Protein AF-A0A151IMD6-F1 (afdb_monomer_lite)

Organism: NCBI:txid456900

InterPro domains:
  IPR003653 Ulp1 protease family, C-terminal catalytic domain [PF02902] (551-661)
  IPR003653 Ulp1 protease family, C-terminal catalytic domain [PS50600] (495-660)
  IPR038765 Papain-like cysteine peptidase superfamily [SSF54001] (487-685)

Structure (mmCIF, N/CA/C/O backbone):
data_AF-A0A151IMD6-F1
#
_entry.id   AF-A0A151IMD6-F1
#
loop_
_atom_site.group_PDB
_atom_site.id
_atom_site.type_symbol
_atom_site.label_atom_id
_atom_site.label_alt_id
_atom_site.label_comp_id
_atom_site.label_asym_id
_atom_site.label_entity_id
_atom_site.label_seq_id
_atom_site.pdbx_PDB_ins_code
_atom_site.Cartn_x
_atom_site.Cartn_y
_atom_site.Cartn_z
_atom_site.occupancy
_atom_site.B_iso_or_equiv
_atom_site.auth_seq_id
_atom_site.auth_comp_id
_atom_site.auth_asym_id
_atom_site.auth_atom_id
_atom_site.pdbx_PDB_model_num
ATOM 1 N N . MET A 1 1 ? 30.667 7.903 0.718 1.00 32.09 1 MET A N 1
ATOM 2 C CA . MET A 1 1 ? 29.337 8.046 1.347 1.00 32.09 1 MET A CA 1
ATOM 3 C C . MET A 1 1 ? 29.412 9.244 2.280 1.00 32.09 1 MET A C 1
ATOM 5 O O . MET A 1 1 ? 30.235 9.203 3.186 1.00 32.09 1 MET A O 1
ATOM 9 N N . LYS A 1 2 ? 28.647 10.317 2.028 1.00 27.00 2 LYS A N 1
ATOM 10 C CA . LYS A 1 2 ? 28.378 11.342 3.058 1.00 27.00 2 LYS A CA 1
ATOM 11 C C . LYS A 1 2 ? 27.389 10.745 4.086 1.00 27.00 2 LYS A C 1
ATOM 13 O O . LYS A 1 2 ? 26.870 9.653 3.852 1.00 27.00 2 LYS A O 1
ATOM 18 N N . SER A 1 3 ? 27.194 11.393 5.232 1.00 34.16 3 SER A N 1
ATOM 19 C CA . SER A 1 3 ? 26.579 10.818 6.444 1.00 34.16 3 SER A CA 1
ATOM 20 C C . SER A 1 3 ? 25.064 10.556 6.351 1.00 34.16 3 SER A C 1
ATOM 22 O O . SER A 1 3 ? 24.264 11.267 6.953 1.00 34.16 3 SER A O 1
ATOM 24 N N . GLY A 1 4 ? 24.672 9.514 5.617 1.00 51.03 4 GLY A N 1
ATOM 25 C CA . GLY A 1 4 ? 23.334 8.925 5.687 1.00 51.03 4 GLY A CA 1
ATOM 26 C C . GLY A 1 4 ? 23.224 7.905 6.825 1.00 51.03 4 GLY A C 1
ATOM 27 O O . GLY A 1 4 ? 24.113 7.072 7.001 1.00 51.03 4 GLY A O 1
ATOM 28 N N . VAL A 1 5 ? 22.123 7.962 7.574 1.00 68.50 5 VAL A N 1
ATOM 29 C CA . VAL A 1 5 ? 21.736 6.969 8.591 1.00 68.50 5 VAL A CA 1
ATOM 30 C C . VAL A 1 5 ? 21.431 5.645 7.881 1.00 68.50 5 VAL A C 1
ATOM 32 O O . VAL A 1 5 ? 20.482 5.571 7.101 1.00 68.50 5 VAL A O 1
ATOM 35 N N . LEU A 1 6 ? 22.235 4.602 8.110 1.00 83.12 6 LEU A N 1
ATOM 36 C CA . LEU A 1 6 ? 22.033 3.308 7.450 1.00 83.12 6 LEU A CA 1
ATOM 37 C C . LEU A 1 6 ? 20.954 2.517 8.193 1.00 83.12 6 LEU A C 1
ATOM 39 O O . LEU A 1 6 ? 21.199 2.019 9.291 1.00 83.12 6 LEU A O 1
ATOM 43 N N . CYS A 1 7 ? 19.778 2.389 7.581 1.00 89.00 7 CYS A N 1
ATOM 44 C CA . CYS A 1 7 ? 18.701 1.528 8.055 1.00 89.00 7 CYS A CA 1
ATOM 45 C C . CYS A 1 7 ? 18.616 0.252 7.203 1.00 89.00 7 CYS A C 1
ATOM 47 O O . CYS A 1 7 ? 18.707 0.317 5.975 1.00 89.00 7 CYS A O 1
ATOM 49 N N . LEU A 1 8 ? 18.445 -0.895 7.862 1.00 93.88 8 LEU A N 1
ATOM 50 C CA . LEU A 1 8 ? 18.177 -2.189 7.238 1.00 93.88 8 LEU A CA 1
ATOM 51 C C . LEU A 1 8 ? 16.816 -2.725 7.689 1.00 93.88 8 LEU A C 1
ATOM 53 O O . LEU A 1 8 ? 16.388 -2.478 8.811 1.00 93.88 8 LEU A O 1
ATOM 57 N N . TYR A 1 9 ? 16.181 -3.506 6.823 1.00 94.06 9 TYR A N 1
ATOM 58 C CA . TYR A 1 9 ? 14.875 -4.123 7.047 1.00 94.06 9 TYR A CA 1
ATOM 59 C C . TYR A 1 9 ? 15.025 -5.642 6.962 1.00 94.06 9 TYR A C 1
ATOM 61 O O . TYR A 1 9 ? 15.636 -6.129 6.006 1.00 94.06 9 TYR A O 1
ATOM 69 N N . PHE A 1 10 ? 14.524 -6.388 7.947 1.00 94.75 10 PHE A N 1
ATOM 70 C CA . PHE A 1 10 ? 14.784 -7.825 8.084 1.00 94.75 10 PHE A CA 1
ATOM 71 C C . PHE A 1 10 ? 13.499 -8.635 8.322 1.00 94.75 10 PHE A C 1
ATOM 73 O O . PHE A 1 10 ? 12.811 -8.453 9.326 1.00 94.75 10 PHE A O 1
ATOM 80 N N . ASP A 1 11 ? 13.212 -9.549 7.390 1.00 93.12 11 ASP A N 1
ATOM 81 C CA . ASP A 1 11 ? 11.977 -10.346 7.307 1.00 93.12 11 ASP A CA 1
ATOM 82 C C . ASP A 1 11 ? 12.269 -11.773 6.784 1.00 93.12 11 ASP A C 1
ATOM 84 O O . ASP A 1 11 ? 13.321 -12.042 6.185 1.00 93.12 11 ASP A O 1
ATOM 88 N N . ALA A 1 12 ? 11.328 -12.691 7.011 1.00 91.50 12 ALA A N 1
ATOM 89 C CA . ALA A 1 12 ? 11.397 -14.106 6.676 1.00 91.50 12 ALA A CA 1
ATOM 90 C C . ALA A 1 12 ? 10.069 -14.617 6.093 1.00 91.50 12 ALA A C 1
ATOM 92 O O . ALA A 1 12 ? 9.013 -14.476 6.702 1.00 91.50 12 ALA A O 1
ATOM 93 N N . THR A 1 13 ? 10.100 -15.308 4.949 1.00 88.75 13 THR A N 1
ATOM 94 C CA . THR A 1 13 ? 8.884 -15.897 4.365 1.00 88.75 13 THR A CA 1
ATOM 95 C C . THR A 1 13 ? 9.063 -17.363 3.972 1.00 88.75 13 THR A C 1
ATOM 97 O O . THR A 1 13 ? 9.962 -17.734 3.217 1.00 88.75 13 THR A O 1
ATOM 100 N N . GLY A 1 14 ? 8.165 -18.218 4.472 1.00 86.38 14 GLY A N 1
ATOM 101 C CA . GLY A 1 14 ? 8.086 -19.637 4.102 1.00 86.38 14 GLY A CA 1
ATOM 102 C C . GLY A 1 14 ? 7.157 -19.932 2.917 1.00 86.38 14 GLY A C 1
ATOM 103 O O . GLY A 1 14 ? 7.003 -21.083 2.530 1.00 86.38 14 GLY A O 1
ATOM 104 N N . SER A 1 15 ? 6.521 -18.911 2.331 1.00 85.44 15 SER A N 1
ATOM 105 C CA . SER A 1 15 ? 5.547 -19.054 1.226 1.00 85.44 15 SER A CA 1
ATOM 106 C C . SER A 1 15 ? 6.161 -19.495 -0.116 1.00 85.44 15 SER A C 1
ATOM 108 O O . SER A 1 15 ? 5.465 -20.024 -0.984 1.00 85.44 15 SER A O 1
ATOM 110 N N . ILE A 1 16 ? 7.474 -19.304 -0.284 1.00 86.44 16 ILE A N 1
ATOM 111 C CA . ILE A 1 16 ? 8.213 -19.634 -1.511 1.00 86.44 16 ILE A CA 1
ATOM 112 C C . ILE A 1 16 ? 8.339 -21.152 -1.712 1.00 86.44 16 ILE A C 1
ATOM 114 O O . ILE A 1 16 ? 8.296 -21.618 -2.851 1.00 86.44 16 ILE A O 1
ATOM 118 N N . PHE A 1 17 ? 8.481 -21.929 -0.635 1.00 87.19 17 PHE A N 1
ATOM 119 C CA . PHE A 1 17 ? 8.818 -23.354 -0.700 1.00 87.19 17 PHE A CA 1
ATOM 120 C C . PHE A 1 17 ? 7.586 -24.258 -0.631 1.00 87.19 17 PHE A C 1
ATOM 122 O O . PHE A 1 17 ? 6.578 -23.930 -0.006 1.00 87.19 17 PHE A O 1
ATOM 129 N N . LEU A 1 18 ? 7.667 -25.420 -1.278 1.00 84.06 18 LEU A N 1
ATOM 130 C CA . LEU A 1 18 ? 6.801 -26.554 -0.968 1.00 84.06 18 LEU A CA 1
ATOM 131 C C . LEU A 1 18 ? 7.335 -27.230 0.299 1.00 84.06 18 LEU A C 1
ATOM 133 O O . LEU A 1 18 ? 8.541 -27.469 0.395 1.00 84.06 18 LEU A O 1
ATOM 137 N N . GLN A 1 19 ? 6.448 -27.559 1.238 1.00 81.19 19 GLN A N 1
ATOM 138 C CA . GLN A 1 19 ? 6.822 -28.327 2.422 1.00 81.19 19 GLN A CA 1
ATOM 139 C C . GLN A 1 19 ? 7.321 -29.724 2.000 1.00 81.19 19 GLN A C 1
ATOM 141 O O . GLN A 1 19 ? 6.624 -30.389 1.227 1.00 81.19 19 GLN A O 1
ATOM 146 N N . PRO A 1 20 ? 8.506 -30.186 2.448 1.00 78.06 20 PRO A N 1
ATOM 147 C CA . PRO A 1 20 ? 8.957 -31.545 2.160 1.00 78.06 20 PRO A CA 1
ATOM 148 C C . PRO A 1 20 ? 8.029 -32.569 2.835 1.00 78.06 20 PRO A C 1
ATOM 150 O O . PRO A 1 20 ? 7.730 -32.380 4.013 1.00 78.06 20 PRO A O 1
ATOM 153 N N . PRO A 1 21 ? 7.606 -33.652 2.151 1.00 71.00 21 PRO A N 1
ATOM 154 C CA . PRO A 1 21 ? 6.696 -34.647 2.731 1.00 71.00 21 PRO A CA 1
ATOM 155 C C . PRO A 1 21 ? 7.215 -35.274 4.031 1.00 71.00 21 PRO A C 1
ATOM 157 O O . PRO A 1 21 ? 6.443 -35.514 4.952 1.00 71.00 21 PRO A O 1
ATOM 160 N N . ASP A 1 22 ? 8.530 -35.488 4.110 1.00 77.06 22 ASP A N 1
ATOM 161 C CA . ASP A 1 22 ? 9.194 -36.222 5.192 1.00 77.06 22 ASP A CA 1
ATOM 162 C C . ASP A 1 22 ? 9.822 -35.302 6.265 1.00 77.06 22 ASP A C 1
ATOM 164 O O . ASP A 1 22 ? 10.665 -35.744 7.045 1.00 77.06 22 ASP A O 1
ATOM 168 N N . SER A 1 23 ? 9.466 -34.008 6.298 1.00 68.69 23 SER A N 1
ATOM 169 C CA . SER A 1 23 ? 10.002 -33.032 7.263 1.00 68.69 23 SER A CA 1
ATOM 170 C C . SER A 1 23 ? 8.883 -32.251 7.957 1.00 68.69 23 SER A C 1
ATOM 172 O O . SER A 1 23 ? 8.137 -31.552 7.268 1.00 68.69 23 SER A O 1
ATOM 174 N N . PRO A 1 24 ? 8.803 -32.251 9.304 1.00 67.25 24 PRO A N 1
ATOM 175 C CA . PRO A 1 24 ? 7.842 -31.414 10.022 1.00 67.25 24 PRO A CA 1
ATOM 176 C C . PRO A 1 24 ? 8.209 -29.923 9.944 1.00 67.25 24 PRO A C 1
ATOM 178 O O . PRO A 1 24 ? 7.333 -29.068 9.890 1.00 67.25 24 PRO A O 1
ATOM 181 N N . LYS A 1 25 ? 9.507 -29.589 9.889 1.00 78.19 25 LYS A N 1
ATOM 182 C CA . LYS A 1 25 ? 9.968 -28.197 9.991 1.00 78.19 25 LYS A CA 1
ATOM 183 C C . LYS A 1 25 ? 9.779 -27.423 8.694 1.00 78.19 25 LYS A C 1
ATOM 185 O O . LYS A 1 25 ? 10.173 -27.891 7.619 1.00 78.19 25 LYS A O 1
ATOM 190 N N . ARG A 1 26 ? 9.208 -26.222 8.802 1.00 83.50 26 ARG A N 1
ATOM 191 C CA . ARG A 1 26 ? 8.988 -25.300 7.680 1.00 83.50 26 ARG A CA 1
ATOM 192 C C . ARG A 1 26 ? 10.303 -24.707 7.180 1.00 83.50 26 ARG A C 1
ATOM 194 O O . ARG A 1 26 ? 11.179 -24.366 7.967 1.00 83.50 26 ARG A O 1
ATOM 201 N N . VAL A 1 27 ? 10.427 -24.538 5.864 1.00 87.88 27 VAL A N 1
ATOM 202 C CA . VAL A 1 27 ? 11.582 -23.867 5.244 1.00 87.88 27 VAL A CA 1
ATOM 203 C C . VAL A 1 27 ? 11.278 -22.387 5.028 1.00 87.88 27 VAL A C 1
ATOM 205 O O . VAL A 1 27 ? 10.263 -22.040 4.425 1.00 87.88 27 VAL A O 1
ATOM 208 N N . PHE A 1 28 ? 12.178 -21.518 5.485 1.00 90.81 28 PHE A N 1
ATOM 209 C CA . PHE A 1 28 ? 12.067 -20.063 5.399 1.00 90.81 28 PHE A CA 1
ATOM 210 C C . PHE A 1 28 ? 13.176 -19.473 4.522 1.00 90.81 28 PHE A C 1
ATOM 212 O O . PHE A 1 28 ? 14.339 -19.867 4.622 1.00 90.81 28 PHE A O 1
ATOM 219 N N . TYR A 1 29 ? 12.818 -18.492 3.691 1.00 92.81 29 TYR A N 1
ATOM 220 C CA . TYR A 1 29 ? 13.753 -17.576 3.036 1.00 92.81 29 TYR A CA 1
ATOM 221 C C . TYR A 1 29 ? 13.814 -16.297 3.869 1.00 92.81 29 TYR A C 1
ATOM 223 O O . TYR A 1 29 ? 12.791 -15.640 4.053 1.00 92.81 29 TYR A O 1
ATOM 231 N N . TYR A 1 30 ? 15.000 -15.964 4.366 1.00 95.06 30 TYR A N 1
ATOM 232 C CA . TYR A 1 30 ? 15.286 -14.738 5.102 1.00 95.06 30 TYR A CA 1
ATOM 233 C C . TYR A 1 30 ? 15.996 -13.743 4.191 1.00 95.06 30 TYR A C 1
ATOM 235 O O . TYR A 1 30 ? 16.895 -14.119 3.431 1.00 95.06 30 TYR A O 1
ATOM 243 N N . CYS A 1 31 ? 15.656 -12.463 4.322 1.00 94.94 31 CYS A N 1
ATOM 244 C CA . CYS A 1 31 ? 16.335 -11.390 3.606 1.00 94.94 31 CYS A CA 1
ATOM 245 C C . CYS A 1 31 ? 16.525 -10.151 4.489 1.00 94.94 31 CYS A C 1
ATOM 247 O O . CYS A 1 31 ? 15.612 -9.719 5.190 1.00 94.94 31 CYS A O 1
ATOM 249 N N . VAL A 1 32 ? 17.731 -9.580 4.441 1.00 95.44 32 VAL A N 1
ATOM 250 C CA . VAL A 1 32 ? 18.045 -8.259 4.999 1.00 95.44 32 VAL A CA 1
ATOM 251 C C . VAL A 1 32 ? 18.203 -7.304 3.826 1.00 95.44 32 VAL A C 1
ATOM 253 O O . VAL A 1 32 ? 19.012 -7.555 2.929 1.00 95.44 32 VAL A O 1
ATOM 256 N N . VAL A 1 33 ? 17.438 -6.218 3.819 1.00 93.50 33 VAL A N 1
ATOM 257 C CA . VAL A 1 33 ? 17.268 -5.325 2.668 1.00 93.50 33 VAL A CA 1
ATOM 258 C C . VAL A 1 33 ? 17.615 -3.888 3.049 1.00 93.50 33 VAL A C 1
ATOM 260 O O . VAL A 1 33 ? 17.247 -3.415 4.122 1.00 93.50 33 VAL A O 1
ATOM 263 N N . THR A 1 34 ? 18.317 -3.187 2.157 1.00 89.94 34 THR A N 1
ATOM 264 C CA . THR A 1 34 ? 18.534 -1.735 2.231 1.00 89.94 34 THR A CA 1
ATOM 265 C C . THR A 1 34 ? 17.624 -1.029 1.216 1.00 89.94 34 THR A C 1
ATOM 267 O O . THR A 1 34 ? 17.440 -1.551 0.109 1.00 89.94 34 THR A O 1
ATOM 270 N N . PRO A 1 35 ? 17.067 0.154 1.532 1.00 79.44 35 PRO A N 1
ATOM 271 C CA . PRO A 1 35 ? 16.383 0.974 0.539 1.00 79.44 35 PRO A CA 1
ATOM 272 C C . PRO A 1 35 ? 17.408 1.456 -0.497 1.00 79.44 35 PRO A C 1
ATOM 274 O O . PRO A 1 35 ? 18.535 1.810 -0.141 1.00 79.44 35 PRO A O 1
ATOM 277 N N . GLY A 1 36 ? 17.042 1.443 -1.780 1.00 66.44 36 GLY A N 1
ATOM 278 C CA . GLY A 1 36 ? 17.955 1.737 -2.890 1.00 66.44 36 GLY A CA 1
ATOM 279 C C . GLY A 1 36 ? 18.118 3.226 -3.215 1.00 66.44 36 GLY A C 1
ATOM 280 O O . GLY A 1 36 ? 18.596 3.550 -4.301 1.00 66.44 36 GLY A O 1
ATOM 281 N N . GLY A 1 37 ? 17.692 4.133 -2.328 1.00 66.25 37 GLY A N 1
ATOM 282 C CA . GLY A 1 37 ? 17.425 5.527 -2.696 1.00 66.25 37 GLY A CA 1
ATOM 283 C C . GLY A 1 37 ? 16.267 5.572 -3.692 1.00 66.25 37 GLY A C 1
ATOM 284 O O . GLY A 1 37 ? 15.253 4.915 -3.469 1.00 66.25 37 GLY A O 1
ATOM 285 N N . ASP A 1 38 ? 16.464 6.249 -4.819 1.00 49.91 38 ASP A N 1
ATOM 286 C CA . ASP A 1 38 ? 15.513 6.300 -5.943 1.00 49.91 38 ASP A CA 1
ATOM 287 C C . ASP A 1 38 ? 15.460 4.990 -6.761 1.00 49.91 38 ASP A C 1
ATOM 289 O O . ASP A 1 38 ? 14.764 4.899 -7.770 1.00 49.91 38 ASP A O 1
ATOM 293 N N . SER A 1 39 ? 16.212 3.960 -6.349 1.00 56.69 39 SER A N 1
ATOM 294 C CA . SER A 1 39 ? 16.243 2.647 -6.997 1.00 56.69 39 SER A CA 1
ATOM 295 C C . SER A 1 39 ? 15.593 1.543 -6.154 1.00 56.69 39 SER A C 1
ATOM 297 O O . SER A 1 39 ? 15.422 1.653 -4.939 1.00 56.69 39 SER A O 1
ATOM 299 N N . VAL A 1 40 ? 15.230 0.453 -6.835 1.00 71.38 40 VAL A N 1
ATOM 300 C CA . VAL A 1 40 ? 14.576 -0.740 -6.274 1.00 71.38 40 VAL A CA 1
ATOM 301 C C . VAL A 1 40 ? 15.298 -1.234 -5.002 1.00 71.38 40 VAL A C 1
ATOM 303 O O . VAL A 1 40 ? 16.531 -1.279 -5.005 1.00 71.38 40 VAL A O 1
ATOM 306 N N . PRO A 1 41 ? 14.580 -1.649 -3.931 1.00 84.75 41 PRO A N 1
ATOM 307 C CA . PRO A 1 41 ? 15.196 -2.203 -2.723 1.00 84.75 41 PRO A CA 1
ATOM 308 C C . PRO A 1 41 ? 16.209 -3.312 -3.025 1.00 84.75 41 PRO A C 1
ATOM 310 O O . PRO A 1 41 ? 16.004 -4.126 -3.926 1.00 84.75 41 PRO A O 1
ATOM 313 N N . VAL A 1 42 ? 17.302 -3.363 -2.261 1.00 86.06 42 VAL A N 1
ATOM 314 C CA . VAL A 1 42 ? 18.416 -4.288 -2.512 1.00 86.06 42 VAL A CA 1
ATOM 315 C C . VAL A 1 42 ? 18.641 -5.178 -1.298 1.00 86.06 42 VAL A C 1
ATOM 317 O O . VAL A 1 42 ? 19.037 -4.697 -0.236 1.00 86.06 42 VAL A O 1
ATOM 320 N N . ALA A 1 43 ? 18.455 -6.490 -1.454 1.00 91.12 43 ALA A N 1
ATOM 321 C CA . ALA A 1 43 ? 18.905 -7.438 -0.443 1.00 91.12 43 ALA A CA 1
ATOM 322 C C . ALA A 1 43 ? 20.441 -7.444 -0.334 1.00 91.12 43 ALA A C 1
ATOM 324 O O . ALA A 1 43 ? 21.157 -7.599 -1.328 1.00 91.12 43 ALA A O 1
ATOM 325 N N . VAL A 1 44 ? 20.929 -7.258 0.893 1.00 90.94 44 VAL A N 1
ATOM 326 C CA . VAL A 1 44 ? 22.352 -7.243 1.276 1.00 90.94 44 VAL A CA 1
ATOM 327 C C . VAL A 1 44 ? 22.783 -8.532 1.983 1.00 90.94 44 VAL A C 1
ATOM 329 O O . VAL A 1 44 ? 23.972 -8.847 2.002 1.00 90.94 44 VAL A O 1
ATOM 332 N N . LEU A 1 45 ? 21.820 -9.299 2.500 1.00 93.31 45 LEU A N 1
ATOM 333 C CA . LEU A 1 45 ? 21.968 -10.683 2.945 1.00 93.31 45 LEU A CA 1
ATOM 334 C C . LEU A 1 45 ? 20.704 -11.459 2.554 1.00 93.31 45 LEU A C 1
ATOM 336 O O . LEU A 1 45 ? 19.593 -10.967 2.739 1.00 93.31 45 LEU A O 1
ATOM 340 N N . GLU A 1 46 ? 20.877 -12.682 2.057 1.00 93.69 46 GLU A N 1
ATOM 341 C CA . GLU A 1 46 ? 19.803 -13.632 1.755 1.00 93.69 46 GLU A CA 1
ATOM 342 C C . GLU A 1 46 ? 20.250 -15.020 2.225 1.00 93.69 46 GLU A C 1
ATOM 344 O O . GLU A 1 46 ? 21.372 -15.432 1.919 1.00 93.69 46 GLU A O 1
ATOM 349 N N . PHE A 1 47 ? 19.406 -15.741 2.965 1.00 93.81 47 PHE A N 1
ATOM 350 C CA . PHE A 1 47 ? 19.694 -17.113 3.396 1.00 93.81 47 PHE A CA 1
ATOM 351 C C . PHE A 1 47 ? 18.423 -17.959 3.519 1.00 93.81 47 PHE A C 1
ATOM 353 O O . PHE A 1 47 ? 17.307 -17.444 3.545 1.00 93.81 47 PHE A O 1
ATOM 360 N N . ILE A 1 48 ? 18.596 -19.281 3.555 1.00 91.81 48 ILE A N 1
ATOM 361 C CA . ILE A 1 48 ? 17.508 -20.259 3.654 1.00 91.81 48 ILE A CA 1
ATOM 362 C C . ILE A 1 48 ? 17.817 -21.185 4.829 1.00 91.81 48 ILE A C 1
ATOM 364 O O . ILE A 1 48 ? 18.934 -21.693 4.927 1.00 91.81 48 ILE A O 1
ATOM 368 N N . THR A 1 49 ? 16.846 -21.411 5.711 1.00 89.50 49 THR A N 1
ATOM 369 C CA . THR A 1 49 ? 16.968 -22.356 6.833 1.00 89.50 49 THR A CA 1
ATOM 370 C C . THR A 1 49 ? 15.608 -22.957 7.199 1.00 89.50 49 THR A C 1
ATOM 372 O O . THR A 1 49 ? 14.560 -22.411 6.853 1.00 89.50 49 THR A O 1
ATOM 375 N N . CYS A 1 50 ? 15.629 -24.101 7.881 1.00 86.31 50 CYS A N 1
ATOM 376 C CA . CYS A 1 50 ? 14.469 -24.733 8.515 1.00 86.31 50 CYS A CA 1
ATOM 377 C C . CYS A 1 50 ? 14.428 -24.524 10.043 1.00 86.31 50 CYS A C 1
ATOM 379 O O . CYS A 1 50 ? 13.569 -25.086 10.717 1.00 86.31 50 CYS A O 1
ATOM 381 N N . GLY A 1 51 ? 15.377 -23.764 10.601 1.00 82.81 51 GLY A N 1
ATOM 382 C CA . GLY A 1 51 ? 15.397 -23.360 12.007 1.00 82.81 51 GLY A CA 1
ATOM 383 C C . GLY A 1 51 ? 14.997 -21.896 12.163 1.00 82.81 51 GLY A C 1
ATOM 384 O O . GLY A 1 51 ? 15.769 -21.012 11.790 1.00 82.81 51 GLY A O 1
ATOM 385 N N . HIS A 1 52 ? 13.813 -21.642 12.732 1.00 87.25 52 HIS A N 1
ATOM 386 C CA . HIS A 1 52 ? 13.375 -20.309 13.181 1.00 87.25 52 HIS A CA 1
ATOM 387 C C . HIS A 1 52 ? 13.800 -20.068 14.641 1.00 87.25 52 HIS A C 1
ATOM 389 O O . HIS A 1 52 ? 13.016 -19.690 15.508 1.00 87.25 52 HIS A O 1
ATOM 395 N N . ASP A 1 53 ? 15.066 -20.359 14.929 1.00 87.50 53 ASP A N 1
ATOM 396 C CA . ASP A 1 53 ? 15.664 -20.295 16.260 1.00 87.50 53 ASP A CA 1
ATOM 397 C C . ASP A 1 53 ? 16.770 -19.232 16.326 1.00 87.50 53 ASP A C 1
ATOM 399 O O . ASP A 1 53 ? 17.299 -18.783 15.304 1.00 87.50 53 ASP A O 1
ATOM 403 N N . VAL A 1 54 ? 17.130 -18.829 17.549 1.00 89.38 54 VAL A N 1
ATOM 404 C CA . VAL A 1 54 ? 18.121 -17.768 17.775 1.00 89.38 54 VAL A CA 1
ATOM 405 C C . VAL A 1 54 ? 19.455 -18.106 17.107 1.00 89.38 54 VAL A C 1
ATOM 407 O O . VAL A 1 54 ? 19.981 -17.260 16.397 1.00 89.38 54 VAL A O 1
ATOM 410 N N . TYR A 1 55 ? 19.971 -19.331 17.258 1.00 90.44 55 TYR A N 1
ATOM 411 C CA . TYR A 1 55 ? 21.287 -19.726 16.743 1.00 90.44 55 TYR A CA 1
ATOM 412 C C . TYR A 1 55 ? 21.330 -19.755 15.206 1.00 90.44 55 TYR A C 1
ATOM 414 O O . TYR A 1 55 ? 22.272 -19.234 14.603 1.00 90.44 55 TYR A O 1
ATOM 422 N N . SER A 1 56 ? 20.307 -20.322 14.559 1.00 90.62 56 SER A N 1
ATOM 423 C CA . SER A 1 56 ? 20.194 -20.370 13.096 1.00 90.62 56 SER A CA 1
ATOM 424 C C . SER A 1 56 ? 20.152 -18.978 12.466 1.00 90.62 56 SER A C 1
ATOM 426 O O . SER A 1 56 ? 20.742 -18.764 11.403 1.00 90.62 56 SER A O 1
ATOM 428 N N . ILE A 1 57 ? 19.482 -18.022 13.115 1.00 94.62 57 ILE A N 1
ATOM 429 C CA . ILE A 1 57 ? 19.369 -16.644 12.628 1.00 94.62 57 ILE A CA 1
ATOM 430 C C . ILE A 1 57 ? 20.650 -15.851 12.949 1.00 94.62 57 ILE A C 1
ATOM 432 O O . ILE A 1 57 ? 21.253 -15.265 12.047 1.00 94.62 57 ILE A O 1
ATOM 436 N N . GLU A 1 58 ? 21.101 -15.887 14.207 1.00 94.62 58 GLU A N 1
ATOM 437 C CA . GLU A 1 58 ? 22.289 -15.202 14.745 1.00 94.62 58 GLU A CA 1
ATOM 438 C C . GLU A 1 58 ? 23.516 -15.477 13.877 1.00 94.62 58 GLU A C 1
ATOM 440 O O . GLU A 1 58 ? 24.108 -14.548 13.337 1.00 94.62 58 GLU A O 1
ATOM 445 N N . LYS A 1 59 ? 23.814 -16.753 13.620 1.00 94.88 59 LYS A N 1
ATOM 446 C CA . LYS A 1 59 ? 24.957 -17.208 12.816 1.00 94.88 59 LYS A CA 1
ATOM 447 C C . LYS A 1 59 ? 25.009 -16.615 11.403 1.00 94.88 59 LYS A C 1
ATOM 449 O O . LYS A 1 59 ? 26.093 -16.351 10.883 1.00 94.88 59 LYS A O 1
ATOM 454 N N . ASN A 1 60 ? 23.859 -16.411 10.757 1.00 95.06 60 ASN A N 1
ATOM 455 C CA . ASN A 1 60 ? 23.801 -15.827 9.413 1.00 95.06 60 ASN A CA 1
ATOM 456 C C . ASN A 1 60 ? 23.969 -14.299 9.454 1.00 95.06 60 ASN A C 1
ATOM 458 O O . ASN A 1 60 ? 24.696 -13.735 8.630 1.00 95.06 60 ASN A O 1
ATOM 462 N N . LEU A 1 61 ? 23.371 -13.633 10.448 1.00 96.44 61 LEU A N 1
ATOM 463 C CA . LEU A 1 61 ? 23.566 -12.201 10.686 1.00 96.44 61 LEU A CA 1
ATOM 464 C C . LEU A 1 61 ? 25.016 -11.886 11.103 1.00 96.44 61 LEU A C 1
ATOM 466 O O . LEU A 1 61 ? 25.597 -10.923 10.607 1.00 96.44 61 LEU A O 1
ATOM 470 N N . GLU A 1 62 ? 25.645 -12.715 11.938 1.00 95.06 62 GLU A N 1
ATOM 471 C CA . GLU A 1 62 ? 27.044 -12.575 12.358 1.00 95.06 62 GLU A CA 1
ATOM 472 C C . GLU A 1 62 ? 28.025 -12.641 11.186 1.00 95.06 62 GLU A C 1
ATOM 474 O O . GLU A 1 62 ? 28.984 -11.867 11.147 1.00 95.06 62 GLU A O 1
ATOM 479 N N . LEU A 1 63 ? 27.799 -13.531 10.212 1.00 94.25 63 LEU A N 1
ATOM 480 C CA . LEU A 1 63 ? 28.621 -13.620 9.000 1.00 94.25 63 LEU A CA 1
ATOM 481 C C . LEU A 1 63 ? 28.542 -12.325 8.177 1.00 94.25 63 LEU A C 1
ATOM 483 O O . LEU A 1 63 ? 29.572 -11.815 7.726 1.00 94.25 63 LEU A O 1
ATOM 487 N N . PHE A 1 64 ? 27.341 -11.757 8.039 1.00 94.62 64 PHE A N 1
ATOM 488 C CA . PHE A 1 64 ? 27.110 -10.475 7.372 1.00 94.62 64 PHE A CA 1
ATOM 489 C C . PHE A 1 64 ? 27.744 -9.302 8.133 1.00 94.62 64 PHE A C 1
ATOM 491 O O . PHE A 1 64 ? 28.535 -8.549 7.562 1.00 94.62 64 PHE A O 1
ATOM 498 N N . VAL A 1 65 ? 27.506 -9.188 9.441 1.00 93.38 65 VAL A N 1
ATOM 499 C CA . VAL A 1 65 ? 28.116 -8.155 10.292 1.00 93.38 65 VAL A CA 1
ATOM 500 C C . VAL A 1 65 ? 29.647 -8.282 10.303 1.00 93.38 65 VAL A C 1
ATOM 502 O O . VAL A 1 65 ? 30.355 -7.276 10.269 1.00 93.38 65 VAL A O 1
ATOM 505 N N . SER A 1 66 ? 30.190 -9.500 10.263 1.00 92.31 66 SER A N 1
ATOM 506 C CA . SER A 1 66 ? 31.633 -9.765 10.144 1.00 92.31 66 SER A CA 1
ATOM 507 C C . SER A 1 66 ? 32.212 -9.432 8.766 1.00 92.31 66 SER A C 1
ATOM 509 O O . SER A 1 66 ? 33.418 -9.201 8.656 1.00 92.31 66 SER A O 1
ATOM 511 N N . ALA A 1 67 ? 31.388 -9.377 7.715 1.00 91.44 67 ALA A N 1
ATOM 512 C CA . ALA A 1 67 ? 31.768 -8.804 6.428 1.00 91.44 67 ALA A CA 1
ATOM 513 C C . ALA A 1 67 ? 31.751 -7.265 6.488 1.00 91.44 67 ALA A C 1
ATOM 515 O O . ALA A 1 67 ? 32.747 -6.642 6.120 1.00 91.44 67 ALA A O 1
ATOM 516 N N . LEU A 1 68 ? 30.703 -6.647 7.053 1.00 89.31 68 LEU A N 1
ATOM 517 C CA . LEU A 1 68 ? 30.636 -5.189 7.249 1.00 89.31 68 LEU A CA 1
ATOM 518 C C . LEU A 1 68 ? 31.808 -4.661 8.095 1.00 89.31 68 LEU A C 1
ATOM 520 O O . LEU A 1 68 ? 32.440 -3.675 7.717 1.00 89.31 68 LEU A O 1
ATOM 524 N N . LYS A 1 69 ? 32.177 -5.362 9.179 1.00 88.69 69 LYS A N 1
ATOM 525 C CA . LYS A 1 69 ? 33.342 -5.054 10.038 1.00 88.69 69 LYS A CA 1
ATOM 526 C C . LYS A 1 69 ? 34.680 -5.013 9.276 1.00 88.69 69 LYS A C 1
ATOM 528 O O . LYS A 1 69 ? 35.609 -4.368 9.751 1.00 88.69 69 LYS A O 1
ATOM 533 N N . LYS A 1 70 ? 34.784 -5.668 8.110 1.00 89.25 70 LYS A N 1
ATOM 534 C CA . LYS A 1 70 ? 35.961 -5.638 7.212 1.00 89.25 70 LYS A CA 1
ATOM 535 C C . LYS A 1 70 ? 35.876 -4.541 6.144 1.00 89.25 70 LYS A C 1
ATOM 537 O O . LYS A 1 70 ? 36.885 -4.232 5.520 1.00 89.25 70 LYS A O 1
ATOM 542 N N . MET A 1 71 ? 34.688 -3.979 5.919 1.00 84.31 71 MET A N 1
ATOM 543 C CA . MET A 1 71 ? 34.428 -2.928 4.932 1.00 84.31 71 MET A CA 1
ATOM 544 C C . MET A 1 71 ? 34.388 -1.524 5.548 1.00 84.31 71 MET A C 1
ATOM 546 O O . MET A 1 71 ? 34.660 -0.560 4.838 1.00 84.31 71 MET A O 1
ATOM 550 N N . THR A 1 72 ? 34.061 -1.384 6.841 1.00 81.81 72 THR A N 1
ATOM 551 C CA . THR A 1 72 ? 34.045 -0.079 7.520 1.00 81.81 72 THR A CA 1
ATOM 552 C C . THR A 1 72 ? 34.424 -0.117 9.008 1.00 81.81 72 THR A C 1
ATOM 554 O O . THR A 1 72 ? 34.060 -1.013 9.780 1.00 81.81 72 THR A O 1
ATOM 557 N N . THR A 1 73 ? 35.135 0.929 9.430 1.00 80.56 73 THR A N 1
ATOM 558 C CA . THR A 1 73 ? 35.434 1.255 10.830 1.00 80.56 73 THR A CA 1
ATOM 559 C C . THR A 1 73 ? 34.321 2.054 11.516 1.00 80.56 73 THR A C 1
ATOM 561 O O . THR A 1 73 ? 34.348 2.155 12.739 1.00 80.56 73 THR A O 1
ATOM 564 N N . SER A 1 74 ? 33.327 2.571 10.779 1.00 78.69 74 SER A N 1
ATOM 565 C CA . SER A 1 74 ? 32.183 3.318 11.330 1.00 78.69 74 SER A CA 1
ATOM 566 C C . SER A 1 74 ? 31.457 2.538 12.428 1.00 78.69 74 SER A C 1
ATOM 568 O O . SER A 1 74 ? 31.244 1.329 12.294 1.00 78.69 74 SER A O 1
ATOM 570 N N . ARG A 1 75 ? 31.066 3.225 13.506 1.00 79.50 75 ARG A N 1
ATOM 571 C CA . ARG A 1 75 ? 30.234 2.675 14.582 1.00 79.50 75 ARG A CA 1
ATOM 572 C C . ARG A 1 75 ? 29.081 3.656 14.889 1.00 79.50 75 ARG A C 1
ATOM 574 O O . ARG A 1 75 ? 29.362 4.848 14.986 1.00 79.50 75 ARG A O 1
ATOM 581 N N . PRO A 1 76 ? 27.824 3.188 15.013 1.00 78.81 76 PRO A N 1
ATOM 582 C CA . PRO A 1 76 ? 27.413 1.795 14.839 1.00 78.81 76 PRO A CA 1
ATOM 583 C C . PRO A 1 76 ? 27.559 1.369 13.362 1.00 78.81 76 PRO A C 1
ATOM 585 O O . PRO A 1 76 ? 27.701 2.206 12.473 1.00 78.81 76 PRO A O 1
ATOM 588 N N . LEU A 1 77 ? 27.644 0.061 13.100 1.00 83.38 77 LEU A N 1
ATOM 589 C CA . LEU A 1 77 ? 27.867 -0.466 11.736 1.00 83.38 77 LEU A CA 1
ATOM 590 C C . LEU A 1 77 ? 26.663 -0.230 10.817 1.00 83.38 77 LEU A C 1
ATOM 592 O O . LEU A 1 77 ? 26.809 -0.065 9.609 1.00 83.38 77 LEU A O 1
ATOM 596 N N . VAL A 1 78 ? 25.489 -0.247 11.435 1.00 89.19 78 VAL A N 1
ATOM 597 C CA . VAL A 1 78 ? 24.162 0.040 10.907 1.00 89.19 78 VAL A CA 1
ATOM 598 C C . VAL A 1 78 ? 23.506 0.896 11.988 1.00 89.19 78 VAL A C 1
ATOM 600 O O . VAL A 1 78 ? 23.742 0.667 13.170 1.00 89.19 78 VAL A O 1
ATOM 603 N N . SER A 1 79 ? 22.740 1.914 11.622 1.00 89.12 79 SER A N 1
ATOM 604 C CA . SER A 1 79 ? 22.113 2.809 12.600 1.00 89.12 79 SER A CA 1
ATOM 605 C C . SER A 1 79 ? 20.827 2.213 13.170 1.00 89.12 79 SER A C 1
ATOM 607 O O . SER A 1 79 ? 20.586 2.317 14.369 1.00 89.12 79 SER A O 1
ATOM 609 N N . GLN A 1 80 ? 20.028 1.563 12.319 1.00 91.69 80 GLN A N 1
ATOM 610 C CA . GLN A 1 80 ? 18.735 0.978 12.676 1.00 91.69 80 GLN A CA 1
ATOM 611 C C . GLN A 1 80 ? 18.508 -0.343 11.931 1.00 91.69 80 GLN A C 1
ATOM 613 O O . GLN A 1 80 ? 18.757 -0.417 10.727 1.00 91.69 80 GLN A O 1
ATOM 618 N N . VAL A 1 81 ? 17.991 -1.361 12.618 1.00 94.00 81 VAL A N 1
ATOM 619 C CA . VAL A 1 81 ? 17.403 -2.553 11.994 1.00 94.00 81 VAL A CA 1
ATOM 620 C C . VAL A 1 81 ? 15.926 -2.610 12.369 1.00 94.00 81 VAL A C 1
ATOM 622 O O . VAL A 1 81 ? 15.583 -2.726 13.546 1.00 94.00 81 VAL A O 1
ATOM 625 N N . GLU A 1 82 ? 15.069 -2.519 11.359 1.00 92.75 82 GLU A N 1
ATOM 626 C CA . GLU A 1 82 ? 13.629 -2.726 11.478 1.00 92.75 82 GLU A CA 1
ATOM 627 C C . GLU A 1 82 ? 13.334 -4.225 11.304 1.00 92.75 82 GLU A C 1
ATOM 629 O O . GLU A 1 82 ? 13.796 -4.847 10.340 1.00 92.75 82 GLU A O 1
ATOM 634 N N . VAL A 1 83 ? 12.614 -4.823 12.256 1.00 91.12 83 VAL A N 1
ATOM 635 C CA . VAL A 1 83 ? 12.338 -6.269 12.298 1.00 91.12 83 VAL A CA 1
ATOM 636 C C . VAL A 1 83 ? 10.858 -6.565 12.513 1.00 91.12 83 VAL A C 1
ATOM 638 O O . VAL A 1 83 ? 10.113 -5.759 13.070 1.00 91.12 83 VAL A O 1
ATOM 641 N N . ASP A 1 84 ? 10.433 -7.755 12.109 1.00 85.56 84 ASP A N 1
ATOM 642 C CA . ASP A 1 84 ? 9.127 -8.297 12.481 1.00 85.56 84 ASP A CA 1
ATOM 643 C C . ASP A 1 84 ? 9.086 -8.772 13.946 1.00 85.56 84 ASP A C 1
ATOM 645 O O . ASP A 1 84 ? 10.122 -9.047 14.563 1.00 85.56 84 ASP A O 1
ATOM 649 N N . PHE A 1 85 ? 7.884 -8.870 14.532 1.00 85.62 85 PHE A N 1
ATOM 650 C CA . PHE A 1 85 ? 7.705 -9.207 15.952 1.00 85.62 85 PHE A CA 1
ATOM 651 C C . PHE A 1 85 ? 7.910 -10.706 16.232 1.00 85.62 85 PHE A C 1
ATOM 653 O O . PHE A 1 85 ? 6.982 -11.442 16.561 1.00 85.62 85 PHE A O 1
ATOM 660 N N . SER A 1 86 ? 9.157 -11.166 16.124 1.00 87.69 86 SER A N 1
ATOM 661 C CA . SER A 1 86 ? 9.560 -12.514 16.516 1.00 87.69 86 SER A CA 1
ATOM 662 C C . SER A 1 86 ? 10.638 -12.482 17.594 1.00 87.69 86 SER A C 1
ATOM 664 O O . SER A 1 86 ? 11.730 -11.950 17.385 1.00 87.69 86 SER A O 1
ATOM 666 N N . LYS A 1 87 ? 10.354 -13.125 18.735 1.00 87.31 87 LYS A N 1
ATOM 667 C CA . LYS A 1 87 ? 11.264 -13.248 19.890 1.00 87.31 87 LYS A CA 1
ATOM 668 C C . LYS A 1 87 ? 12.651 -13.781 19.471 1.00 87.31 87 LYS A C 1
ATOM 670 O O . LYS A 1 87 ? 13.670 -13.265 19.926 1.00 87.31 87 LYS A O 1
ATOM 675 N N . ALA A 1 88 ? 12.695 -14.738 18.535 1.00 89.88 88 ALA A N 1
ATOM 676 C CA . ALA A 1 88 ? 13.937 -15.302 17.999 1.00 89.88 88 ALA A CA 1
ATOM 677 C C . ALA A 1 88 ? 14.736 -14.306 17.133 1.00 89.88 88 ALA A C 1
ATOM 679 O O . ALA A 1 88 ? 15.943 -14.156 17.326 1.00 89.88 88 ALA A O 1
ATOM 680 N N . MET A 1 89 ? 14.071 -13.586 16.217 1.00 92.75 89 MET A N 1
ATOM 681 C CA . MET A 1 89 ? 14.719 -12.571 15.371 1.00 92.75 89 MET A CA 1
ATOM 682 C C . MET A 1 89 ? 15.236 -11.391 16.199 1.00 92.75 89 MET A C 1
ATOM 684 O O . MET A 1 89 ? 16.335 -10.907 15.935 1.00 92.75 89 MET A O 1
ATOM 688 N N . LEU A 1 90 ? 14.494 -10.964 17.226 1.00 93.25 90 LEU A N 1
ATOM 689 C CA . LEU A 1 90 ? 14.906 -9.900 18.146 1.00 93.25 90 LEU A CA 1
ATOM 690 C C . LEU A 1 90 ? 16.197 -10.267 18.895 1.00 93.25 90 LEU A C 1
ATOM 692 O O . LEU A 1 90 ? 17.177 -9.526 18.808 1.00 93.25 90 LEU A O 1
ATOM 696 N N . GLN A 1 91 ? 16.241 -11.434 19.552 1.00 93.69 91 GLN A N 1
ATOM 697 C CA . GLN A 1 91 ? 17.442 -11.906 20.256 1.00 93.69 91 GLN A CA 1
ATOM 698 C C . GLN A 1 91 ? 18.643 -12.036 19.303 1.00 93.69 91 GLN A C 1
ATOM 700 O O . GLN A 1 91 ? 19.728 -11.536 19.600 1.00 93.69 91 GLN A O 1
ATOM 705 N N . ALA A 1 92 ? 18.445 -12.669 18.142 1.00 94.69 92 ALA A N 1
ATOM 706 C CA . ALA A 1 92 ? 19.501 -12.881 17.156 1.00 94.69 92 ALA A CA 1
ATOM 707 C C . ALA A 1 92 ? 20.050 -11.564 16.578 1.00 94.69 92 ALA A C 1
ATOM 709 O O . ALA A 1 92 ? 21.257 -11.436 16.370 1.00 94.69 92 ALA A O 1
ATOM 710 N N . THR A 1 93 ? 19.186 -10.565 16.364 1.00 95.50 93 THR A N 1
ATOM 711 C CA . THR A 1 93 ? 19.591 -9.238 15.875 1.00 95.50 93 THR A CA 1
ATOM 712 C C . THR A 1 93 ? 20.368 -8.472 16.950 1.00 95.50 93 THR A C 1
ATOM 714 O O . THR A 1 93 ? 21.431 -7.927 16.644 1.00 95.50 93 THR A O 1
ATOM 717 N N . CYS A 1 94 ? 19.922 -8.492 18.216 1.00 93.88 94 CYS A N 1
ATOM 718 C CA . CYS A 1 94 ? 20.664 -7.897 19.337 1.00 93.88 94 CYS A CA 1
ATOM 719 C C . CYS A 1 94 ? 22.081 -8.465 19.443 1.00 93.88 94 CYS A C 1
ATOM 721 O O . CYS A 1 94 ? 23.052 -7.705 19.477 1.00 93.88 94 CYS A O 1
ATOM 723 N N . LYS A 1 95 ? 22.217 -9.791 19.416 1.00 94.19 95 LYS A N 1
ATOM 724 C CA . LYS A 1 95 ? 23.526 -10.433 19.500 1.00 94.19 95 LYS A CA 1
ATOM 725 C C . LYS A 1 95 ? 24.409 -10.119 18.293 1.00 94.19 95 LYS A C 1
ATOM 727 O O . LYS A 1 95 ? 25.516 -9.619 18.474 1.00 94.19 95 LYS A O 1
ATOM 732 N N . ALA A 1 96 ? 23.924 -10.337 17.070 1.00 95.06 96 ALA A N 1
ATOM 733 C CA . ALA A 1 96 ? 24.752 -10.190 15.874 1.00 95.06 96 ALA A CA 1
ATOM 734 C C . ALA A 1 96 ? 25.216 -8.741 15.627 1.00 95.06 96 ALA A C 1
ATOM 736 O O . ALA A 1 96 ? 26.370 -8.524 15.248 1.00 95.06 96 ALA A O 1
ATOM 737 N N . PHE A 1 97 ? 24.347 -7.746 15.851 1.00 94.00 97 PHE A N 1
ATOM 738 C CA . PHE A 1 97 ? 24.671 -6.336 15.602 1.00 94.00 97 PHE A CA 1
ATOM 739 C C . PHE A 1 97 ? 25.313 -5.628 16.803 1.00 94.00 97 PHE A C 1
ATOM 741 O O . PHE A 1 97 ? 26.223 -4.821 16.596 1.00 94.00 97 PHE A O 1
ATOM 748 N N . ASN A 1 98 ? 24.892 -5.939 18.036 1.00 92.38 98 ASN A N 1
ATOM 749 C CA . ASN A 1 98 ? 25.310 -5.222 19.250 1.00 92.38 98 ASN A CA 1
ATOM 750 C C . ASN A 1 98 ? 26.162 -6.053 20.224 1.00 92.38 98 ASN A C 1
ATOM 752 O O . ASN A 1 98 ? 26.636 -5.500 21.213 1.00 92.38 98 ASN A O 1
ATOM 756 N N . ASN A 1 99 ? 26.397 -7.343 19.954 1.00 90.81 99 ASN A N 1
ATOM 757 C CA . ASN A 1 99 ? 27.188 -8.244 20.805 1.00 90.81 99 ASN A CA 1
ATOM 758 C C . ASN A 1 99 ? 26.639 -8.329 22.250 1.00 90.81 99 ASN A C 1
ATOM 760 O O . ASN A 1 99 ? 27.397 -8.359 23.220 1.00 90.81 99 ASN A O 1
ATOM 764 N N . MET A 1 100 ? 25.310 -8.333 22.394 1.00 91.44 100 MET A N 1
ATOM 765 C CA . MET A 1 100 ? 24.606 -8.382 23.680 1.00 91.44 100 MET A CA 1
ATOM 766 C C . MET A 1 100 ? 23.269 -9.120 23.558 1.00 91.44 100 MET A C 1
ATOM 768 O O . MET A 1 100 ? 22.641 -9.106 22.500 1.00 91.44 100 MET A O 1
ATOM 772 N N . ASP A 1 101 ? 22.811 -9.720 24.654 1.00 91.44 101 ASP A N 1
ATOM 773 C CA . ASP A 1 101 ? 21.475 -10.310 24.741 1.00 91.44 101 ASP A CA 1
ATOM 774 C C . ASP A 1 101 ? 20.374 -9.241 24.834 1.00 91.44 101 ASP A C 1
ATOM 776 O O . ASP A 1 101 ? 20.599 -8.123 25.305 1.00 91.44 101 ASP A O 1
ATOM 780 N N . LEU A 1 102 ? 19.151 -9.600 24.426 1.00 93.31 102 LEU A N 1
ATOM 781 C CA . LEU A 1 102 ? 18.004 -8.684 24.415 1.00 93.31 102 LEU A CA 1
ATOM 782 C C . LEU A 1 102 ? 17.666 -8.133 25.809 1.00 93.31 102 LEU A C 1
ATOM 784 O O . LEU A 1 102 ? 17.296 -6.971 25.928 1.00 93.31 102 LEU A O 1
ATOM 788 N N . SER A 1 103 ? 17.845 -8.924 26.870 1.00 93.06 103 SER A N 1
ATOM 789 C CA . SER A 1 103 ? 17.688 -8.476 28.262 1.00 93.06 103 SER A CA 1
ATOM 790 C C . SER A 1 103 ? 18.635 -7.322 28.609 1.00 93.06 103 SER A C 1
ATOM 792 O O . SER A 1 103 ? 18.214 -6.324 29.192 1.00 93.06 103 SER A O 1
ATOM 794 N N . PHE A 1 104 ? 19.902 -7.412 28.194 1.00 92.19 104 PHE A N 1
ATOM 795 C CA . PHE A 1 104 ? 20.886 -6.350 28.400 1.00 92.19 104 PHE A CA 1
ATOM 796 C C . PHE A 1 104 ? 20.603 -5.128 27.515 1.00 92.19 104 PHE A C 1
ATOM 798 O O . PHE A 1 104 ? 20.719 -3.998 27.981 1.00 92.19 104 PHE A O 1
ATOM 805 N N . TYR A 1 105 ? 20.156 -5.331 26.272 1.00 93.75 105 TYR A N 1
ATOM 806 C CA . TYR A 1 105 ? 19.707 -4.244 25.394 1.00 93.75 105 TYR A CA 1
ATOM 807 C C . TYR A 1 105 ? 18.497 -3.486 25.983 1.00 93.75 105 TYR A C 1
ATOM 809 O O . TYR A 1 105 ? 18.452 -2.253 25.974 1.00 93.75 105 TYR A O 1
ATOM 817 N N . LEU A 1 106 ? 17.530 -4.201 26.567 1.00 94.62 106 LEU A N 1
ATOM 818 C CA . LEU A 1 106 ? 16.387 -3.606 27.267 1.00 94.62 106 LEU A CA 1
ATOM 819 C C . LEU A 1 106 ? 16.833 -2.826 28.516 1.00 94.62 106 LEU A C 1
ATOM 821 O O . LEU A 1 106 ? 16.395 -1.696 28.712 1.00 94.62 106 LEU A O 1
ATOM 825 N N . GLN A 1 107 ? 17.771 -3.353 29.308 1.00 93.44 107 GLN A N 1
ATOM 826 C CA . GLN A 1 107 ? 18.372 -2.607 30.423 1.00 93.44 107 GLN A CA 1
ATOM 827 C C . GLN A 1 107 ? 19.132 -1.348 29.953 1.00 93.44 107 GLN A C 1
ATOM 829 O O . GLN A 1 107 ? 18.990 -0.289 30.562 1.00 93.44 107 GLN A O 1
ATOM 834 N N . TYR A 1 108 ? 19.895 -1.425 28.857 1.00 91.56 108 TYR A N 1
ATOM 835 C CA . TYR A 1 108 ? 20.599 -0.279 28.264 1.00 91.56 108 TYR A CA 1
ATOM 836 C C . TYR A 1 108 ? 19.615 0.817 27.825 1.00 91.56 108 TYR A C 1
ATOM 838 O O . TYR A 1 108 ? 19.775 1.982 28.186 1.00 91.56 108 TYR A O 1
ATOM 846 N N . THR A 1 109 ? 18.566 0.448 27.079 1.00 92.56 109 THR A N 1
ATOM 847 C CA . THR A 1 109 ? 17.538 1.402 26.620 1.00 92.56 109 THR A CA 1
ATOM 848 C C . THR A 1 109 ? 16.752 2.016 27.778 1.00 92.56 109 THR A C 1
ATOM 850 O O . THR A 1 109 ? 16.447 3.204 27.734 1.00 92.56 109 THR A O 1
ATOM 853 N N . TRP A 1 110 ? 16.488 1.260 28.846 1.00 94.25 110 TRP A N 1
ATOM 854 C CA . TRP A 1 110 ? 15.896 1.794 30.074 1.00 94.25 110 TRP A CA 1
ATOM 855 C C . TRP A 1 110 ? 16.786 2.837 30.750 1.00 94.25 110 TRP A C 1
ATOM 857 O O . TRP A 1 110 ? 16.304 3.913 31.102 1.00 94.25 110 TRP A O 1
ATOM 867 N N . GLU A 1 111 ? 18.076 2.543 30.923 1.00 91.62 111 GLU A N 1
ATOM 868 C CA . GLU A 1 111 ? 19.024 3.479 31.531 1.00 91.62 111 GLU A CA 1
ATOM 869 C C . GLU A 1 111 ? 19.148 4.769 30.703 1.00 91.62 111 GLU A C 1
ATOM 871 O O . GLU A 1 111 ? 19.052 5.861 31.267 1.00 91.62 111 GLU A O 1
ATOM 876 N N . ARG A 1 112 ? 19.244 4.652 29.372 1.00 89.50 112 ARG A N 1
ATOM 877 C CA . ARG A 1 112 ? 19.257 5.789 28.439 1.00 89.50 112 ARG A CA 1
ATOM 878 C C . ARG A 1 112 ? 18.035 6.699 28.588 1.00 89.50 112 ARG A C 1
ATOM 880 O O . ARG A 1 112 ? 18.201 7.890 28.823 1.00 89.50 112 ARG A O 1
ATOM 887 N N . VAL A 1 113 ? 16.827 6.129 28.590 1.00 91.38 113 VAL A N 1
ATOM 888 C CA . VAL A 1 113 ? 15.552 6.864 28.755 1.00 91.38 113 VAL A CA 1
ATOM 889 C C . VAL A 1 113 ? 15.424 7.561 30.124 1.00 91.38 113 VAL A C 1
ATOM 891 O O . VAL A 1 113 ? 14.636 8.494 30.271 1.00 91.38 113 VAL A O 1
ATOM 894 N N . HIS A 1 114 ? 16.218 7.160 31.123 1.00 90.50 114 HIS A N 1
ATOM 895 C CA . HIS A 1 114 ? 16.328 7.838 32.423 1.00 90.50 114 HIS A CA 1
ATOM 896 C C . HIS A 1 114 ? 17.516 8.819 32.505 1.00 90.50 114 HIS A C 1
ATOM 898 O O . HIS A 1 114 ? 17.866 9.273 33.594 1.00 90.50 114 HIS A O 1
ATOM 904 N N . GLY A 1 115 ? 18.156 9.149 31.379 1.00 84.06 115 GLY A N 1
ATOM 905 C CA . GLY A 1 115 ? 19.303 10.060 31.309 1.00 84.06 115 GLY A CA 1
ATOM 906 C C . GLY A 1 115 ? 20.630 9.466 31.801 1.00 84.06 115 GLY A C 1
ATOM 907 O O . GLY A 1 115 ? 21.618 10.192 31.914 1.00 84.06 115 GLY A O 1
ATOM 908 N N . SER A 1 116 ? 20.694 8.161 32.088 1.00 80.81 116 SER A N 1
ATOM 909 C CA . SER A 1 116 ? 21.939 7.492 32.479 1.00 80.81 116 SER A CA 1
ATOM 910 C C . SER A 1 116 ? 22.797 7.198 31.247 1.00 80.81 116 SER A C 1
ATOM 912 O O . SER A 1 116 ? 22.436 6.385 30.397 1.00 80.81 116 SER A O 1
ATOM 914 N N . ASN A 1 117 ? 23.982 7.813 31.180 1.00 69.38 117 ASN A N 1
ATOM 915 C CA . ASN A 1 117 ? 24.976 7.566 30.130 1.00 69.38 117 ASN A CA 1
ATOM 916 C C . ASN A 1 117 ? 26.112 6.625 30.585 1.00 69.38 117 ASN A C 1
ATOM 918 O O . ASN A 1 117 ? 27.267 6.791 30.208 1.00 69.38 117 ASN A O 1
ATOM 922 N N . LYS A 1 118 ? 25.787 5.624 31.413 1.00 66.31 118 LYS A N 1
ATOM 923 C CA . LYS A 1 118 ? 26.714 4.618 31.983 1.00 66.31 118 LYS A CA 1
ATOM 924 C C . LYS A 1 118 ? 27.471 3.780 30.935 1.00 66.31 118 LYS A C 1
ATOM 926 O O . LYS A 1 118 ? 28.449 3.115 31.266 1.00 66.31 118 LYS A O 1
ATOM 931 N N . TYR A 1 119 ? 27.011 3.787 29.684 1.00 64.69 119 TYR A N 1
ATOM 932 C CA . TYR A 1 119 ? 27.486 2.927 28.603 1.00 64.69 119 TYR A CA 1
ATOM 933 C C . TYR A 1 119 ? 27.751 3.734 27.322 1.00 64.69 119 TYR A C 1
ATOM 935 O O . TYR A 1 119 ? 26.920 3.812 26.417 1.00 64.69 119 TYR A O 1
ATOM 943 N N . GLU A 1 120 ? 28.940 4.331 27.251 1.00 63.84 120 GLU A N 1
ATOM 944 C CA . GLU A 1 120 ? 29.373 5.247 26.188 1.00 63.84 120 GLU A CA 1
ATOM 945 C C . GLU A 1 120 ? 29.856 4.512 24.918 1.00 63.84 120 GLU A C 1
ATOM 947 O O . GLU A 1 120 ? 30.963 4.716 24.424 1.00 63.84 120 GLU A O 1
ATOM 952 N N . TYR A 1 121 ? 29.029 3.608 24.383 1.00 68.75 121 TYR A N 1
ATOM 953 C CA . TYR A 1 121 ? 29.306 2.901 23.131 1.00 68.75 121 TYR A CA 1
ATOM 954 C C . TYR A 1 121 ? 28.123 2.961 22.147 1.00 68.75 121 TYR A C 1
ATOM 956 O O . TYR A 1 121 ? 26.979 2.730 22.540 1.00 68.75 121 TYR A O 1
ATOM 964 N N . PRO A 1 122 ? 28.378 3.253 20.855 1.00 78.88 122 PRO A N 1
ATOM 965 C CA . PRO A 1 122 ? 27.333 3.370 19.842 1.00 78.88 122 PRO A CA 1
ATOM 966 C C . PRO A 1 122 ? 26.755 2.004 19.446 1.00 78.88 122 PRO A C 1
ATOM 968 O O . PRO A 1 122 ? 27.440 1.175 18.840 1.00 78.88 122 PRO A O 1
ATOM 971 N N . ILE A 1 123 ? 25.472 1.804 19.746 1.00 88.56 123 ILE A N 1
ATOM 972 C CA . ILE A 1 123 ? 24.688 0.617 19.382 1.00 88.56 123 ILE A CA 1
ATOM 973 C C . ILE A 1 123 ? 23.909 0.805 18.070 1.00 88.56 123 ILE A C 1
ATOM 975 O O . ILE A 1 123 ? 23.581 1.918 17.667 1.00 88.56 123 ILE A O 1
ATOM 979 N N . THR A 1 124 ? 23.589 -0.310 17.417 1.00 92.50 124 THR A N 1
ATOM 980 C CA . THR A 1 124 ? 22.577 -0.408 16.356 1.00 92.50 124 THR A CA 1
ATOM 981 C C . THR A 1 124 ? 21.199 -0.415 17.014 1.00 92.50 124 THR A C 1
ATOM 983 O O . THR A 1 124 ? 20.942 -1.279 17.856 1.00 92.50 124 THR A O 1
ATOM 986 N N . ILE A 1 125 ? 20.301 0.503 16.653 1.00 92.88 125 ILE A N 1
ATOM 987 C CA . ILE A 1 125 ? 18.951 0.521 17.230 1.00 92.88 125 ILE A CA 1
ATOM 988 C C . ILE A 1 125 ? 18.096 -0.567 16.574 1.00 92.88 125 ILE A C 1
ATOM 990 O O . ILE A 1 125 ? 18.077 -0.700 15.354 1.00 92.88 125 ILE A O 1
ATOM 994 N N . ILE A 1 126 ? 17.396 -1.358 17.377 1.00 93.94 126 ILE A N 1
ATOM 995 C CA . ILE A 1 126 ? 16.496 -2.421 16.918 1.00 93.94 126 ILE A CA 1
ATOM 996 C C . ILE A 1 126 ? 15.068 -2.009 17.264 1.00 93.94 126 ILE A C 1
ATOM 998 O O . ILE A 1 126 ? 14.779 -1.715 18.426 1.00 93.94 126 ILE A O 1
ATOM 1002 N N . HIS A 1 127 ? 14.203 -1.969 16.252 1.00 93.00 127 HIS A N 1
ATOM 1003 C CA . HIS A 1 127 ? 12.813 -1.530 16.360 1.00 93.00 127 HIS A CA 1
ATOM 1004 C C . HIS A 1 127 ? 11.886 -2.479 15.578 1.00 93.00 127 HIS A C 1
ATOM 1006 O O . HIS A 1 127 ? 12.297 -3.111 14.604 1.00 93.00 127 HIS A O 1
ATOM 1012 N N . ILE A 1 128 ? 10.651 -2.627 16.054 1.00 90.88 128 ILE A N 1
ATOM 1013 C CA . ILE A 1 128 ? 9.650 -3.569 15.557 1.00 90.88 128 ILE A CA 1
ATOM 1014 C C . ILE A 1 128 ? 8.681 -2.840 14.628 1.00 90.88 128 ILE A C 1
ATOM 1016 O O . ILE A 1 128 ? 8.034 -1.862 15.025 1.00 90.88 128 ILE A O 1
ATOM 1020 N N . CYS A 1 129 ? 8.491 -3.387 13.426 1.00 84.50 129 CYS A N 1
ATOM 1021 C CA . CYS A 1 129 ? 7.581 -2.822 12.443 1.00 84.50 129 CYS A CA 1
ATOM 1022 C C . CYS A 1 129 ? 6.151 -2.728 13.001 1.00 84.50 129 CYS A C 1
ATOM 1024 O O . CYS A 1 129 ? 5.504 -3.729 13.331 1.00 84.50 129 CYS A O 1
ATOM 1026 N N . SER A 1 130 ? 5.639 -1.499 13.095 1.00 76.50 130 SER A N 1
ATOM 1027 C CA . SER A 1 130 ? 4.395 -1.220 13.818 1.00 76.50 130 SER A CA 1
ATOM 1028 C C . SER A 1 130 ? 3.151 -1.819 13.144 1.00 76.50 130 SER A C 1
ATOM 1030 O O . SER A 1 130 ? 2.201 -2.159 13.844 1.00 76.50 130 SER A O 1
ATOM 1032 N N . SER A 1 131 ? 3.156 -2.027 11.820 1.00 72.25 131 SER A N 1
ATOM 1033 C CA . SER A 1 131 ? 2.056 -2.698 11.108 1.00 72.25 131 SER A CA 1
ATOM 1034 C C . SER A 1 131 ? 1.951 -4.180 11.488 1.00 72.25 131 SER A C 1
ATOM 1036 O O . SER A 1 131 ? 0.865 -4.646 11.832 1.00 72.25 131 SER A O 1
ATOM 1038 N N . HIS A 1 132 ? 3.064 -4.920 11.493 1.00 71.38 132 HIS A N 1
ATOM 1039 C CA . HIS A 1 132 ? 3.082 -6.333 11.884 1.00 71.38 132 HIS A CA 1
ATOM 1040 C C . HIS A 1 132 ? 2.865 -6.527 13.387 1.00 71.38 132 HIS A C 1
ATOM 1042 O O . HIS A 1 132 ? 2.144 -7.443 13.778 1.00 71.38 132 HIS A O 1
ATOM 1048 N N . PHE A 1 133 ? 3.362 -5.613 14.224 1.00 81.06 133 PHE A N 1
ATOM 1049 C CA . PHE A 1 133 ? 3.046 -5.593 15.654 1.00 81.06 133 PHE A CA 1
ATOM 1050 C C . PHE A 1 133 ? 1.538 -5.414 15.919 1.00 81.06 133 PHE A C 1
ATOM 1052 O O . PHE A 1 133 ? 0.942 -6.202 16.655 1.00 81.06 133 PHE A O 1
ATOM 1059 N N . ILE A 1 134 ? 0.889 -4.441 15.264 1.00 73.94 134 ILE A N 1
ATOM 1060 C CA . ILE A 1 134 ? -0.564 -4.225 15.367 1.00 73.94 134 ILE A CA 1
ATOM 1061 C C . ILE A 1 134 ? -1.339 -5.446 14.839 1.00 73.94 134 ILE A C 1
ATOM 1063 O O . ILE A 1 134 ? -2.259 -5.916 15.509 1.00 73.94 134 ILE A O 1
ATOM 1067 N N . LYS A 1 135 ? -0.949 -6.017 13.690 1.00 70.81 135 LYS A N 1
ATOM 1068 C CA . LYS A 1 135 ? -1.578 -7.228 13.121 1.00 70.81 135 LYS A CA 1
ATOM 1069 C C . LYS A 1 135 ? -1.474 -8.437 14.059 1.00 70.81 135 LYS A C 1
ATOM 1071 O O . LYS A 1 135 ? -2.473 -9.127 14.264 1.00 70.81 135 LYS A O 1
ATOM 1076 N N . ALA A 1 136 ? -0.312 -8.666 14.675 1.00 70.50 136 ALA A N 1
ATOM 1077 C CA . ALA A 1 136 ? -0.116 -9.721 15.671 1.00 70.50 136 ALA A CA 1
ATOM 1078 C C . ALA A 1 136 ? -0.988 -9.499 16.923 1.00 70.50 136 ALA A C 1
ATOM 1080 O O . ALA A 1 136 ? -1.656 -10.429 17.380 1.00 70.50 136 ALA A O 1
ATOM 1081 N N . GLY A 1 137 ? -1.061 -8.259 17.420 1.00 68.44 137 GLY A N 1
ATOM 1082 C CA . GLY A 1 137 ? -1.947 -7.878 18.523 1.00 68.44 137 GLY A CA 1
ATOM 1083 C C . GLY A 1 137 ? -3.423 -8.163 18.226 1.00 68.44 137 GLY A C 1
ATOM 1084 O O . GLY A 1 137 ? -4.095 -8.841 19.003 1.00 68.44 137 GLY A O 1
ATOM 1085 N N . ILE A 1 138 ? -3.920 -7.727 17.063 1.00 66.38 138 ILE A N 1
ATOM 1086 C CA . ILE A 1 138 ? -5.312 -7.949 16.626 1.00 66.38 138 ILE A CA 1
ATOM 1087 C C . ILE A 1 138 ? -5.614 -9.445 16.423 1.00 66.38 138 ILE A C 1
ATOM 1089 O O . ILE A 1 138 ? -6.706 -9.905 16.762 1.00 66.38 138 ILE A O 1
ATOM 1093 N N . LYS A 1 139 ? -4.656 -10.242 15.917 1.00 71.75 139 LYS A N 1
ATOM 1094 C CA . LYS A 1 139 ? -4.802 -11.709 15.822 1.00 71.75 139 LYS A CA 1
ATOM 1095 C C . LYS A 1 139 ? -5.091 -12.318 17.201 1.00 71.75 139 LYS A C 1
ATOM 1097 O O . LYS A 1 139 ? -5.906 -13.237 17.291 1.00 71.75 139 LYS A O 1
ATOM 1102 N N . ARG A 1 140 ? -4.482 -11.787 18.272 1.00 74.00 140 ARG A N 1
ATOM 1103 C CA . ARG A 1 140 ? -4.694 -12.260 19.649 1.00 74.00 140 ARG A CA 1
ATOM 1104 C C . ARG A 1 140 ? -5.967 -11.713 20.305 1.00 74.00 140 ARG A C 1
ATOM 1106 O O . ARG A 1 140 ? -6.634 -12.485 20.986 1.00 74.00 140 ARG A O 1
ATOM 1113 N N . THR A 1 141 ? -6.381 -10.461 20.067 1.00 72.44 141 THR A N 1
ATOM 1114 C CA . THR A 1 141 ? -7.601 -9.901 20.704 1.00 72.44 141 THR A CA 1
ATOM 1115 C C . THR A 1 141 ? -8.894 -10.629 20.323 1.00 72.44 141 THR A C 1
ATOM 1117 O O . THR A 1 141 ? -9.838 -10.658 21.115 1.00 72.44 141 THR A O 1
ATOM 1120 N N . LYS A 1 142 ? -8.923 -11.325 19.177 1.00 77.88 142 LYS A N 1
ATOM 1121 C CA . LYS A 1 142 ? -10.002 -12.266 18.811 1.00 77.88 142 LYS A CA 1
ATOM 1122 C C . LYS A 1 142 ? -10.212 -13.406 19.822 1.00 77.88 142 LYS A C 1
ATOM 1124 O O . LYS A 1 142 ? -11.301 -13.960 19.873 1.00 77.88 142 LYS A O 1
ATOM 1129 N N . GLN A 1 143 ? -9.213 -13.740 20.644 1.00 79.88 143 GLN A N 1
ATOM 1130 C CA . GLN A 1 143 ? -9.330 -14.729 21.727 1.00 79.88 143 GLN A CA 1
ATOM 1131 C C . GLN A 1 143 ? -9.963 -14.150 23.008 1.00 79.88 143 GLN A C 1
ATOM 1133 O O . GLN A 1 143 ? -10.277 -14.904 23.931 1.00 79.88 143 GLN A O 1
ATOM 1138 N N . PHE A 1 144 ? -10.127 -12.823 23.090 1.00 81.19 144 PHE A N 1
ATOM 1139 C CA . PHE A 1 144 ? -10.646 -12.120 24.269 1.00 81.19 144 PHE A CA 1
ATOM 1140 C C . PHE A 1 144 ? -12.081 -11.614 24.070 1.00 81.19 144 PHE A C 1
ATOM 1142 O O . PHE A 1 144 ? -12.837 -11.572 25.037 1.00 81.19 144 PHE A O 1
ATOM 1149 N N . SER A 1 145 ? -12.476 -11.257 22.839 1.00 78.56 145 SER A N 1
ATOM 1150 C CA . SER A 1 145 ? -13.841 -10.812 22.529 1.00 78.56 145 SER A CA 1
ATOM 1151 C C . SER A 1 145 ? -14.300 -11.168 21.112 1.00 78.56 145 SER A C 1
ATOM 1153 O O . SER A 1 145 ? -13.582 -10.954 20.130 1.00 78.56 145 SER A O 1
ATOM 1155 N N . ASN A 1 146 ? -15.559 -11.609 21.011 1.00 76.50 146 ASN A N 1
ATOM 1156 C CA . ASN A 1 146 ? -16.285 -11.785 19.751 1.00 76.50 146 ASN A CA 1
ATOM 1157 C C . ASN A 1 146 ? -16.873 -10.469 19.199 1.00 76.50 146 ASN A C 1
ATOM 1159 O O . ASN A 1 146 ? -17.114 -10.392 17.993 1.00 76.50 146 ASN A O 1
ATOM 1163 N N . TYR A 1 147 ? -17.032 -9.431 20.023 1.00 79.56 147 TYR A N 1
ATOM 1164 C CA . TYR A 1 147 ? -17.567 -8.125 19.618 1.00 79.56 147 TYR A CA 1
ATOM 1165 C C . TYR A 1 147 ? -16.489 -7.251 18.964 1.00 79.56 147 TYR A C 1
ATOM 1167 O O . TYR A 1 147 ? -15.400 -7.093 19.521 1.00 79.56 147 TYR A O 1
ATOM 1175 N N . GLU A 1 148 ? -16.788 -6.678 17.793 1.00 75.69 148 GLU A N 1
ATOM 1176 C CA . GLU A 1 148 ? -15.818 -5.877 17.031 1.00 75.69 148 GLU A CA 1
ATOM 1177 C C . GLU A 1 148 ? -15.494 -4.551 17.721 1.00 75.69 148 GLU A C 1
ATOM 1179 O O . GLU A 1 148 ? -14.329 -4.184 17.800 1.00 75.69 148 GLU A O 1
ATOM 1184 N N . ASP A 1 149 ? -16.480 -3.875 18.311 1.00 76.31 149 ASP A N 1
ATOM 1185 C CA . ASP A 1 149 ? -16.270 -2.577 18.967 1.00 76.31 149 ASP A CA 1
ATOM 1186 C C . ASP A 1 149 ? -15.289 -2.686 20.144 1.00 76.31 149 ASP A C 1
ATOM 1188 O O . ASP A 1 149 ? -14.381 -1.869 20.288 1.00 76.31 149 ASP A O 1
ATOM 1192 N N . LEU A 1 150 ? -15.373 -3.771 20.921 1.00 81.00 150 LEU A N 1
ATOM 1193 C CA . LEU A 1 150 ? -14.423 -4.053 21.998 1.00 81.00 150 LEU A CA 1
ATOM 1194 C C . LEU A 1 150 ? -13.021 -4.412 21.460 1.00 81.00 150 LEU A C 1
ATOM 1196 O O . LEU A 1 150 ? -12.021 -3.975 22.032 1.00 81.00 150 LEU A O 1
ATOM 1200 N N . ARG A 1 151 ? -12.914 -5.144 20.337 1.00 82.44 151 ARG A N 1
ATOM 1201 C CA . ARG A 1 151 ? -11.617 -5.397 19.668 1.00 82.44 151 ARG A CA 1
ATOM 1202 C C . ARG A 1 151 ? -11.005 -4.121 19.098 1.00 82.44 151 ARG A C 1
ATOM 1204 O O . ARG A 1 151 ? -9.794 -3.933 19.207 1.00 82.44 151 ARG A O 1
ATOM 1211 N N . ASN A 1 152 ? -11.829 -3.243 18.535 1.00 77.31 152 ASN A N 1
ATOM 1212 C CA . ASN A 1 152 ? -11.430 -1.913 18.108 1.00 77.31 152 ASN A CA 1
ATOM 1213 C C . ASN A 1 152 ? -10.888 -1.126 19.294 1.00 77.31 152 ASN A C 1
ATOM 1215 O O . ASN A 1 152 ? -9.764 -0.639 19.216 1.00 77.31 152 ASN A O 1
ATOM 1219 N N . ILE A 1 153 ? -11.596 -1.111 20.424 1.00 80.38 153 ILE A N 1
ATOM 1220 C CA . ILE A 1 153 ? -11.156 -0.349 21.592 1.00 80.38 153 ILE A CA 1
ATOM 1221 C C . ILE A 1 153 ? -9.811 -0.860 22.144 1.00 80.38 153 ILE A C 1
ATOM 1223 O O . ILE A 1 153 ? -8.918 -0.059 22.449 1.00 80.38 153 ILE A O 1
ATOM 1227 N N . MET A 1 154 ? -9.615 -2.185 22.174 1.00 85.56 154 MET A N 1
ATOM 1228 C CA . MET A 1 154 ? -8.323 -2.826 22.472 1.00 85.56 154 MET A CA 1
ATOM 1229 C C . MET A 1 154 ? -7.220 -2.433 21.473 1.00 85.56 154 MET A C 1
ATOM 1231 O O . MET A 1 154 ? -6.089 -2.157 21.874 1.00 85.56 154 MET A O 1
ATOM 1235 N N . ARG A 1 155 ? -7.526 -2.372 20.170 1.00 79.44 155 ARG A N 1
ATOM 1236 C CA . ARG A 1 155 ? -6.576 -1.959 19.123 1.00 79.44 155 ARG A CA 1
ATOM 1237 C C . ARG A 1 155 ? -6.114 -0.516 19.333 1.00 79.44 155 ARG A C 1
ATOM 1239 O O . ARG A 1 155 ? -4.907 -0.289 19.355 1.00 79.44 155 ARG A O 1
ATOM 1246 N N . CYS A 1 156 ? -7.016 0.446 19.550 1.00 78.31 156 CYS A N 1
ATOM 1247 C CA . CYS A 1 156 ? -6.601 1.839 19.768 1.00 78.31 156 CYS A CA 1
ATOM 1248 C C . CYS A 1 156 ? -5.804 2.000 21.070 1.00 78.31 156 CYS A C 1
ATOM 1250 O O . CYS A 1 156 ? -4.875 2.800 21.113 1.00 78.31 156 CYS A O 1
ATOM 1252 N N . ALA A 1 157 ? -6.114 1.220 22.114 1.00 83.69 157 ALA A N 1
ATOM 1253 C CA . ALA A 1 157 ? -5.330 1.191 23.349 1.00 83.69 157 ALA A CA 1
ATOM 1254 C C . ALA A 1 157 ? -3.856 0.810 23.086 1.00 83.69 157 ALA A C 1
ATOM 1256 O O . ALA A 1 157 ? -2.949 1.477 23.586 1.00 83.69 157 ALA A O 1
ATOM 1257 N N . VAL A 1 158 ? -3.599 -0.188 22.230 1.00 85.25 158 VAL A N 1
ATOM 1258 C CA . VAL A 1 158 ? -2.235 -0.514 21.770 1.00 85.25 158 VAL A CA 1
ATOM 1259 C C . VAL A 1 158 ? -1.653 0.618 20.910 1.00 85.25 158 VAL A C 1
ATOM 1261 O O . VAL A 1 158 ? -0.527 1.050 21.155 1.00 85.25 158 VAL A O 1
ATOM 1264 N N . THR A 1 159 ? -2.416 1.159 19.954 1.00 82.12 159 THR A N 1
ATOM 1265 C CA . THR A 1 159 ? -1.990 2.279 19.089 1.00 82.12 159 THR A CA 1
ATOM 1266 C C . THR A 1 159 ? -1.567 3.519 19.886 1.00 82.12 159 THR A C 1
ATOM 1268 O O . THR A 1 159 ? -0.572 4.156 19.543 1.00 82.12 159 THR A O 1
ATOM 1271 N N . LEU A 1 160 ? -2.263 3.853 20.975 1.00 80.94 160 LEU A N 1
ATOM 1272 C CA . LEU A 1 160 ? -1.916 4.984 21.838 1.00 80.94 160 LEU A CA 1
ATOM 1273 C C . LEU A 1 160 ? -0.579 4.775 22.561 1.00 80.94 160 LEU A C 1
ATOM 1275 O O . LEU A 1 160 ? 0.184 5.732 22.687 1.00 80.94 160 LEU A O 1
ATOM 1279 N N . LEU A 1 161 ? -0.273 3.546 22.996 1.00 88.12 161 LEU A N 1
ATOM 1280 C CA . LEU A 1 161 ? 1.018 3.191 23.603 1.00 88.12 161 LEU A CA 1
ATOM 1281 C C . LEU A 1 161 ? 2.157 3.203 22.569 1.00 88.12 161 LEU A C 1
ATOM 1283 O O . LEU A 1 161 ? 3.234 3.721 22.857 1.00 88.12 161 LEU A O 1
ATOM 1287 N N . ILE A 1 162 ? 1.913 2.713 21.345 1.00 87.75 162 ILE A N 1
ATOM 1288 C CA . ILE A 1 162 ? 2.878 2.757 20.227 1.00 87.75 162 ILE A CA 1
ATOM 1289 C C . ILE A 1 162 ? 3.377 4.190 19.981 1.00 87.75 162 ILE A C 1
ATOM 1291 O O . ILE A 1 162 ? 4.566 4.396 19.730 1.00 87.75 162 ILE A O 1
ATOM 1295 N N . HIS A 1 163 ? 2.498 5.189 20.074 1.00 84.69 163 HIS A N 1
ATOM 1296 C CA . HIS A 1 163 ? 2.828 6.582 19.768 1.00 84.69 163 HIS A CA 1
ATOM 1297 C C . HIS A 1 163 ? 3.465 7.373 20.924 1.00 84.69 163 HIS A C 1
ATOM 1299 O O . HIS A 1 163 ? 3.893 8.505 20.698 1.00 84.69 163 HIS A O 1
ATOM 1305 N N . LYS A 1 164 ? 3.585 6.832 22.148 1.00 87.56 164 LYS A N 1
ATOM 1306 C CA . LYS A 1 164 ? 4.220 7.586 23.245 1.00 87.56 164 LYS A CA 1
ATOM 1307 C C . LYS A 1 164 ? 5.742 7.615 23.112 1.00 87.56 164 LYS A C 1
ATOM 1309 O O . LYS A 1 164 ? 6.389 6.591 22.917 1.00 87.56 164 LYS A O 1
ATOM 1314 N N . ILE A 1 165 ? 6.292 8.820 23.257 1.00 89.75 165 ILE A N 1
ATOM 1315 C CA . ILE A 1 165 ? 7.724 9.137 23.135 1.00 89.75 165 ILE A CA 1
ATOM 1316 C C . ILE A 1 165 ? 8.451 9.241 24.484 1.00 89.75 165 ILE A C 1
ATOM 1318 O O . ILE A 1 165 ? 9.661 9.425 24.520 1.00 89.75 165 ILE A O 1
ATOM 1322 N N . ASN A 1 166 ? 7.732 9.124 25.604 1.00 92.31 166 ASN A N 1
ATOM 1323 C CA . ASN A 1 166 ? 8.303 9.142 26.951 1.00 92.31 166 ASN A CA 1
ATOM 1324 C C . ASN A 1 166 ? 7.490 8.257 27.918 1.00 92.31 166 ASN A C 1
ATOM 1326 O O . ASN A 1 166 ? 6.332 7.918 27.658 1.00 92.31 166 ASN A O 1
ATOM 1330 N N . LEU A 1 167 ? 8.094 7.898 29.057 1.00 94.88 167 LEU A N 1
ATOM 1331 C CA . LEU A 1 167 ? 7.463 7.036 30.065 1.00 94.88 167 LEU A CA 1
ATOM 1332 C C . LEU A 1 167 ? 6.349 7.728 30.872 1.00 94.88 167 LEU A C 1
ATOM 1334 O O . LEU A 1 167 ? 5.455 7.045 31.366 1.00 94.88 167 LEU A O 1
ATOM 1338 N N . LYS A 1 168 ? 6.344 9.060 31.004 1.00 93.19 168 LYS A N 1
ATOM 1339 C CA . LYS A 1 168 ? 5.308 9.777 31.770 1.00 93.19 168 LYS A CA 1
ATOM 1340 C C . LYS A 1 168 ? 3.939 9.635 31.096 1.00 93.19 168 LYS A C 1
ATOM 1342 O O . LYS A 1 168 ? 2.978 9.205 31.733 1.00 93.19 168 LYS A O 1
ATOM 1347 N N . ASP A 1 169 ? 3.878 9.902 29.798 1.00 89.38 169 ASP A N 1
ATOM 1348 C CA . ASP A 1 169 ? 2.636 9.830 29.023 1.00 89.38 169 ASP A CA 1
ATOM 1349 C C . ASP A 1 169 ? 2.212 8.371 28.791 1.00 89.38 169 ASP A C 1
ATOM 1351 O O . ASP A 1 169 ? 1.020 8.060 28.759 1.00 89.38 169 ASP A O 1
ATOM 1355 N N . ALA A 1 170 ? 3.186 7.454 28.710 1.00 92.62 170 ALA A N 1
ATOM 1356 C CA . ALA A 1 170 ? 2.941 6.014 28.722 1.00 92.62 170 ALA A CA 1
ATOM 1357 C C . ALA A 1 170 ? 2.279 5.553 30.032 1.00 92.62 170 ALA A C 1
ATOM 1359 O O . ALA A 1 170 ? 1.337 4.765 29.990 1.00 92.62 170 ALA A O 1
ATOM 1360 N N . ARG A 1 171 ? 2.709 6.075 31.194 1.00 94.50 171 ARG A N 1
ATOM 1361 C CA . ARG A 1 171 ? 2.075 5.791 32.494 1.00 94.50 171 ARG A CA 1
ATOM 1362 C C . ARG A 1 171 ? 0.642 6.310 32.556 1.00 94.50 171 ARG A C 1
ATOM 1364 O O . ARG A 1 171 ? -0.220 5.605 33.074 1.00 94.50 171 ARG A O 1
ATOM 1371 N N . MET A 1 172 ? 0.383 7.510 32.035 1.00 88.94 172 MET A N 1
ATOM 1372 C CA . MET A 1 172 ? -0.968 8.086 31.999 1.00 88.94 172 MET A CA 1
ATOM 1373 C C . MET A 1 172 ? -1.912 7.239 31.136 1.00 88.94 172 MET A C 1
ATOM 1375 O O . MET A 1 172 ? -2.952 6.796 31.623 1.00 88.94 172 MET A O 1
ATOM 1379 N N . VAL A 1 173 ? -1.514 6.919 29.900 1.00 88.25 173 VAL A N 1
ATOM 1380 C CA . VAL A 1 173 ? -2.324 6.082 29.000 1.00 88.25 173 VAL A CA 1
ATOM 1381 C C . VAL A 1 173 ? -2.471 4.650 29.517 1.00 88.25 173 VAL A C 1
ATOM 1383 O O . VAL A 1 173 ? -3.571 4.108 29.477 1.00 88.25 173 VAL A O 1
ATOM 1386 N N . PHE A 1 174 ? -1.428 4.033 30.080 1.00 92.88 174 PHE A N 1
ATOM 1387 C CA . PHE A 1 174 ? -1.566 2.688 30.644 1.00 92.88 174 PHE A CA 1
ATOM 1388 C C . PHE A 1 174 ? -2.434 2.660 31.912 1.00 92.88 174 PHE A C 1
ATOM 1390 O O . PHE A 1 174 ? -3.176 1.700 32.100 1.00 92.88 174 PHE A O 1
ATOM 1397 N N . ARG A 1 175 ? -2.444 3.719 32.747 1.00 90.62 175 ARG A N 1
ATOM 1398 C CA . ARG A 1 175 ? -3.447 3.837 33.826 1.00 90.62 175 ARG A CA 1
ATOM 1399 C C . ARG A 1 175 ? -4.869 3.885 33.270 1.00 90.62 175 ARG A C 1
ATOM 1401 O O . ARG A 1 175 ? -5.736 3.203 33.807 1.00 90.62 175 ARG A O 1
ATOM 1408 N N . ALA A 1 176 ? -5.103 4.670 32.218 1.00 85.75 176 ALA A N 1
ATOM 1409 C CA . ALA A 1 176 ? -6.414 4.774 31.582 1.00 85.75 176 ALA A CA 1
ATOM 1410 C C . ALA A 1 176 ? -6.895 3.418 31.040 1.00 85.75 176 ALA A C 1
ATOM 1412 O O . ALA A 1 176 ? -8.002 2.984 31.352 1.00 85.75 176 ALA A O 1
ATOM 1413 N N . ILE A 1 177 ? -6.022 2.720 30.309 1.00 89.19 177 ILE A N 1
ATOM 1414 C CA . ILE A 1 177 ? -6.263 1.377 29.766 1.00 89.19 177 ILE A CA 1
ATOM 1415 C C . ILE A 1 177 ? -6.563 0.385 30.901 1.00 89.19 177 ILE A C 1
ATOM 1417 O O . ILE A 1 177 ? -7.596 -0.278 30.880 1.00 89.19 177 ILE A O 1
ATOM 1421 N N . CYS A 1 178 ? -5.727 0.322 31.940 1.00 90.81 178 CYS A N 1
ATOM 1422 C CA . CYS A 1 178 ? -5.970 -0.566 33.077 1.00 90.81 178 CYS A CA 1
ATOM 1423 C C . CYS A 1 178 ? -7.291 -0.264 33.799 1.00 90.81 178 CYS A C 1
ATOM 1425 O O . CYS A 1 178 ? -8.006 -1.207 34.115 1.00 90.81 178 CYS A O 1
ATOM 1427 N N . LYS A 1 179 ? -7.677 1.003 34.014 1.00 86.12 179 LYS A N 1
ATOM 1428 C CA . LYS A 1 179 ? -9.004 1.319 34.579 1.00 86.12 179 LYS A CA 1
ATOM 1429 C C . LYS A 1 179 ? -10.137 0.815 33.674 1.00 86.12 179 LYS A C 1
ATOM 1431 O O . LYS A 1 179 ? -10.985 0.056 34.136 1.00 86.12 179 LYS A O 1
ATOM 1436 N N . LEU A 1 180 ? -10.096 1.154 32.382 1.00 86.38 180 LEU A N 1
ATOM 1437 C CA . LEU A 1 180 ? -11.128 0.790 31.403 1.00 86.38 180 LEU A CA 1
ATOM 1438 C C . LEU A 1 180 ? -11.354 -0.728 31.284 1.00 86.38 180 LEU A C 1
ATOM 1440 O O . LEU A 1 180 ? -12.487 -1.153 31.084 1.00 86.38 180 LEU A O 1
ATOM 1444 N N . PHE A 1 181 ? -10.306 -1.545 31.421 1.00 89.88 181 PHE A N 1
ATOM 1445 C CA . PHE A 1 181 ? -10.399 -3.002 31.255 1.00 89.88 181 PHE A CA 1
ATOM 1446 C C . PHE A 1 181 ? -10.420 -3.809 32.574 1.00 89.88 181 PHE A C 1
ATOM 1448 O O . PHE A 1 181 ? -10.737 -4.999 32.524 1.00 89.88 181 PHE A O 1
ATOM 1455 N N . LEU A 1 182 ? -10.118 -3.215 33.742 1.00 89.56 182 LEU A N 1
ATOM 1456 C CA . LEU A 1 182 ? -10.105 -3.908 35.052 1.00 89.56 182 LEU A CA 1
ATOM 1457 C C . LEU A 1 182 ? -11.218 -3.480 36.016 1.00 89.56 182 LEU A C 1
ATOM 1459 O O . LEU A 1 182 ? -11.544 -4.242 36.928 1.00 89.56 182 LEU A O 1
ATOM 1463 N N . THR A 1 183 ? -11.821 -2.301 35.860 1.00 85.50 183 THR A N 1
ATOM 1464 C CA . THR A 1 183 ? -12.931 -1.884 36.729 1.00 85.50 183 THR A CA 1
ATOM 1465 C C . THR A 1 183 ? -14.239 -2.521 36.241 1.00 85.50 183 THR A C 1
ATOM 1467 O O . THR A 1 183 ? -14.595 -2.403 35.073 1.00 85.50 183 THR A O 1
ATOM 1470 N N . LYS A 1 184 ? -14.968 -3.226 37.120 1.00 84.94 184 LYS A N 1
ATOM 1471 C CA . LYS A 1 184 ? -16.210 -3.954 36.759 1.00 84.94 184 LYS A CA 1
ATOM 1472 C C . LYS A 1 184 ? -17.435 -3.055 36.553 1.00 84.94 184 LYS A C 1
ATOM 1474 O O . LYS A 1 184 ? -18.398 -3.468 35.909 1.00 84.94 184 LYS A O 1
ATOM 1479 N N . LYS A 1 185 ? -17.423 -1.855 37.130 1.00 82.69 185 LYS A N 1
ATOM 1480 C CA . LYS A 1 185 ? -18.505 -0.869 37.047 1.00 82.69 185 LYS A CA 1
ATOM 1481 C C . LYS A 1 185 ? -18.006 0.400 36.361 1.00 82.69 185 LYS A C 1
ATOM 1483 O O . LYS A 1 185 ? -16.835 0.752 36.495 1.00 82.69 185 LYS A O 1
ATOM 1488 N N . LYS A 1 186 ? -18.889 1.074 35.629 1.00 72.94 186 LYS A N 1
ATOM 1489 C CA . LYS A 1 186 ? -18.625 2.394 35.061 1.00 72.94 186 LYS A CA 1
ATOM 1490 C C . LYS A 1 186 ? -18.461 3.400 36.195 1.00 72.94 186 LYS A C 1
ATOM 1492 O O . LYS A 1 186 ? -19.219 3.393 37.160 1.00 72.94 186 LYS A O 1
ATOM 1497 N N . SER A 1 187 ? -17.488 4.283 36.033 1.00 65.81 187 SER A N 1
ATOM 1498 C CA . SER A 1 187 ? -17.245 5.432 36.902 1.00 65.81 187 SER A CA 1
ATOM 1499 C C . SER A 1 187 ? -17.103 6.690 36.063 1.00 65.81 187 SER A C 1
ATOM 1501 O O . SER A 1 187 ? -16.804 6.606 34.874 1.00 65.81 187 SER A O 1
ATOM 1503 N N . GLN A 1 188 ? -17.223 7.862 36.684 1.00 61.72 188 GLN A N 1
ATOM 1504 C CA . GLN A 1 188 ? -17.161 9.160 35.997 1.00 61.72 188 GLN A CA 1
ATOM 1505 C C . GLN A 1 188 ? -15.837 9.407 35.238 1.00 61.72 188 GLN A C 1
ATOM 1507 O O . GLN A 1 188 ? -15.769 10.261 34.359 1.00 61.72 188 GLN A O 1
ATOM 1512 N N . SER A 1 189 ? -14.781 8.637 35.539 1.00 55.25 189 SER A N 1
ATOM 1513 C CA . SER A 1 189 ? -13.530 8.639 34.766 1.00 55.25 189 SER A CA 1
ATOM 1514 C C . SER A 1 189 ? -13.653 7.970 33.390 1.00 55.25 189 SER A C 1
ATOM 1516 O O . SER A 1 189 ? -12.855 8.280 32.514 1.00 55.25 189 SER A O 1
ATOM 1518 N N . HIS A 1 190 ? -14.595 7.044 33.181 1.00 63.94 190 HIS A N 1
ATOM 1519 C CA . HIS A 1 190 ? -14.694 6.267 31.940 1.00 63.94 190 HIS A CA 1
ATOM 1520 C C . HIS A 1 190 ? -15.053 7.164 30.751 1.00 63.94 190 HIS A C 1
ATOM 1522 O O . HIS A 1 190 ? -14.353 7.133 29.744 1.00 63.94 190 HIS A O 1
ATOM 1528 N N . ASP A 1 191 ? -16.070 8.018 30.891 1.00 59.81 191 ASP A N 1
ATOM 1529 C CA . ASP A 1 191 ? -16.508 8.914 29.814 1.00 59.81 191 ASP A CA 1
ATOM 1530 C C . ASP A 1 191 ? -15.452 9.979 29.487 1.00 59.81 191 ASP A C 1
ATOM 1532 O O . ASP A 1 191 ? -15.240 10.301 28.322 1.00 59.81 191 ASP A O 1
ATOM 1536 N N . VAL A 1 192 ? -14.728 10.477 30.498 1.00 60.44 192 VAL A N 1
ATOM 1537 C CA . VAL A 1 192 ? -13.602 11.409 30.305 1.00 60.44 192 VAL A CA 1
ATOM 1538 C C . VAL A 1 192 ? -12.456 10.729 29.557 1.00 60.44 192 VAL A C 1
ATOM 1540 O O . VAL A 1 192 ? -11.948 11.285 28.586 1.00 60.44 192 VAL A O 1
ATOM 1543 N N . LEU A 1 193 ? -12.078 9.512 29.961 1.00 57.03 193 LEU A N 1
ATOM 1544 C CA . LEU A 1 193 ? -11.021 8.752 29.296 1.00 57.03 193 LEU A CA 1
ATOM 1545 C C . LEU A 1 193 ? -11.404 8.370 27.865 1.00 57.03 193 LEU A C 1
ATOM 1547 O O . LEU A 1 193 ? -10.553 8.457 26.987 1.00 57.03 193 LEU A O 1
ATOM 1551 N N . LEU A 1 194 ? -12.662 7.997 27.609 1.00 64.31 194 LEU A N 1
ATOM 1552 C CA . LEU A 1 194 ? -13.172 7.732 26.262 1.00 64.31 194 LEU A CA 1
ATOM 1553 C C . LEU A 1 194 ? -13.234 9.014 25.417 1.00 64.31 194 LEU A C 1
ATOM 1555 O O . LEU A 1 194 ? -12.860 8.982 24.249 1.00 64.31 194 LEU A O 1
ATOM 1559 N N . ALA A 1 195 ? -13.627 10.156 25.985 1.00 61.78 195 ALA A N 1
ATOM 1560 C CA . ALA A 1 195 ? -13.638 11.433 25.273 1.00 61.78 195 ALA A CA 1
ATOM 1561 C C . ALA A 1 195 ? -12.222 11.924 24.923 1.00 61.78 195 ALA A C 1
ATOM 1563 O O . ALA A 1 195 ? -11.984 12.330 23.790 1.00 61.78 195 ALA A O 1
ATOM 1564 N N . GLU A 1 196 ? -11.260 11.860 25.848 1.00 55.84 196 GLU A N 1
ATOM 1565 C CA . GLU A 1 196 ? -9.856 12.229 25.589 1.00 55.84 196 GLU A CA 1
ATOM 1566 C C . GLU A 1 196 ? -9.195 11.278 24.570 1.00 55.84 196 GLU A C 1
ATOM 1568 O O . GLU A 1 196 ? -8.403 11.692 23.724 1.00 55.84 196 GLU A O 1
ATOM 1573 N N . TYR A 1 197 ? -9.595 10.007 24.589 1.00 55.44 197 TYR A N 1
ATOM 1574 C CA . TYR A 1 197 ? -9.225 8.977 23.619 1.00 55.44 197 TYR A CA 1
ATOM 1575 C C . TYR A 1 197 ? -9.793 9.260 22.215 1.00 55.44 197 TYR A C 1
ATOM 1577 O O . TYR A 1 197 ? -9.021 9.280 21.252 1.00 55.44 197 TYR A O 1
ATOM 1585 N N . PHE A 1 198 ? -11.095 9.552 22.084 1.00 53.56 198 PHE A N 1
ATOM 1586 C CA . PHE A 1 198 ? -11.745 9.860 20.799 1.00 53.56 198 PHE A CA 1
ATOM 1587 C C . PHE A 1 198 ? -11.361 11.233 20.224 1.00 53.56 198 PHE A C 1
ATOM 1589 O O . PHE A 1 198 ? -11.300 11.372 19.007 1.00 53.56 198 PHE A O 1
ATOM 1596 N N . ASN A 1 199 ? -11.065 12.228 21.068 1.00 52.53 199 ASN A N 1
ATOM 1597 C CA . ASN A 1 199 ? -10.642 13.569 20.641 1.00 52.53 199 ASN A CA 1
ATOM 1598 C C . ASN A 1 199 ? -9.139 13.664 20.306 1.00 52.53 199 ASN A C 1
ATOM 1600 O O . ASN A 1 199 ? -8.667 14.729 19.910 1.00 52.53 199 ASN A O 1
ATOM 1604 N N . SER A 1 200 ? -8.368 12.586 20.480 1.00 51.09 200 SER A N 1
ATOM 1605 C CA . SER A 1 200 ? -6.956 12.558 20.090 1.00 51.09 200 SER A CA 1
ATOM 1606 C C . SER A 1 200 ? -6.794 12.371 18.574 1.00 51.09 200 SER A C 1
ATOM 1608 O O . SER A 1 200 ? -7.534 11.604 17.959 1.00 51.09 200 SER A O 1
ATOM 1610 N N . GLU A 1 201 ? -5.774 13.001 17.973 1.00 42.84 201 GLU A N 1
ATOM 1611 C CA . GLU A 1 201 ? -5.456 12.921 16.524 1.00 42.84 201 GLU A CA 1
ATOM 1612 C C . GLU A 1 201 ? -5.294 11.473 16.004 1.00 42.84 201 GLU A C 1
ATOM 1614 O O . GLU A 1 201 ? -5.400 11.198 14.810 1.00 42.84 201 GLU A O 1
ATOM 1619 N N . SER A 1 202 ? -5.112 10.519 16.921 1.00 41.94 202 SER A N 1
ATOM 1620 C CA . SER A 1 202 ? -5.203 9.072 16.710 1.00 41.94 202 SER A CA 1
ATOM 1621 C C . SER A 1 202 ? -6.447 8.623 15.925 1.00 41.94 202 SER A C 1
ATOM 1623 O O . SER A 1 202 ? -6.386 7.579 15.279 1.00 41.94 202 SER A O 1
ATOM 1625 N N . ALA A 1 203 ? -7.565 9.357 15.979 1.00 37.66 203 ALA A N 1
ATOM 1626 C CA . ALA A 1 203 ? -8.817 8.995 15.307 1.00 37.66 203 ALA A CA 1
ATOM 1627 C C . ALA A 1 203 ? -8.653 8.798 13.784 1.00 37.66 203 ALA A C 1
ATOM 1629 O O . ALA A 1 203 ? -9.123 7.794 13.240 1.00 37.66 203 ALA A O 1
ATOM 1630 N N . ASP A 1 204 ? -7.898 9.669 13.106 1.00 39.16 204 ASP A N 1
ATOM 1631 C CA . ASP A 1 204 ? -7.617 9.527 11.669 1.00 39.16 204 ASP A CA 1
ATOM 1632 C C . ASP A 1 204 ? -6.688 8.332 11.375 1.00 39.16 204 ASP A C 1
ATOM 1634 O O . ASP A 1 204 ? -6.818 7.656 10.347 1.00 39.16 204 ASP A O 1
ATOM 1638 N N . PHE A 1 205 ? -5.803 7.983 12.316 1.00 40.25 205 PHE A N 1
ATOM 1639 C CA . PHE A 1 205 ? -4.957 6.789 12.215 1.00 40.25 205 PHE A CA 1
ATOM 1640 C C . PHE A 1 205 ? -5.764 5.485 12.341 1.00 40.25 205 PHE A C 1
ATOM 1642 O O . PHE A 1 205 ? -5.401 4.468 11.750 1.00 40.25 205 PHE A O 1
ATOM 1649 N N . LEU A 1 206 ? -6.887 5.487 13.066 1.00 38.19 206 LEU A N 1
ATOM 1650 C CA . LEU A 1 206 ? -7.737 4.299 13.194 1.00 38.19 206 LEU A CA 1
ATOM 1651 C C . LEU A 1 206 ? -8.421 3.948 11.873 1.00 38.19 206 LEU A C 1
ATOM 1653 O O . LEU A 1 206 ? -8.355 2.793 11.456 1.00 38.19 206 LEU A O 1
ATOM 1657 N N . THR A 1 207 ? -8.968 4.940 11.162 1.00 39.03 207 THR A N 1
ATOM 1658 C CA . THR A 1 207 ? -9.633 4.706 9.866 1.00 39.03 207 THR A CA 1
ATOM 1659 C C . THR A 1 207 ? -8.690 4.144 8.797 1.00 39.03 207 THR A C 1
ATOM 1661 O O . THR A 1 207 ? -9.111 3.338 7.967 1.00 39.03 207 THR A O 1
ATOM 1664 N N . SER A 1 208 ? -7.399 4.498 8.838 1.00 38.25 208 SER A N 1
ATOM 1665 C CA . SER A 1 208 ? -6.379 3.904 7.963 1.00 38.25 208 SER A CA 1
ATOM 1666 C C . SER A 1 208 ? -5.938 2.513 8.436 1.00 38.25 208 SER A C 1
ATOM 1668 O O . SER A 1 208 ? -5.789 1.616 7.607 1.00 38.25 208 SER A O 1
ATOM 1670 N N . ALA A 1 209 ? -5.830 2.283 9.749 1.00 36.53 209 ALA A N 1
ATOM 1671 C CA . ALA A 1 209 ? -5.563 0.959 10.317 1.00 36.53 209 ALA A CA 1
ATOM 1672 C C . ALA A 1 209 ? -6.730 -0.041 10.153 1.00 36.53 209 ALA A C 1
ATOM 1674 O O . ALA A 1 209 ? -6.499 -1.246 10.227 1.00 36.53 209 ALA A O 1
ATOM 1675 N N . ASP A 1 210 ? -7.970 0.417 9.942 1.00 33.72 210 ASP A N 1
ATOM 1676 C CA . ASP A 1 210 ? -9.131 -0.444 9.656 1.00 33.72 210 ASP A CA 1
ATOM 1677 C C . ASP A 1 210 ? -9.114 -1.013 8.234 1.00 33.72 210 ASP A C 1
ATOM 1679 O O . ASP A 1 210 ? -9.503 -2.161 8.020 1.00 33.72 210 ASP A O 1
ATOM 1683 N N . MET A 1 211 ? -8.619 -0.254 7.249 1.00 34.66 211 MET A N 1
ATOM 1684 C CA . MET A 1 211 ? -8.652 -0.673 5.840 1.00 34.66 211 MET A CA 1
ATOM 1685 C C . MET A 1 211 ? -7.744 -1.871 5.507 1.00 34.66 211 MET A C 1
ATOM 1687 O O . MET A 1 211 ? -7.893 -2.462 4.437 1.00 34.66 211 MET A O 1
ATOM 1691 N N . GLU A 1 212 ? -6.834 -2.266 6.403 1.00 33.66 212 GLU A N 1
ATOM 1692 C CA . GLU A 1 212 ? -6.050 -3.502 6.256 1.00 33.66 212 GLU A CA 1
ATOM 1693 C C . GLU A 1 212 ? -6.693 -4.730 6.927 1.00 33.66 212 GLU A C 1
ATOM 1695 O O . GLU A 1 212 ? -6.258 -5.857 6.676 1.00 33.66 212 GLU A O 1
ATOM 1700 N N . ILE A 1 213 ? -7.737 -4.559 7.749 1.00 32.91 213 ILE A N 1
ATOM 1701 C CA . ILE A 1 213 ? -8.394 -5.660 8.470 1.00 32.91 213 ILE A CA 1
ATOM 1702 C C . ILE A 1 213 ? -9.476 -6.286 7.582 1.00 32.91 213 ILE A C 1
ATOM 1704 O O . ILE A 1 213 ? -10.673 -6.171 7.833 1.00 32.91 213 ILE A O 1
ATOM 1708 N N . ASN A 1 214 ? -9.051 -7.002 6.539 1.00 24.89 214 ASN A N 1
ATOM 1709 C CA . ASN A 1 214 ? -9.934 -7.933 5.842 1.00 24.89 214 ASN A CA 1
ATOM 1710 C C . ASN A 1 214 ? -9.280 -9.312 5.725 1.00 24.89 214 ASN A C 1
ATOM 1712 O O . ASN A 1 214 ? -8.153 -9.454 5.243 1.00 24.89 214 ASN A O 1
ATOM 1716 N N . VAL A 1 215 ? -9.976 -10.320 6.247 1.00 31.34 215 VAL A N 1
ATOM 1717 C CA . VAL A 1 215 ? -9.462 -11.682 6.416 1.00 31.34 215 VAL A CA 1
ATOM 1718 C C . VAL A 1 215 ? -9.610 -12.432 5.098 1.00 31.34 215 VAL A C 1
ATOM 1720 O O . VAL A 1 215 ? -10.736 -12.679 4.694 1.00 31.34 215 VAL A O 1
ATOM 1723 N N . ASP A 1 216 ? -8.481 -12.737 4.447 1.00 27.09 216 ASP A N 1
ATOM 1724 C CA . ASP A 1 216 ? -8.226 -13.956 3.647 1.00 27.09 216 ASP A CA 1
ATOM 1725 C C . ASP A 1 216 ? -6.940 -13.794 2.811 1.00 27.09 216 ASP A C 1
ATOM 1727 O O . ASP A 1 216 ? -6.986 -13.661 1.589 1.00 27.09 216 ASP A O 1
ATOM 1731 N N . GLU A 1 217 ? -5.764 -13.774 3.459 1.00 31.53 217 GLU A N 1
ATOM 1732 C CA . GLU A 1 217 ? -4.480 -13.974 2.751 1.00 31.53 217 GLU A CA 1
ATOM 1733 C C . GLU A 1 217 ? -3.286 -14.368 3.655 1.00 31.53 217 GLU A C 1
ATOM 1735 O O . GLU A 1 217 ? -2.162 -13.961 3.389 1.00 31.53 217 GLU A O 1
ATOM 1740 N N . ASP A 1 218 ? -3.497 -15.186 4.702 1.00 30.28 218 ASP A N 1
ATOM 1741 C CA . ASP A 1 218 ? -2.412 -16.042 5.238 1.00 30.28 218 ASP A CA 1
ATOM 1742 C C . ASP A 1 218 ? -2.947 -17.259 6.030 1.00 30.28 218 ASP A C 1
ATOM 1744 O O . ASP A 1 218 ? -2.892 -17.344 7.260 1.00 30.28 218 ASP A O 1
ATOM 1748 N N . ILE A 1 219 ? -3.495 -18.240 5.301 1.00 31.34 219 ILE A N 1
ATOM 1749 C CA . ILE A 1 219 ? -3.716 -19.590 5.840 1.00 31.34 219 ILE A CA 1
ATOM 1750 C C . ILE A 1 219 ? -2.340 -20.260 5.944 1.00 31.34 219 ILE A C 1
ATOM 1752 O O . ILE A 1 219 ? -1.722 -20.565 4.921 1.00 31.34 219 ILE A O 1
ATOM 1756 N N . GLY A 1 220 ? -1.863 -20.491 7.170 1.00 27.31 220 GLY A N 1
ATOM 1757 C CA . GLY A 1 220 ? -0.569 -21.136 7.417 1.00 27.31 220 GLY A CA 1
ATOM 1758 C C . GLY A 1 220 ? 0.518 -20.245 8.033 1.00 27.31 220 GLY A C 1
ATOM 1759 O O . GLY A 1 220 ? 1.692 -20.395 7.696 1.00 27.31 220 GLY A O 1
ATOM 1760 N N . ILE A 1 221 ? 0.169 -19.378 8.988 1.00 32.09 221 ILE A N 1
ATOM 1761 C CA . ILE A 1 221 ? 0.868 -19.411 10.288 1.00 32.09 221 ILE A CA 1
ATOM 1762 C C . ILE A 1 221 ? -0.155 -19.802 11.355 1.00 32.09 221 ILE A C 1
ATOM 1764 O O . ILE A 1 221 ? -0.652 -18.981 12.139 1.00 32.09 221 ILE A O 1
ATOM 1768 N N . GLU A 1 222 ? -0.472 -21.094 11.348 1.00 28.70 222 GLU A N 1
ATOM 1769 C CA . GLU A 1 222 ? -0.848 -21.784 12.572 1.00 28.70 222 GLU A CA 1
ATOM 1770 C C . GLU A 1 222 ? 0.359 -21.730 13.511 1.00 28.70 222 GLU A C 1
ATOM 1772 O O . GLU A 1 222 ? 1.479 -22.071 13.131 1.00 28.70 222 GLU A O 1
ATOM 1777 N N . GLU A 1 223 ? 0.135 -21.270 14.737 1.00 34.53 223 GLU A N 1
ATOM 1778 C CA . GLU A 1 223 ? 1.084 -21.429 15.839 1.00 34.53 223 GLU A CA 1
ATOM 1779 C C . GLU A 1 223 ? 0.927 -22.857 16.399 1.00 34.53 223 GLU A C 1
ATOM 1781 O O . GLU A 1 223 ? 0.605 -23.047 17.571 1.00 34.53 223 GLU A O 1
ATOM 1786 N N . GLU A 1 224 ? 1.110 -23.876 15.547 1.00 28.25 224 GLU A N 1
ATOM 1787 C CA . GLU A 1 224 ? 1.218 -25.277 15.975 1.00 28.25 224 GLU A CA 1
ATOM 1788 C C . GLU A 1 224 ? 2.532 -25.478 16.743 1.00 28.25 224 GLU A C 1
ATOM 1790 O O . GLU A 1 224 ? 3.517 -25.941 16.187 1.00 28.25 224 GLU A O 1
ATOM 1795 N N . ASN A 1 225 ? 2.543 -25.106 18.028 1.00 30.59 225 ASN A N 1
ATOM 1796 C CA . ASN A 1 225 ? 3.372 -25.644 19.122 1.00 30.59 225 ASN A CA 1
ATOM 1797 C C . ASN A 1 225 ? 4.899 -25.859 18.915 1.00 30.59 225 ASN A C 1
ATOM 1799 O O . ASN A 1 225 ? 5.549 -26.444 19.785 1.00 30.59 225 ASN A O 1
ATOM 1803 N N . ASP A 1 226 ? 5.506 -25.307 17.860 1.00 32.53 226 ASP A N 1
ATOM 1804 C CA . ASP A 1 226 ? 6.954 -25.336 17.567 1.00 32.53 226 ASP A CA 1
ATOM 1805 C C . ASP A 1 226 ? 7.782 -24.526 18.600 1.00 32.53 226 ASP A C 1
ATOM 1807 O O . ASP A 1 226 ? 9.012 -24.580 18.638 1.00 32.53 226 ASP A O 1
ATOM 1811 N N . GLU A 1 227 ? 7.103 -23.836 19.529 1.00 38.28 227 GLU A N 1
ATOM 1812 C CA . GLU A 1 227 ? 7.654 -23.277 20.776 1.00 38.28 227 GLU A CA 1
ATOM 1813 C C . GLU A 1 227 ? 8.423 -24.313 21.631 1.00 38.28 227 GLU A C 1
ATOM 1815 O O . GLU A 1 227 ? 9.227 -23.904 22.476 1.00 38.28 227 GLU A O 1
ATOM 1820 N N . ASN A 1 228 ? 8.196 -25.618 21.421 1.00 32.25 228 ASN A N 1
ATOM 1821 C CA . ASN A 1 228 ? 8.778 -26.721 22.197 1.00 32.25 228 ASN A CA 1
ATOM 1822 C C . ASN A 1 228 ? 10.214 -27.134 21.806 1.00 32.25 228 ASN A C 1
ATOM 1824 O O . ASN A 1 228 ? 10.865 -27.803 22.605 1.00 32.25 228 ASN A O 1
ATOM 1828 N N . GLU A 1 229 ? 10.741 -26.747 20.635 1.00 36.03 229 GLU A N 1
ATOM 1829 C CA . GLU A 1 229 ? 12.115 -27.109 20.213 1.00 36.03 229 GLU A CA 1
ATOM 1830 C C . GLU A 1 229 ? 13.124 -25.942 20.237 1.00 36.03 229 GLU A C 1
ATOM 1832 O O . GLU A 1 229 ? 14.227 -26.043 19.695 1.00 36.03 229 GLU A O 1
ATOM 1837 N N . CYS A 1 230 ? 12.799 -24.841 20.918 1.00 36.22 230 CYS A N 1
ATOM 1838 C CA . CYS A 1 230 ? 13.772 -23.792 21.230 1.00 36.22 230 CYS A CA 1
ATOM 1839 C C . CYS A 1 230 ? 14.315 -23.993 22.655 1.00 36.22 230 CYS A C 1
ATOM 1841 O O . CYS A 1 230 ? 13.538 -24.054 23.607 1.00 36.22 230 CYS A O 1
ATOM 1843 N N . SER A 1 231 ? 15.638 -24.101 22.824 1.00 36.72 231 SER A N 1
ATOM 1844 C CA . SER A 1 231 ? 16.240 -24.397 24.131 1.00 36.72 231 SER A CA 1
ATOM 1845 C C . SER A 1 231 ? 15.975 -23.277 25.151 1.00 36.72 231 SER A C 1
ATOM 1847 O O . SER A 1 231 ? 16.193 -22.097 24.865 1.00 36.72 231 SER A O 1
ATOM 1849 N N . ASP A 1 232 ? 15.511 -23.658 26.351 1.00 43.59 232 ASP A N 1
ATOM 1850 C CA . ASP A 1 232 ? 14.925 -22.767 27.381 1.00 43.59 232 ASP A CA 1
ATOM 1851 C C . ASP A 1 232 ? 15.788 -21.535 27.721 1.00 43.59 232 ASP A C 1
ATOM 1853 O O . ASP A 1 232 ? 15.280 -20.438 27.948 1.00 43.59 232 ASP A O 1
ATOM 1857 N N . TYR A 1 233 ? 17.113 -21.680 27.647 1.00 42.81 233 TYR A N 1
ATOM 1858 C CA . TYR A 1 233 ? 18.097 -20.618 27.882 1.00 42.81 233 TYR A CA 1
ATOM 1859 C C . TYR A 1 233 ? 18.051 -19.434 26.894 1.00 42.81 233 TYR A C 1
ATOM 1861 O O . TYR A 1 233 ? 18.778 -18.464 27.096 1.00 42.81 233 TYR A O 1
ATOM 1869 N N . SER A 1 234 ? 17.251 -19.499 25.823 1.00 52.00 234 SER A N 1
ATOM 1870 C CA . SER A 1 234 ? 17.235 -18.496 24.743 1.00 52.00 234 SER A CA 1
ATOM 1871 C C . SER A 1 234 ? 15.989 -17.599 24.687 1.00 52.00 234 SER A C 1
ATOM 1873 O O . SER A 1 234 ? 16.000 -16.603 23.960 1.00 52.00 234 SER A O 1
ATOM 1875 N N . LYS A 1 235 ? 14.929 -17.899 25.454 1.00 64.44 235 LYS A N 1
ATOM 1876 C CA . LYS A 1 235 ? 13.727 -17.049 25.543 1.00 64.44 235 LYS A CA 1
ATOM 1877 C C . LYS A 1 235 ? 13.921 -15.977 26.625 1.00 64.44 235 LYS A C 1
ATOM 1879 O O . LYS A 1 235 ? 14.211 -16.303 27.775 1.00 64.44 235 LYS A O 1
ATOM 1884 N N . LEU A 1 236 ? 13.720 -14.702 26.275 1.00 78.56 236 LEU A N 1
ATOM 1885 C CA . LEU A 1 236 ? 13.682 -13.600 27.247 1.00 78.56 236 LEU A CA 1
ATOM 1886 C C . LEU A 1 236 ? 12.567 -13.855 28.272 1.00 78.56 236 LEU A C 1
ATOM 1888 O O . LEU A 1 236 ? 11.398 -13.956 27.897 1.00 78.56 236 LEU A O 1
ATOM 1892 N N . LYS A 1 237 ? 12.910 -13.892 29.562 1.00 85.31 237 LYS A N 1
ATOM 1893 C CA . LYS A 1 237 ? 11.916 -13.919 30.644 1.00 85.31 237 LYS A CA 1
ATOM 1894 C C . LYS A 1 237 ? 11.486 -12.475 30.911 1.00 85.31 237 LYS A C 1
ATOM 1896 O O . LYS A 1 237 ? 12.343 -11.615 31.110 1.00 85.31 237 LYS A O 1
ATOM 1901 N N . ARG A 1 238 ? 10.179 -12.181 30.863 1.00 86.31 238 ARG A N 1
ATOM 1902 C CA . ARG A 1 238 ? 9.617 -10.809 30.944 1.00 86.31 238 ARG A CA 1
ATOM 1903 C C . ARG A 1 238 ? 10.137 -10.033 32.162 1.00 86.31 238 ARG A C 1
ATOM 1905 O O . ARG A 1 238 ? 10.420 -8.845 32.056 1.00 86.31 238 ARG A O 1
ATOM 1912 N N . GLU A 1 239 ? 10.380 -10.729 33.272 1.00 90.00 239 GLU A N 1
ATOM 1913 C CA . GLU A 1 239 ? 10.914 -10.207 34.533 1.00 90.00 239 GLU A CA 1
ATOM 1914 C C . GLU A 1 239 ? 12.348 -9.655 34.416 1.00 90.00 239 GLU A C 1
ATOM 1916 O O . GLU A 1 239 ? 12.788 -8.918 35.296 1.00 90.00 239 GLU A O 1
ATOM 1921 N N . GLN A 1 240 ? 13.077 -9.984 33.344 1.00 91.94 240 GLN A N 1
ATOM 1922 C CA . GLN A 1 240 ? 14.394 -9.423 33.019 1.00 91.94 240 GLN A CA 1
ATOM 1923 C C . GLN A 1 240 ? 14.300 -8.051 32.330 1.00 91.94 240 GLN A C 1
ATOM 1925 O O . GLN A 1 240 ? 15.322 -7.388 32.170 1.00 91.94 240 GLN A O 1
ATOM 1930 N N . SER A 1 241 ? 13.105 -7.620 31.906 1.00 95.38 241 SER A N 1
ATOM 1931 C CA . SER A 1 241 ? 12.881 -6.290 31.339 1.00 95.38 241 SER A CA 1
ATOM 1932 C C . SER A 1 241 ? 12.406 -5.312 32.419 1.00 95.38 241 SER A C 1
ATOM 1934 O O . SER A 1 241 ? 11.367 -5.548 33.043 1.00 95.38 241 SER A O 1
ATOM 1936 N N . PRO A 1 242 ? 13.076 -4.165 32.623 1.00 96.38 242 PRO A N 1
ATOM 1937 C CA . PRO A 1 242 ? 12.582 -3.141 33.544 1.00 96.38 242 PRO A CA 1
ATOM 1938 C C . PRO A 1 242 ? 11.269 -2.498 33.054 1.00 96.38 242 PRO A C 1
ATOM 1940 O O . PRO A 1 242 ? 10.471 -2.030 33.865 1.00 96.38 242 PRO A O 1
ATOM 1943 N N . PHE A 1 243 ? 10.982 -2.550 31.746 1.00 96.88 243 PHE A N 1
ATOM 1944 C CA . PHE A 1 243 ? 9.723 -2.062 31.175 1.00 96.88 243 PHE A CA 1
ATOM 1945 C C . PHE A 1 243 ? 8.519 -2.941 31.550 1.00 96.88 243 PHE A C 1
ATOM 1947 O O . PHE A 1 243 ? 7.432 -2.410 31.769 1.00 96.88 243 PHE A O 1
ATOM 1954 N N . TYR A 1 244 ? 8.710 -4.256 31.724 1.00 96.81 244 TYR A N 1
ATOM 1955 C CA . TYR A 1 244 ? 7.679 -5.121 32.310 1.00 96.81 244 TYR A CA 1
ATOM 1956 C C . TYR A 1 244 ? 7.331 -4.656 33.731 1.00 96.81 244 TYR A C 1
ATOM 1958 O O . TYR A 1 244 ? 6.166 -4.400 34.028 1.00 96.81 244 TYR A O 1
ATOM 1966 N N . TRP A 1 245 ? 8.339 -4.452 34.588 1.00 97.44 245 TRP A N 1
ATOM 1967 C CA . TRP A 1 245 ? 8.135 -3.992 35.967 1.00 97.44 245 TRP A CA 1
ATOM 1968 C C . TRP A 1 245 ? 7.485 -2.609 36.053 1.00 97.44 245 TRP A C 1
ATOM 1970 O O . TRP A 1 245 ? 6.633 -2.389 36.911 1.00 97.44 245 TRP A O 1
ATOM 1980 N N . PHE A 1 246 ? 7.829 -1.698 35.142 1.00 97.75 246 PHE A N 1
ATOM 1981 C CA . PHE A 1 246 ? 7.183 -0.392 35.017 1.00 97.75 246 PHE A CA 1
ATOM 1982 C C . PHE A 1 246 ? 5.660 -0.513 34.836 1.00 97.75 246 PHE A C 1
ATOM 1984 O O . PHE A 1 246 ? 4.907 0.068 35.618 1.00 97.75 246 PHE A O 1
ATOM 1991 N N . PHE A 1 247 ? 5.193 -1.314 33.873 1.00 97.56 247 PHE A N 1
ATOM 1992 C CA . PHE A 1 247 ? 3.756 -1.517 33.653 1.00 97.56 247 PHE A CA 1
ATOM 1993 C C . PHE A 1 247 ? 3.096 -2.383 34.731 1.00 97.56 247 PHE A C 1
ATOM 1995 O O . PHE A 1 247 ? 1.991 -2.071 35.175 1.00 97.56 247 PHE A O 1
ATOM 2002 N N . PHE A 1 248 ? 3.780 -3.417 35.221 1.00 96.88 248 PHE A N 1
ATOM 2003 C CA . PHE A 1 248 ? 3.281 -4.297 36.279 1.00 96.88 248 PHE A CA 1
ATOM 2004 C C . PHE A 1 248 ? 3.063 -3.562 37.612 1.00 96.88 248 PHE A C 1
ATOM 2006 O O . PHE A 1 248 ? 2.111 -3.856 38.336 1.00 96.88 248 PHE A O 1
ATOM 2013 N N . ASN A 1 249 ? 3.885 -2.555 37.922 1.00 96.38 249 ASN A N 1
ATOM 2014 C CA . ASN A 1 249 ? 3.667 -1.691 39.082 1.00 96.38 249 ASN A CA 1
ATOM 2015 C C . ASN A 1 249 ? 2.441 -0.780 38.894 1.00 96.38 249 ASN A C 1
ATOM 2017 O O . ASN A 1 249 ? 1.639 -0.656 39.814 1.00 96.38 249 ASN A O 1
ATOM 2021 N N . ILE A 1 250 ? 2.224 -0.219 37.696 1.00 95.38 250 ILE A N 1
ATOM 2022 C CA . ILE A 1 250 ? 1.018 0.578 37.390 1.00 95.38 250 ILE A CA 1
ATOM 2023 C C . ILE A 1 250 ? -0.256 -0.284 37.476 1.00 95.38 250 ILE A C 1
ATOM 2025 O O . ILE A 1 250 ? -1.280 0.172 37.982 1.00 95.38 250 ILE A O 1
ATOM 2029 N N . TYR A 1 251 ? -0.183 -1.535 37.016 1.00 95.00 251 TYR A N 1
ATOM 2030 C CA . TYR A 1 251 ? -1.242 -2.536 37.159 1.00 95.00 251 TYR A CA 1
ATOM 2031 C C . TYR A 1 251 ? -1.561 -2.827 38.633 1.00 95.00 251 TYR A C 1
ATOM 2033 O O . TYR A 1 251 ? -2.719 -2.742 39.037 1.00 95.00 251 TYR A O 1
ATOM 2041 N N . LYS A 1 252 ? -0.536 -3.085 39.459 1.00 94.25 252 LYS A N 1
ATOM 2042 C CA . LYS A 1 252 ? -0.695 -3.291 40.908 1.00 94.25 252 LYS A CA 1
ATOM 2043 C C . LYS A 1 252 ? -1.334 -2.100 41.613 1.00 94.25 252 LYS A C 1
ATOM 2045 O O . LYS A 1 252 ? -2.246 -2.309 42.402 1.00 94.25 252 LYS A O 1
ATOM 2050 N N . GLU A 1 253 ? -0.891 -0.880 41.308 1.00 91.50 253 GLU A N 1
ATOM 2051 C CA . GLU A 1 253 ? -1.474 0.347 41.866 1.00 91.50 253 GLU A CA 1
ATOM 2052 C C . GLU A 1 253 ? -2.985 0.438 41.576 1.00 91.50 253 GLU A C 1
ATOM 2054 O O . GLU A 1 253 ? -3.749 0.832 42.447 1.00 91.50 253 GLU A O 1
ATOM 2059 N N . ILE A 1 254 ? -3.437 0.021 40.387 1.00 87.75 254 ILE A N 1
ATOM 2060 C CA . ILE A 1 254 ? -4.865 0.035 40.023 1.00 87.75 254 ILE A CA 1
ATOM 2061 C C . ILE A 1 254 ? -5.653 -1.118 40.661 1.00 87.75 254 ILE A C 1
ATOM 2063 O O . ILE A 1 254 ? -6.826 -0.935 40.978 1.00 87.75 254 ILE A O 1
ATOM 2067 N N . LEU A 1 255 ? -5.029 -2.273 40.912 1.00 87.00 255 LEU A N 1
ATOM 2068 C CA . LEU A 1 255 ? -5.653 -3.336 41.711 1.00 87.00 255 LEU A CA 1
ATOM 2069 C C . LEU A 1 255 ? -5.787 -2.966 43.197 1.00 87.00 255 LEU A C 1
ATOM 2071 O O . LEU A 1 255 ? -6.697 -3.462 43.849 1.00 87.00 255 LEU A O 1
ATOM 2075 N N . SER A 1 256 ? -4.919 -2.106 43.740 1.00 80.94 256 SER A N 1
ATOM 2076 C CA . SER A 1 256 ? -5.094 -1.551 45.093 1.00 80.94 256 SER A CA 1
ATOM 2077 C C . SER A 1 256 ? -6.084 -0.382 45.162 1.00 80.94 256 SER A C 1
ATOM 2079 O O . SER A 1 256 ? -6.610 -0.113 46.235 1.00 80.94 256 SER A O 1
ATOM 2081 N N . ASP A 1 257 ? -6.367 0.287 44.038 1.00 72.56 257 ASP A N 1
ATOM 2082 C CA . ASP A 1 257 ? -7.363 1.368 43.940 1.00 72.56 257 ASP A CA 1
ATOM 2083 C C . ASP A 1 257 ? -8.823 0.836 43.840 1.00 72.56 257 ASP A C 1
ATOM 2085 O O . ASP A 1 257 ? -9.749 1.630 43.687 1.00 72.56 257 ASP A O 1
ATOM 2089 N N . SER A 1 258 ? -9.069 -0.485 43.843 1.00 61.50 258 SER A N 1
ATOM 2090 C CA . SER A 1 258 ? -10.323 -1.076 43.327 1.00 61.50 258 SER A CA 1
ATOM 2091 C C . SER A 1 258 ? -11.507 -1.193 44.308 1.00 61.50 258 SER A C 1
ATOM 2093 O O . SER A 1 258 ? -12.369 -2.051 44.101 1.00 61.50 258 SER A O 1
ATOM 2095 N N . ASP A 1 259 ? -11.570 -0.368 45.354 1.00 49.69 259 ASP A N 1
ATOM 2096 C CA . ASP A 1 259 ? -12.596 -0.451 46.406 1.00 49.69 259 ASP A CA 1
ATOM 2097 C C . ASP A 1 259 ? -13.676 0.652 46.307 1.00 49.69 259 ASP A C 1
ATOM 2099 O O . ASP A 1 259 ? -13.378 1.842 46.316 1.00 49.69 259 ASP A O 1
ATOM 2103 N N . ASN A 1 260 ? -14.947 0.227 46.346 1.00 55.66 260 ASN A N 1
ATOM 2104 C CA . ASN A 1 260 ? -16.160 1.026 46.616 1.00 55.66 260 ASN A CA 1
ATOM 2105 C C . ASN A 1 260 ? -16.561 2.154 45.630 1.00 55.66 260 ASN A C 1
ATOM 2107 O O . ASN A 1 260 ? -16.530 3.329 45.988 1.00 55.66 260 ASN A O 1
ATOM 2111 N N . GLU A 1 261 ? -17.144 1.806 44.473 1.00 56.53 261 GLU A N 1
ATOM 2112 C CA . GLU A 1 261 ? -18.037 2.720 43.726 1.00 56.53 261 GLU A CA 1
ATOM 2113 C C . GLU A 1 261 ? -19.345 2.027 43.287 1.00 56.53 261 GLU A C 1
ATOM 2115 O O . GLU A 1 261 ? -19.346 0.876 42.845 1.00 56.53 261 GLU A O 1
ATOM 2120 N N . ASN A 1 262 ? -20.472 2.743 43.404 1.00 60.06 262 ASN A N 1
ATOM 2121 C CA . ASN A 1 262 ? -21.788 2.322 42.906 1.00 60.06 262 ASN A CA 1
ATOM 2122 C C . ASN A 1 262 ? -21.981 2.822 41.466 1.00 60.06 262 ASN A C 1
ATOM 2124 O O . ASN A 1 262 ? -21.853 4.021 41.226 1.00 60.06 262 ASN A O 1
ATOM 2128 N N . GLY A 1 263 ? -22.359 1.945 40.532 1.00 66.31 263 GLY A N 1
ATOM 2129 C CA . GLY A 1 263 ? -22.604 2.332 39.139 1.00 66.31 263 GLY A CA 1
ATOM 2130 C C . GLY A 1 263 ? -23.065 1.188 38.232 1.00 66.31 263 GLY A C 1
ATOM 2131 O O . GLY A 1 263 ? -23.177 0.032 38.661 1.00 66.31 263 GLY A O 1
ATOM 2132 N N . ASP A 1 264 ? -23.316 1.533 36.968 1.00 76.31 264 ASP A N 1
ATOM 2133 C CA . ASP A 1 264 ? -23.678 0.609 35.886 1.00 76.31 264 ASP A CA 1
ATOM 2134 C C . ASP A 1 264 ? -22.525 -0.332 35.511 1.00 76.31 264 ASP A C 1
ATOM 2136 O O . ASP A 1 264 ? -21.377 -0.126 35.900 1.00 76.31 264 ASP A O 1
ATOM 2140 N N . GLU A 1 265 ? -22.798 -1.388 34.747 1.00 83.56 265 GLU A N 1
ATOM 2141 C CA . GLU A 1 265 ? -21.771 -2.371 34.370 1.00 83.56 265 GLU A CA 1
ATOM 2142 C C . GLU A 1 265 ? -20.852 -1.861 33.262 1.00 83.56 265 GLU A C 1
ATOM 2144 O O . GLU A 1 265 ? -21.294 -1.250 32.287 1.00 83.56 265 GLU A O 1
ATOM 2149 N N . ASN A 1 266 ? -19.550 -2.105 33.422 1.00 85.44 266 ASN A N 1
ATOM 2150 C CA . ASN A 1 266 ? -18.561 -1.722 32.427 1.00 85.44 266 ASN A CA 1
ATOM 2151 C C . ASN A 1 266 ? -18.505 -2.766 31.301 1.00 85.44 266 ASN A C 1
ATOM 2153 O O . ASN A 1 266 ? -17.887 -3.820 31.443 1.00 85.44 266 ASN A O 1
ATOM 2157 N N . GLU A 1 267 ? -19.111 -2.437 30.161 1.00 83.88 267 GLU A N 1
ATOM 2158 C CA . GLU A 1 267 ? -19.107 -3.254 28.938 1.00 83.88 267 GLU A CA 1
ATOM 2159 C C . GLU A 1 267 ? -17.703 -3.496 28.345 1.00 83.88 267 GLU A C 1
ATOM 2161 O O . GLU A 1 267 ? -17.517 -4.418 27.552 1.00 83.88 267 GLU A O 1
ATOM 2166 N N . PHE A 1 268 ? -16.700 -2.714 28.764 1.00 86.12 268 PHE A N 1
ATOM 2167 C CA . PHE A 1 268 ? -15.306 -2.846 28.336 1.00 86.12 268 PHE A CA 1
ATOM 2168 C C . PHE A 1 268 ? -14.448 -3.706 29.286 1.00 86.12 268 PHE A C 1
ATOM 2170 O O . PHE A 1 268 ? -13.268 -3.924 29.011 1.00 86.12 268 PHE A O 1
ATOM 2177 N N . TYR A 1 269 ? -15.010 -4.234 30.381 1.00 89.25 269 TYR A N 1
ATOM 2178 C CA . TYR A 1 269 ? -14.286 -5.058 31.356 1.00 89.25 269 TYR A CA 1
ATOM 2179 C C . TYR A 1 269 ? -13.709 -6.339 30.720 1.00 89.25 269 TYR A C 1
ATOM 2181 O O . TYR A 1 269 ? -14.434 -7.272 30.370 1.00 89.25 269 TYR A O 1
ATOM 2189 N N . CYS A 1 270 ? -12.380 -6.411 30.593 1.00 90.56 270 CYS A N 1
ATOM 2190 C CA . CYS A 1 270 ? -11.672 -7.569 30.046 1.00 90.56 270 CYS A CA 1
ATOM 2191 C C . CYS A 1 270 ? -10.236 -7.684 30.608 1.00 90.56 270 CYS A C 1
ATOM 2193 O O . CYS A 1 270 ? -9.269 -7.330 29.924 1.00 90.56 270 CYS A O 1
ATOM 2195 N N . PRO A 1 271 ? -10.050 -8.233 31.826 1.00 91.56 271 PRO A N 1
ATOM 2196 C CA . PRO A 1 271 ? -8.725 -8.381 32.441 1.00 91.56 271 PRO A CA 1
ATOM 2197 C C . PRO A 1 271 ? -7.716 -9.159 31.590 1.00 91.56 271 PRO A C 1
ATOM 2199 O O . PRO A 1 271 ? -6.542 -8.802 31.554 1.00 91.56 271 PRO A O 1
ATOM 2202 N N . ARG A 1 272 ? -8.191 -10.144 30.815 1.00 91.62 272 ARG A N 1
ATOM 2203 C CA . ARG A 1 272 ? -7.376 -10.982 29.915 1.00 91.62 272 ARG A CA 1
ATOM 2204 C C . ARG A 1 272 ? -6.616 -10.185 28.852 1.00 91.62 272 ARG A C 1
ATOM 2206 O O . ARG A 1 272 ? -5.564 -10.619 28.391 1.00 91.62 272 ARG A O 1
ATOM 2213 N N . PHE A 1 273 ? -7.121 -9.009 28.478 1.00 91.50 273 PHE A N 1
ATOM 2214 C CA . PHE A 1 273 ? -6.396 -8.098 27.599 1.00 91.50 273 PHE A CA 1
ATOM 2215 C C . PHE A 1 273 ? -5.218 -7.430 28.322 1.00 91.50 273 PHE A C 1
ATOM 2217 O O . PHE A 1 273 ? -4.135 -7.354 27.752 1.00 91.50 273 PHE A O 1
ATOM 2224 N N . ILE A 1 274 ? -5.381 -7.021 29.585 1.00 93.56 274 ILE A N 1
ATOM 2225 C CA . ILE A 1 274 ? -4.288 -6.454 30.394 1.00 93.56 274 ILE A CA 1
ATOM 2226 C C . ILE A 1 274 ? -3.237 -7.512 30.743 1.00 93.56 274 ILE A C 1
ATOM 2228 O O . ILE A 1 274 ? -2.046 -7.224 30.647 1.00 93.56 274 ILE A O 1
ATOM 2232 N N . GLU A 1 275 ? -3.661 -8.736 31.069 1.00 92.06 275 GLU A N 1
ATOM 2233 C CA . GLU A 1 275 ? -2.777 -9.902 31.220 1.00 92.06 275 GLU A CA 1
ATOM 2234 C C . GLU A 1 275 ? -1.891 -10.064 29.971 1.00 92.06 275 GLU A C 1
ATOM 2236 O O . GLU A 1 275 ? -0.667 -10.069 30.074 1.00 92.06 275 GLU A O 1
ATOM 2241 N N . TYR A 1 276 ? -2.489 -10.059 28.774 1.00 91.31 276 TYR A N 1
ATOM 2242 C CA . TYR A 1 276 ? -1.758 -10.115 27.505 1.00 91.31 276 TYR A CA 1
ATOM 2243 C C . TYR A 1 276 ? -0.814 -8.919 27.271 1.00 91.31 276 TYR A C 1
ATOM 2245 O O . TYR A 1 276 ? 0.324 -9.120 26.837 1.00 91.31 276 TYR A O 1
ATOM 2253 N N . LEU A 1 277 ? -1.240 -7.683 27.576 1.00 91.81 277 LEU A N 1
ATOM 2254 C CA . LEU A 1 277 ? -0.365 -6.507 27.470 1.00 91.81 277 LEU A CA 1
ATOM 2255 C C . LEU A 1 277 ? 0.873 -6.643 28.369 1.00 91.81 277 LEU A C 1
ATOM 2257 O O . LEU A 1 277 ? 1.967 -6.275 27.945 1.00 91.81 277 LEU A O 1
ATOM 2261 N N . LEU A 1 278 ? 0.715 -7.167 29.588 1.00 92.56 278 LEU A N 1
ATOM 2262 C CA . LEU A 1 278 ? 1.800 -7.343 30.556 1.00 92.56 278 LEU A CA 1
ATOM 2263 C C . LEU A 1 278 ? 2.728 -8.509 30.192 1.00 92.56 278 LEU A C 1
ATOM 2265 O O . LEU A 1 278 ? 3.946 -8.336 30.184 1.00 92.56 278 LEU A O 1
ATOM 2269 N N . ASP A 1 279 ? 2.168 -9.674 29.877 1.00 88.06 279 ASP A N 1
ATOM 2270 C CA . ASP A 1 279 ? 2.940 -10.907 29.711 1.00 88.06 279 ASP A CA 1
ATOM 2271 C C . ASP A 1 279 ? 3.699 -10.973 28.383 1.00 88.06 279 ASP A C 1
ATOM 2273 O O . ASP A 1 279 ? 4.853 -11.404 28.356 1.00 88.06 279 ASP A O 1
ATOM 2277 N N . GLU A 1 280 ? 3.082 -10.517 27.289 1.00 86.12 280 GLU A N 1
ATOM 2278 C CA . GLU A 1 280 ? 3.642 -10.666 25.941 1.00 86.12 280 GLU A CA 1
ATOM 2279 C C . GLU A 1 280 ? 4.259 -9.380 25.379 1.00 86.12 280 GLU A C 1
ATOM 2281 O O . GLU A 1 280 ? 5.227 -9.455 24.621 1.00 86.12 280 GLU A O 1
ATOM 2286 N N . LEU A 1 281 ? 3.729 -8.196 25.719 1.00 90.31 281 LEU A N 1
ATOM 2287 C CA . LEU A 1 281 ? 4.091 -6.945 25.029 1.00 90.31 281 LEU A CA 1
ATOM 2288 C C . LEU A 1 281 ? 4.948 -5.987 25.872 1.00 90.31 281 LEU A C 1
ATOM 2290 O O . LEU A 1 281 ? 5.905 -5.408 25.349 1.00 90.31 281 LEU A O 1
ATOM 2294 N N . ALA A 1 282 ? 4.642 -5.828 27.164 1.00 93.25 282 ALA A N 1
ATOM 2295 C CA . ALA A 1 282 ? 5.257 -4.839 28.058 1.00 93.25 282 ALA A CA 1
ATOM 2296 C C . ALA A 1 282 ? 6.779 -4.995 28.195 1.00 93.25 282 ALA A C 1
ATOM 2298 O O . ALA A 1 282 ? 7.505 -4.000 28.224 1.00 93.25 282 ALA A O 1
ATOM 2299 N N . ALA A 1 283 ? 7.284 -6.233 28.212 1.00 94.06 283 ALA A N 1
ATOM 2300 C CA . ALA A 1 283 ? 8.720 -6.504 28.271 1.00 94.06 283 ALA A CA 1
ATOM 2301 C C . ALA A 1 283 ? 9.492 -5.924 27.069 1.00 94.06 283 ALA A C 1
ATOM 2303 O O . ALA A 1 283 ? 10.648 -5.530 27.221 1.00 94.06 283 ALA A O 1
ATOM 2304 N N . TYR A 1 284 ? 8.848 -5.827 25.902 1.00 94.00 284 TYR A N 1
ATOM 2305 C CA . TYR A 1 284 ? 9.432 -5.357 24.642 1.00 94.00 284 TYR A CA 1
ATOM 2306 C C . TYR A 1 284 ? 9.083 -3.893 24.326 1.00 94.00 284 TYR A C 1
ATOM 2308 O O . TYR A 1 284 ? 9.447 -3.407 23.260 1.00 94.00 284 TYR A O 1
ATOM 2316 N N . TYR A 1 285 ? 8.401 -3.176 25.229 1.00 94.81 285 TYR A N 1
ATOM 2317 C CA . TYR A 1 285 ? 7.862 -1.829 24.993 1.00 94.81 285 TYR A CA 1
ATOM 2318 C C . TYR A 1 285 ? 8.776 -0.807 24.292 1.00 94.81 285 TYR A C 1
ATOM 2320 O O . TYR A 1 285 ? 8.298 -0.165 23.352 1.00 94.81 285 TYR A O 1
ATOM 2328 N N . PRO A 1 286 ? 10.064 -0.623 24.659 1.00 94.94 286 PRO A N 1
ATOM 2329 C CA . PRO A 1 286 ? 10.931 0.326 23.955 1.00 94.94 286 PRO A CA 1
ATOM 2330 C C . PRO A 1 286 ? 11.051 0.015 22.460 1.00 94.94 286 PRO A C 1
ATOM 2332 O O . PRO A 1 286 ? 11.216 0.931 21.671 1.00 94.94 286 PRO A O 1
ATOM 2335 N N . LEU A 1 287 ? 10.943 -1.257 22.069 1.00 93.88 287 LEU A N 1
ATOM 2336 C CA . LEU A 1 287 ? 11.195 -1.737 20.712 1.00 93.88 287 LEU A CA 1
ATOM 2337 C C . LEU A 1 287 ? 10.028 -1.479 19.752 1.00 93.88 287 LEU A C 1
ATOM 2339 O O . LEU A 1 287 ? 10.237 -1.559 18.552 1.00 93.88 287 LEU A O 1
ATOM 2343 N N . TRP A 1 288 ? 8.814 -1.219 20.250 1.00 91.62 288 TRP A N 1
ATOM 2344 C CA . TRP A 1 288 ? 7.622 -0.966 19.422 1.00 91.62 288 TRP A CA 1
ATOM 2345 C C . TRP A 1 288 ? 6.986 0.419 19.648 1.00 91.62 288 TRP A C 1
ATOM 2347 O O . TRP A 1 288 ? 6.094 0.835 18.899 1.00 91.62 288 TRP A O 1
ATOM 2357 N N . SER A 1 289 ? 7.448 1.157 20.661 1.00 91.69 289 SER A N 1
ATOM 2358 C CA . SER A 1 289 ? 6.955 2.492 21.015 1.00 91.69 289 SER A CA 1
ATOM 2359 C C . SER A 1 289 ? 7.858 3.624 20.520 1.00 91.69 289 SER A C 1
ATOM 2361 O O . SER A 1 289 ? 9.012 3.427 20.149 1.00 91.69 289 SER A O 1
ATOM 2363 N N . GLY A 1 290 ? 7.339 4.853 20.549 1.00 89.25 290 GLY A N 1
ATOM 2364 C CA . GLY A 1 290 ? 8.087 6.055 20.177 1.00 89.25 290 GLY A CA 1
ATOM 2365 C C . GLY A 1 290 ? 9.258 6.399 21.106 1.00 89.25 290 GLY A C 1
ATOM 2366 O O . GLY A 1 290 ? 10.014 7.313 20.792 1.00 89.25 290 GLY A O 1
ATOM 2367 N N . ILE A 1 291 ? 9.428 5.695 22.232 1.00 92.06 291 ILE A N 1
ATOM 2368 C CA . ILE A 1 291 ? 10.410 6.037 23.267 1.00 92.06 291 ILE A CA 1
ATOM 2369 C C . ILE A 1 291 ? 11.847 5.982 22.738 1.00 92.06 291 ILE A C 1
ATOM 2371 O O . ILE A 1 291 ? 12.557 6.982 22.824 1.00 92.06 291 ILE A O 1
ATOM 2375 N N . ILE A 1 292 ? 12.284 4.864 22.143 1.00 89.12 292 ILE A N 1
ATOM 2376 C CA . ILE A 1 292 ? 13.652 4.791 21.592 1.00 89.12 292 ILE A CA 1
ATOM 2377 C C . ILE A 1 292 ? 13.798 5.601 20.299 1.00 89.12 292 ILE A C 1
ATOM 2379 O O . ILE A 1 292 ? 14.900 6.016 19.951 1.00 89.12 292 ILE A O 1
ATOM 2383 N N . ILE A 1 293 ? 12.687 5.872 19.608 1.00 86.12 293 ILE A N 1
ATOM 2384 C CA . ILE A 1 293 ? 12.682 6.718 18.412 1.00 86.12 293 ILE A CA 1
ATOM 2385 C C . ILE A 1 293 ? 13.091 8.147 18.788 1.00 86.12 293 ILE A C 1
ATOM 2387 O O . ILE A 1 293 ? 13.993 8.711 18.170 1.00 86.12 293 ILE A O 1
ATOM 2391 N N . GLN A 1 294 ? 12.488 8.682 19.852 1.00 85.94 294 GLN A N 1
ATOM 2392 C CA . GLN A 1 294 ? 12.809 9.994 20.407 1.00 85.94 294 GLN A CA 1
ATOM 2393 C C . GLN A 1 294 ? 14.198 10.028 21.066 1.00 85.94 294 GLN A C 1
ATOM 2395 O O . GLN A 1 294 ? 14.973 10.940 20.793 1.00 85.94 294 GLN A O 1
ATOM 2400 N N . GLU A 1 295 ? 14.524 9.038 21.904 1.00 86.81 295 GLU A N 1
ATOM 2401 C CA . GLU A 1 295 ? 15.781 8.972 22.674 1.00 86.81 295 GLU A CA 1
ATOM 2402 C C . GLU A 1 295 ? 17.037 8.908 21.787 1.00 86.81 295 GLU A C 1
ATOM 2404 O O . GLU A 1 295 ? 18.047 9.539 22.098 1.00 86.81 295 GLU A O 1
ATOM 2409 N N . PHE A 1 296 ? 16.985 8.179 20.665 1.00 85.38 296 PHE A N 1
ATOM 2410 C CA . PHE A 1 296 ? 18.122 8.034 19.744 1.00 85.38 296 PHE A CA 1
ATOM 2411 C C . PHE A 1 296 ? 17.989 8.864 18.453 1.00 85.38 296 PHE A C 1
ATOM 2413 O O . PHE A 1 296 ? 18.842 8.758 17.572 1.00 85.38 296 PHE A O 1
ATOM 2420 N N . GLY A 1 297 ? 16.942 9.688 18.320 1.00 82.81 297 GLY A N 1
ATOM 2421 C CA . GLY A 1 297 ? 16.739 10.583 17.172 1.00 82.81 297 GLY A CA 1
ATOM 2422 C C . GLY A 1 297 ? 16.563 9.874 15.820 1.00 82.81 297 GLY A C 1
ATOM 2423 O O . GLY A 1 297 ? 16.905 10.439 14.778 1.00 82.81 297 GLY A O 1
ATOM 2424 N N . ILE A 1 298 ? 16.074 8.631 15.824 1.00 81.00 298 ILE A N 1
ATOM 2425 C CA . ILE A 1 298 ? 15.835 7.838 14.607 1.00 81.00 298 ILE A CA 1
ATOM 2426 C C . ILE A 1 298 ? 14.439 8.117 14.021 1.00 81.00 298 ILE A C 1
ATOM 2428 O O . ILE A 1 298 ? 13.654 8.889 14.568 1.00 81.00 298 ILE A O 1
ATOM 2432 N N . ARG A 1 299 ? 14.103 7.490 12.887 1.00 79.38 299 ARG A N 1
ATOM 2433 C CA . ARG A 1 299 ? 12.760 7.570 12.285 1.00 79.38 299 ARG A CA 1
ATOM 2434 C C . ARG A 1 299 ? 11.988 6.276 12.529 1.00 79.38 299 ARG A C 1
ATOM 2436 O O . ARG A 1 299 ? 12.564 5.190 12.461 1.00 79.38 299 ARG A O 1
ATOM 2443 N N . ARG A 1 300 ? 10.671 6.382 12.750 1.00 79.62 300 ARG A N 1
ATOM 2444 C CA . ARG A 1 300 ? 9.778 5.221 12.624 1.00 79.62 300 ARG A CA 1
ATOM 2445 C C . ARG A 1 300 ? 9.729 4.839 11.150 1.00 79.62 300 ARG A C 1
ATOM 2447 O O . ARG A 1 300 ? 9.318 5.655 10.329 1.00 79.62 300 ARG A O 1
ATOM 2454 N N . ASN A 1 301 ? 10.143 3.621 10.833 1.00 74.44 301 ASN A N 1
ATOM 2455 C CA . ASN A 1 301 ? 10.086 3.085 9.481 1.00 74.44 301 ASN A CA 1
ATOM 2456 C C . ASN A 1 301 ? 9.052 1.948 9.415 1.00 74.44 301 ASN A C 1
ATOM 2458 O O . ASN A 1 301 ? 8.528 1.512 10.439 1.00 74.44 301 ASN A O 1
ATOM 2462 N N . SER A 1 302 ? 8.735 1.478 8.209 1.00 72.88 302 SER A N 1
ATOM 2463 C CA . SER A 1 302 ? 7.877 0.309 7.995 1.00 72.88 302 SER A CA 1
ATOM 2464 C C . SER A 1 302 ? 8.593 -0.733 7.142 1.00 72.88 302 SER A C 1
ATOM 2466 O O . SER A 1 302 ? 9.412 -0.399 6.282 1.00 72.88 302 SER A O 1
ATOM 2468 N N . ASN A 1 303 ? 8.245 -2.006 7.330 1.00 80.50 303 ASN A N 1
ATOM 2469 C CA . ASN A 1 303 ? 8.831 -3.115 6.577 1.00 80.50 303 ASN A CA 1
ATOM 2470 C C . ASN A 1 303 ? 8.434 -3.139 5.091 1.00 80.50 303 ASN A C 1
ATOM 2472 O O . ASN A 1 303 ? 8.936 -3.984 4.359 1.00 80.50 303 ASN A O 1
ATOM 2476 N N . ALA A 1 304 ? 7.713 -2.129 4.588 1.00 77.38 304 ALA A N 1
ATOM 2477 C CA . ALA A 1 304 ? 7.443 -1.898 3.168 1.00 77.38 304 ALA A CA 1
ATOM 2478 C C . ALA A 1 304 ? 8.686 -2.050 2.261 1.00 77.38 304 ALA A C 1
ATOM 2480 O O . ALA A 1 304 ? 8.570 -2.521 1.131 1.00 77.38 304 ALA A O 1
ATOM 2481 N N . THR A 1 305 ? 9.891 -1.703 2.732 1.00 84.88 305 THR A N 1
ATOM 2482 C CA . THR A 1 305 ? 11.145 -1.910 1.976 1.00 84.88 305 THR A CA 1
ATOM 2483 C C . THR A 1 305 ? 11.450 -3.397 1.735 1.00 84.88 305 THR A C 1
ATOM 2485 O O . THR A 1 305 ? 11.817 -3.779 0.622 1.00 84.88 305 THR A O 1
ATOM 2488 N N . VAL A 1 306 ? 11.280 -4.247 2.754 1.00 87.31 306 VAL A N 1
ATOM 2489 C CA . VAL A 1 306 ? 11.525 -5.695 2.664 1.00 87.31 306 VAL A CA 1
ATOM 2490 C C . VAL A 1 306 ? 10.298 -6.463 2.163 1.00 87.31 306 VAL A C 1
ATOM 2492 O O . VAL A 1 306 ? 10.453 -7.403 1.391 1.00 87.31 306 VAL A O 1
ATOM 2495 N N . GLU A 1 307 ? 9.080 -5.999 2.446 1.00 84.69 307 GLU A N 1
ATOM 2496 C CA . GLU A 1 307 ? 7.841 -6.482 1.824 1.00 84.69 307 GLU A CA 1
ATOM 2497 C C . GLU A 1 307 ? 7.877 -6.295 0.300 1.00 84.69 307 GLU A C 1
ATOM 2499 O O . GLU A 1 307 ? 7.547 -7.221 -0.440 1.00 84.69 307 GLU A O 1
ATOM 2504 N N . ASN A 1 308 ? 8.352 -5.142 -0.197 1.00 83.50 308 ASN A N 1
ATOM 2505 C CA . ASN A 1 308 ? 8.557 -4.922 -1.632 1.00 83.50 308 ASN A CA 1
ATOM 2506 C C . ASN A 1 308 ? 9.631 -5.852 -2.213 1.00 83.50 308 ASN A C 1
ATOM 2508 O O . ASN A 1 308 ? 9.452 -6.364 -3.317 1.00 83.50 308 ASN A O 1
ATOM 2512 N N . TRP A 1 309 ? 10.711 -6.137 -1.479 1.00 89.12 309 TRP A N 1
ATOM 2513 C CA . TRP A 1 309 ? 11.682 -7.150 -1.902 1.00 89.12 309 TRP A CA 1
ATOM 2514 C C . TRP A 1 309 ? 11.056 -8.551 -1.959 1.00 89.12 309 TRP A C 1
ATOM 2516 O O . TRP A 1 309 ? 11.167 -9.239 -2.972 1.00 89.12 309 TRP A O 1
ATOM 2526 N N . ASN A 1 310 ? 10.313 -8.953 -0.928 1.00 88.06 310 ASN A N 1
ATOM 2527 C CA . ASN A 1 310 ? 9.589 -10.220 -0.902 1.00 88.06 310 ASN A CA 1
ATOM 2528 C C . ASN A 1 310 ? 8.527 -10.298 -2.014 1.00 88.06 310 ASN A C 1
ATOM 2530 O O . ASN A 1 310 ? 8.357 -11.356 -2.618 1.00 88.06 310 ASN A O 1
ATOM 2534 N N . LYS A 1 311 ? 7.877 -9.186 -2.376 1.00 83.06 311 LYS A N 1
ATOM 2535 C CA . LYS A 1 311 ? 7.004 -9.077 -3.555 1.00 83.06 311 LYS A CA 1
ATOM 2536 C C . LYS A 1 311 ? 7.785 -9.279 -4.858 1.00 83.06 311 LYS A C 1
ATOM 2538 O O . LYS A 1 311 ? 7.335 -10.050 -5.699 1.00 83.06 311 LYS A O 1
ATOM 2543 N N . ILE A 1 312 ? 8.966 -8.674 -5.012 1.00 85.19 312 ILE A N 1
ATOM 2544 C CA . ILE A 1 312 ? 9.845 -8.860 -6.183 1.00 85.19 312 ILE A CA 1
ATOM 2545 C C . ILE A 1 312 ? 10.288 -10.321 -6.318 1.00 85.19 312 ILE A C 1
ATOM 2547 O O . ILE A 1 312 ? 10.192 -10.890 -7.408 1.00 85.19 312 ILE A O 1
ATOM 2551 N N . ILE A 1 313 ? 10.710 -10.956 -5.220 1.00 87.19 313 ILE A N 1
ATOM 2552 C CA . ILE A 1 313 ? 11.057 -12.381 -5.203 1.00 87.19 313 ILE A CA 1
ATOM 2553 C C . ILE A 1 313 ? 9.845 -13.226 -5.624 1.00 87.19 313 ILE A C 1
ATOM 2555 O O . ILE A 1 313 ? 9.942 -14.035 -6.548 1.00 87.19 313 ILE A O 1
ATOM 2559 N N . LYS A 1 314 ? 8.680 -13.017 -5.000 1.00 84.25 314 LYS A N 1
ATOM 2560 C CA . LYS A 1 314 ? 7.486 -13.836 -5.254 1.00 84.25 314 LYS A CA 1
ATOM 2561 C C . LYS A 1 314 ? 6.910 -13.643 -6.663 1.00 84.25 314 LYS A C 1
ATOM 2563 O O . LYS A 1 314 ? 6.544 -14.622 -7.309 1.00 84.25 314 LYS A O 1
ATOM 2568 N N . GLN A 1 315 ? 6.833 -12.406 -7.149 1.00 82.25 315 GLN A N 1
ATOM 2569 C CA . GLN A 1 315 ? 6.168 -12.072 -8.413 1.00 82.25 315 GLN A CA 1
ATOM 2570 C C . GLN A 1 315 ? 7.118 -12.130 -9.614 1.00 82.25 315 GLN A C 1
ATOM 2572 O O . GLN A 1 315 ? 6.796 -12.804 -10.585 1.00 82.25 315 GLN A O 1
ATOM 2577 N N . TYR A 1 316 ? 8.298 -11.504 -9.553 1.00 77.88 316 TYR A N 1
ATOM 2578 C CA . TYR A 1 316 ? 9.193 -11.393 -10.715 1.00 77.88 316 TYR A CA 1
ATOM 2579 C C . TYR A 1 316 ? 10.269 -12.483 -10.778 1.00 77.88 316 TYR A C 1
ATOM 2581 O O . TYR A 1 316 ? 10.617 -12.932 -11.867 1.00 77.88 316 TYR A O 1
ATOM 2589 N N . VAL A 1 317 ? 10.797 -12.939 -9.636 1.00 82.81 317 VAL A N 1
ATOM 2590 C CA . VAL A 1 317 ? 11.826 -14.000 -9.615 1.00 82.81 317 VAL A CA 1
ATOM 2591 C C . VAL A 1 317 ? 11.200 -15.396 -9.695 1.00 82.81 317 VAL A C 1
ATOM 2593 O O . VAL A 1 317 ? 11.766 -16.284 -10.332 1.00 82.81 317 VAL A O 1
ATOM 2596 N N . PHE A 1 318 ? 10.013 -15.581 -9.109 1.00 83.62 318 PHE A N 1
ATOM 2597 C CA . PHE A 1 318 ? 9.257 -16.837 -9.154 1.00 83.62 318 PHE A CA 1
ATOM 2598 C C . PHE A 1 318 ? 8.036 -16.838 -10.086 1.00 83.62 318 PHE A C 1
ATOM 2600 O O . PHE A 1 318 ? 7.336 -17.849 -10.130 1.00 83.62 318 PHE A O 1
ATOM 2607 N N . ASP A 1 319 ? 7.796 -15.777 -10.868 1.00 76.06 319 ASP A N 1
ATOM 2608 C CA . ASP A 1 319 ? 6.706 -15.716 -11.865 1.00 76.06 319 ASP A CA 1
ATOM 2609 C C . ASP A 1 319 ? 5.312 -15.963 -11.234 1.00 76.06 319 ASP A C 1
ATOM 2611 O O . ASP A 1 319 ? 4.454 -16.649 -11.784 1.00 76.06 319 ASP A O 1
ATOM 2615 N N . GLY A 1 320 ? 5.130 -15.513 -9.984 1.00 80.31 320 GLY A N 1
ATOM 2616 C CA . GLY A 1 320 ? 3.954 -15.787 -9.144 1.00 80.31 320 GLY A CA 1
ATOM 2617 C C . GLY A 1 320 ? 3.819 -17.238 -8.648 1.00 80.31 320 GLY A C 1
ATOM 2618 O O . GLY A 1 320 ? 2.956 -17.531 -7.820 1.00 80.31 320 GLY A O 1
ATOM 2619 N N . ARG A 1 321 ? 4.669 -18.163 -9.109 1.00 80.44 321 ARG A N 1
ATOM 2620 C CA . ARG A 1 321 ? 4.566 -19.609 -8.854 1.00 80.44 321 ARG A CA 1
ATOM 2621 C C . ARG A 1 321 ? 5.133 -19.958 -7.478 1.00 80.44 321 ARG A C 1
ATOM 2623 O O . ARG A 1 321 ? 6.301 -20.326 -7.350 1.00 80.44 321 ARG A O 1
ATOM 2630 N N . MET A 1 322 ? 4.309 -19.834 -6.443 1.00 83.69 322 MET A N 1
ATOM 2631 C CA . MET A 1 322 ? 4.653 -20.231 -5.070 1.00 83.69 322 MET A CA 1
ATOM 2632 C C . MET A 1 322 ? 4.756 -21.757 -4.912 1.00 83.69 322 MET A C 1
ATOM 2634 O O . MET A 1 322 ? 4.459 -22.506 -5.843 1.00 83.69 322 MET A O 1
ATOM 2638 N N . ARG A 1 323 ? 5.179 -22.221 -3.726 1.00 86.00 323 ARG A N 1
ATOM 2639 C CA . ARG A 1 323 ? 5.368 -23.649 -3.399 1.00 86.00 323 ARG A CA 1
ATOM 2640 C C . ARG A 1 323 ? 6.359 -24.367 -4.336 1.00 86.00 323 ARG A C 1
ATOM 2642 O O . ARG A 1 323 ? 6.062 -25.403 -4.927 1.00 86.00 323 ARG A O 1
ATOM 2649 N N . GLN A 1 324 ? 7.562 -23.812 -4.475 1.00 85.69 324 GLN A N 1
ATOM 2650 C CA . GLN A 1 324 ? 8.658 -24.398 -5.252 1.00 85.69 324 GLN A CA 1
ATOM 2651 C C . GLN A 1 324 ? 9.383 -25.518 -4.494 1.00 85.69 324 GLN A C 1
ATOM 2653 O O . GLN A 1 324 ? 9.663 -25.403 -3.302 1.00 85.69 324 GLN A O 1
ATOM 2658 N N . LEU A 1 325 ? 9.791 -26.570 -5.211 1.00 86.00 325 LEU A N 1
ATOM 2659 C CA . LEU A 1 325 ? 10.734 -27.565 -4.688 1.00 86.00 325 LEU A CA 1
ATOM 2660 C C . LEU A 1 325 ? 12.069 -26.892 -4.329 1.00 86.00 325 LEU A C 1
ATOM 2662 O O . LEU A 1 325 ? 12.606 -26.124 -5.130 1.00 86.00 325 LEU A O 1
ATOM 2666 N N . ILE A 1 326 ? 12.633 -27.225 -3.164 1.00 86.44 326 ILE A N 1
ATOM 2667 C CA . ILE A 1 326 ? 13.825 -26.564 -2.599 1.00 86.44 326 ILE A CA 1
ATOM 2668 C C . ILE A 1 326 ? 14.998 -26.454 -3.601 1.00 86.44 326 ILE A C 1
ATOM 2670 O O . ILE A 1 326 ? 15.508 -25.344 -3.761 1.00 86.44 326 ILE A O 1
ATOM 2674 N N . PRO A 1 327 ? 15.401 -27.502 -4.358 1.00 86.38 327 PRO A N 1
ATOM 2675 C CA . PRO A 1 327 ? 16.502 -27.379 -5.322 1.00 86.38 327 PRO A CA 1
ATOM 2676 C C . PRO A 1 327 ? 16.215 -26.382 -6.454 1.00 86.38 327 PRO A C 1
ATOM 2678 O O . PRO A 1 327 ? 17.114 -25.675 -6.910 1.00 86.38 327 PRO A O 1
ATOM 2681 N N . ARG A 1 328 ? 14.950 -26.284 -6.889 1.00 85.38 328 ARG A N 1
ATOM 2682 C CA . ARG A 1 328 ? 14.512 -25.331 -7.917 1.00 85.38 328 ARG A CA 1
ATOM 2683 C C . ARG A 1 328 ? 14.490 -23.907 -7.366 1.00 85.38 328 ARG A C 1
ATOM 2685 O O . ARG A 1 328 ? 14.979 -23.004 -8.036 1.00 85.38 328 ARG A O 1
ATOM 2692 N N . ALA A 1 329 ? 13.999 -23.720 -6.141 1.00 88.06 329 ALA A N 1
ATOM 2693 C CA . ALA A 1 329 ? 14.029 -22.431 -5.454 1.00 88.06 329 ALA A CA 1
ATOM 2694 C C . ALA A 1 329 ? 15.465 -21.911 -5.268 1.00 88.06 329 ALA A C 1
ATOM 2696 O O . ALA A 1 329 ? 15.757 -20.776 -5.644 1.00 88.06 329 ALA A O 1
ATOM 2697 N N . ILE A 1 330 ? 16.377 -22.763 -4.783 1.00 89.00 330 ILE A N 1
ATOM 2698 C CA . ILE A 1 330 ? 17.805 -22.443 -4.636 1.00 89.00 330 ILE A CA 1
ATOM 2699 C C . ILE A 1 330 ? 18.428 -22.082 -5.989 1.00 89.00 330 ILE A C 1
ATOM 2701 O O . ILE A 1 330 ? 19.120 -21.071 -6.081 1.00 89.00 330 ILE A O 1
ATOM 2705 N N . SER A 1 331 ? 18.166 -22.855 -7.050 1.00 88.88 331 SER A N 1
ATOM 2706 C CA . SER A 1 331 ? 18.703 -22.568 -8.387 1.00 88.88 331 SER A CA 1
ATOM 2707 C C . SER A 1 331 ? 18.229 -21.211 -8.925 1.00 88.88 331 SER A C 1
ATOM 2709 O O . SER A 1 331 ? 19.049 -20.410 -9.375 1.00 88.88 331 SER A O 1
ATOM 2711 N N . THR A 1 332 ? 16.932 -20.903 -8.819 1.00 89.62 332 THR A N 1
ATOM 2712 C CA . THR A 1 332 ? 16.375 -19.611 -9.248 1.00 89.62 332 THR A CA 1
ATOM 2713 C C . THR A 1 332 ? 16.964 -18.437 -8.456 1.00 89.62 332 THR A C 1
ATOM 2715 O O . THR A 1 332 ? 17.390 -17.449 -9.058 1.00 89.62 332 THR A O 1
ATOM 2718 N N . LEU A 1 333 ? 17.052 -18.546 -7.125 1.00 89.81 333 LEU A N 1
ATOM 2719 C CA . LEU A 1 333 ? 17.628 -17.502 -6.266 1.00 89.81 333 LEU A CA 1
ATOM 2720 C C . LEU A 1 333 ? 19.126 -17.298 -6.543 1.00 89.81 333 LEU A C 1
ATOM 2722 O O . LEU A 1 333 ? 19.571 -16.162 -6.708 1.00 89.81 333 LEU A O 1
ATOM 2726 N N . ALA A 1 334 ? 19.896 -18.380 -6.691 1.00 87.00 334 ALA A N 1
ATOM 2727 C CA . ALA A 1 334 ? 21.315 -18.312 -7.038 1.00 87.00 334 ALA A CA 1
ATOM 2728 C C . ALA A 1 334 ? 21.545 -17.644 -8.405 1.00 87.00 334 ALA A C 1
ATOM 2730 O O . ALA A 1 334 ? 22.426 -16.792 -8.527 1.00 87.00 334 ALA A O 1
ATOM 2731 N N . ASN A 1 335 ? 20.721 -17.958 -9.411 1.00 85.31 335 ASN A N 1
ATOM 2732 C CA . ASN A 1 335 ? 20.770 -17.307 -10.722 1.00 85.31 335 ASN A CA 1
ATOM 2733 C C . ASN A 1 335 ? 20.450 -15.803 -10.630 1.00 85.31 335 ASN A C 1
ATOM 2735 O O . ASN A 1 335 ? 21.127 -14.993 -11.264 1.00 85.31 335 ASN A O 1
ATOM 2739 N N . ASN A 1 336 ? 19.473 -15.409 -9.806 1.00 85.94 336 ASN A N 1
ATOM 2740 C CA . ASN A 1 336 ? 19.138 -14.002 -9.577 1.00 85.94 336 ASN A CA 1
ATOM 2741 C C . ASN A 1 336 ? 20.285 -13.230 -8.887 1.00 85.94 336 ASN A C 1
ATOM 2743 O O . ASN A 1 336 ? 20.664 -12.149 -9.346 1.00 85.94 336 ASN A O 1
ATOM 2747 N N . ILE A 1 337 ? 20.885 -13.802 -7.836 1.00 84.75 337 ILE A N 1
ATOM 2748 C CA . ILE A 1 337 ? 22.062 -13.236 -7.153 1.00 84.75 337 ILE A CA 1
ATOM 2749 C C . ILE A 1 337 ? 23.242 -13.122 -8.132 1.00 84.75 337 ILE A C 1
ATOM 2751 O O . ILE A 1 337 ? 23.901 -12.083 -8.198 1.00 84.75 337 ILE A O 1
ATOM 2755 N N . HIS A 1 338 ? 23.492 -14.156 -8.941 1.00 81.38 338 HIS A N 1
ATOM 2756 C CA . HIS A 1 338 ? 24.571 -14.156 -9.929 1.00 81.38 338 HIS A CA 1
ATOM 2757 C C . HIS A 1 338 ? 24.367 -13.081 -11.008 1.00 81.38 338 HIS A C 1
ATOM 2759 O O . HIS A 1 338 ? 25.309 -12.356 -11.328 1.00 81.38 338 HIS A O 1
ATOM 2765 N N . GLY A 1 339 ? 23.136 -12.905 -11.502 1.00 76.12 339 GLY A N 1
ATOM 2766 C CA . GLY A 1 339 ? 22.770 -11.826 -12.424 1.00 76.12 339 GLY A CA 1
ATOM 2767 C C . GLY A 1 339 ? 23.035 -10.435 -11.839 1.00 76.12 339 GLY A C 1
ATOM 2768 O O . GLY A 1 339 ? 23.709 -9.623 -12.476 1.00 76.12 339 GLY A O 1
ATOM 2769 N N . ARG A 1 340 ? 22.610 -10.181 -10.590 1.00 78.94 340 ARG A N 1
ATOM 2770 C CA . ARG A 1 340 ? 22.908 -8.927 -9.863 1.00 78.94 340 ARG A CA 1
ATOM 2771 C C . ARG A 1 340 ? 24.416 -8.679 -9.720 1.00 78.94 340 ARG A C 1
ATOM 2773 O O . ARG A 1 340 ? 24.883 -7.559 -9.942 1.00 78.94 340 ARG A O 1
ATOM 2780 N N . LEU A 1 341 ? 25.194 -9.713 -9.389 1.00 75.69 341 LEU A N 1
ATOM 2781 C CA . LEU A 1 341 ? 26.653 -9.623 -9.254 1.00 75.69 341 LEU A CA 1
ATOM 2782 C C . LEU A 1 341 ? 27.364 -9.380 -10.594 1.00 75.69 341 LEU A C 1
ATOM 2784 O O . LEU A 1 341 ? 28.315 -8.597 -10.633 1.00 75.69 341 LEU A O 1
ATOM 2788 N N . ILE A 1 342 ? 26.905 -9.996 -11.689 1.00 70.19 342 ILE A N 1
ATOM 2789 C CA . ILE A 1 342 ? 27.378 -9.692 -13.047 1.00 70.19 342 ILE A CA 1
ATOM 2790 C C . ILE A 1 342 ? 27.074 -8.228 -13.372 1.00 70.19 342 ILE A C 1
ATOM 2792 O O . ILE A 1 342 ? 28.005 -7.477 -13.661 1.00 70.19 342 ILE A O 1
ATOM 2796 N N . HIS A 1 343 ? 25.818 -7.789 -13.252 1.00 64.50 343 HIS A N 1
ATOM 2797 C CA . HIS A 1 343 ? 25.430 -6.419 -13.592 1.00 64.50 343 HIS A CA 1
ATOM 2798 C C . HIS A 1 343 ? 26.298 -5.383 -12.857 1.00 64.50 343 HIS A C 1
ATOM 2800 O O . HIS A 1 343 ? 26.910 -4.524 -13.488 1.00 64.50 343 HIS A O 1
ATOM 2806 N N . ARG A 1 344 ? 26.498 -5.543 -11.540 1.00 65.44 344 ARG A N 1
ATOM 2807 C CA . ARG A 1 344 ? 27.365 -4.658 -10.740 1.00 65.44 344 ARG A CA 1
ATOM 2808 C C . ARG A 1 344 ? 28.847 -4.683 -11.157 1.00 65.44 344 ARG A C 1
ATOM 2810 O O . ARG A 1 344 ? 29.532 -3.666 -11.044 1.00 65.44 344 ARG A O 1
ATOM 2817 N N . LYS A 1 345 ? 29.358 -5.827 -11.628 1.00 60.56 345 LYS A N 1
ATOM 2818 C CA . LYS A 1 345 ? 30.769 -6.039 -12.015 1.00 60.56 345 LYS A CA 1
ATOM 2819 C C . LYS A 1 345 ? 31.109 -5.539 -13.428 1.00 60.56 345 LYS A C 1
ATOM 2821 O O . LYS A 1 345 ? 32.287 -5.294 -13.709 1.00 60.56 345 LYS A O 1
ATOM 2826 N N . TYR A 1 346 ? 30.114 -5.416 -14.307 1.00 51.72 346 TYR A N 1
ATOM 2827 C CA . TYR A 1 346 ? 30.306 -5.023 -15.709 1.00 51.72 346 TYR A CA 1
ATOM 2828 C C . TYR A 1 346 ? 29.664 -3.669 -16.056 1.00 51.72 346 TYR A C 1
ATOM 2830 O O . TYR A 1 346 ? 30.315 -2.879 -16.735 1.00 51.72 346 TYR A O 1
ATOM 2838 N N . GLY A 1 347 ? 28.495 -3.331 -15.498 1.00 44.97 347 GLY A N 1
ATOM 2839 C CA . GLY A 1 347 ? 27.785 -2.053 -15.700 1.00 44.97 347 GLY A CA 1
ATOM 2840 C C . GLY A 1 347 ? 28.432 -0.815 -15.056 1.00 44.97 347 GLY A C 1
ATOM 2841 O O . GLY A 1 347 ? 27.836 0.249 -15.026 1.00 44.97 347 GLY A O 1
ATOM 2842 N N . THR A 1 348 ? 29.652 -0.939 -14.527 1.00 42.91 348 THR A N 1
ATOM 2843 C CA . THR A 1 348 ? 30.484 0.179 -14.035 1.00 42.91 348 THR A CA 1
ATOM 2844 C C . THR A 1 348 ? 31.691 0.458 -14.940 1.00 42.91 348 THR A C 1
ATOM 2846 O O . THR A 1 348 ? 32.578 1.236 -14.588 1.00 42.91 348 THR A O 1
ATOM 2849 N N . LYS A 1 349 ? 31.758 -0.177 -16.119 1.00 40.56 349 LYS A N 1
ATOM 2850 C CA . LYS A 1 349 ? 32.822 0.036 -17.108 1.00 40.56 349 LYS A CA 1
ATOM 2851 C C . LYS A 1 349 ? 32.290 0.804 -18.301 1.00 40.56 349 LYS A C 1
ATOM 2853 O O . LYS A 1 349 ? 31.704 0.218 -19.204 1.00 40.56 349 LYS A O 1
ATOM 2858 N N . THR A 1 350 ? 32.589 2.098 -18.322 1.00 47.41 350 THR A N 1
ATOM 2859 C CA . THR A 1 350 ? 32.333 2.984 -19.460 1.00 47.41 350 THR A CA 1
ATOM 2860 C C . THR A 1 350 ? 32.742 2.334 -20.785 1.00 47.41 350 THR A C 1
ATOM 2862 O O . THR A 1 350 ? 33.816 1.732 -20.896 1.00 47.41 350 THR A O 1
ATOM 2865 N N . THR A 1 351 ? 31.915 2.493 -21.821 1.00 43.97 351 THR A N 1
ATOM 2866 C CA . THR A 1 351 ? 32.067 1.872 -23.153 1.00 43.97 351 THR A CA 1
ATOM 2867 C C . THR A 1 351 ? 33.453 2.100 -23.772 1.00 43.97 351 THR A C 1
ATOM 2869 O O . THR A 1 351 ? 33.975 1.254 -24.500 1.00 43.97 351 THR A O 1
ATOM 2872 N N . ARG A 1 352 ? 34.132 3.193 -23.398 1.00 42.00 352 ARG A N 1
ATOM 2873 C CA . ARG A 1 352 ? 35.535 3.497 -23.732 1.00 42.00 352 ARG A CA 1
ATOM 2874 C C . ARG A 1 352 ? 36.525 2.416 -23.259 1.00 42.00 352 ARG A C 1
ATOM 2876 O O . ARG A 1 352 ? 37.452 2.080 -23.995 1.00 42.00 352 ARG A O 1
ATOM 2883 N N . GLN A 1 353 ? 36.329 1.824 -22.076 1.00 45.06 353 GLN A N 1
ATOM 2884 C CA . GLN A 1 353 ? 37.140 0.703 -21.577 1.00 45.06 353 GLN A CA 1
ATOM 2885 C C . GLN A 1 353 ? 36.842 -0.604 -22.326 1.00 45.06 353 GLN A C 1
ATOM 2887 O O . GLN A 1 353 ? 37.767 -1.347 -22.659 1.00 45.06 353 GLN A O 1
ATOM 2892 N N . ILE A 1 354 ? 35.567 -0.862 -22.637 1.00 43.91 354 ILE A N 1
ATOM 2893 C CA . ILE A 1 354 ? 35.130 -2.035 -23.412 1.00 43.91 354 ILE A CA 1
ATOM 2894 C C . ILE A 1 354 ? 35.721 -1.977 -24.829 1.00 43.91 354 ILE A C 1
ATOM 2896 O O . ILE A 1 354 ? 36.325 -2.945 -25.295 1.00 43.91 354 ILE A O 1
ATOM 2900 N N . ASN A 1 355 ? 35.649 -0.817 -25.485 1.00 46.84 355 ASN A N 1
ATOM 2901 C CA . ASN A 1 355 ? 36.203 -0.604 -26.821 1.00 46.84 355 ASN A CA 1
ATOM 2902 C C . ASN A 1 355 ? 37.738 -0.634 -26.846 1.00 46.84 355 ASN A C 1
ATOM 2904 O O . ASN A 1 355 ? 38.311 -1.195 -27.779 1.00 46.84 355 ASN A O 1
ATOM 2908 N N . ASN A 1 356 ? 38.425 -0.137 -25.810 1.00 46.28 356 ASN A N 1
ATOM 2909 C CA . ASN A 1 356 ? 39.880 -0.305 -25.687 1.00 46.28 356 ASN A CA 1
ATOM 2910 C C . ASN A 1 356 ? 40.295 -1.777 -25.530 1.00 46.28 356 ASN A C 1
ATOM 2912 O O . ASN A 1 356 ? 41.346 -2.172 -26.040 1.00 46.28 356 ASN A O 1
ATOM 2916 N N . ARG A 1 357 ? 39.468 -2.608 -24.882 1.00 47.47 357 ARG A N 1
ATOM 2917 C CA . ARG A 1 357 ? 39.703 -4.054 -24.805 1.00 47.47 357 ARG A CA 1
ATOM 2918 C C . ARG A 1 357 ? 39.462 -4.742 -26.153 1.00 47.47 357 ARG A C 1
ATOM 2920 O O . ARG A 1 357 ? 40.369 -5.413 -26.634 1.00 47.47 357 ARG A O 1
ATOM 2927 N N . LYS A 1 358 ? 38.335 -4.458 -26.822 1.00 47.59 358 LYS A N 1
ATOM 2928 C CA . LYS A 1 358 ? 38.050 -4.927 -28.195 1.00 47.59 358 LYS A CA 1
ATOM 2929 C C . LYS A 1 358 ? 39.134 -4.487 -29.200 1.00 47.59 358 LYS A C 1
ATOM 2931 O O . LYS A 1 358 ? 39.453 -5.242 -30.113 1.00 47.59 358 LYS A O 1
ATOM 2936 N N . LYS A 1 359 ? 39.756 -3.308 -29.023 1.00 45.50 359 LYS A N 1
ATOM 2937 C CA . LYS A 1 359 ? 40.937 -2.886 -29.803 1.00 45.50 359 LYS A CA 1
ATOM 2938 C C . LYS A 1 359 ? 42.181 -3.719 -29.488 1.00 45.50 359 LYS A C 1
ATOM 2940 O O . LYS A 1 359 ? 42.825 -4.164 -30.429 1.00 45.50 359 LYS A O 1
ATOM 2945 N N . LYS A 1 360 ? 42.514 -3.976 -28.216 1.00 44.47 360 LYS A N 1
ATOM 2946 C CA . LYS A 1 360 ? 43.651 -4.856 -27.870 1.00 44.47 360 LYS A CA 1
ATOM 2947 C C . LYS A 1 360 ? 43.474 -6.280 -28.405 1.00 44.47 360 LYS A C 1
ATOM 2949 O O . LYS A 1 360 ? 44.426 -6.832 -28.937 1.00 44.47 360 LYS A O 1
ATOM 2954 N N . GLU A 1 361 ? 42.265 -6.828 -28.324 1.00 45.06 361 GLU A N 1
ATOM 2955 C CA . GLU A 1 361 ? 41.951 -8.188 -28.787 1.00 45.06 361 GLU A CA 1
ATOM 2956 C C . GLU A 1 361 ? 41.915 -8.299 -30.330 1.00 45.06 361 GLU A C 1
ATOM 2958 O O . GLU A 1 361 ? 42.250 -9.354 -30.863 1.00 45.06 361 GLU A O 1
ATOM 2963 N N . LYS A 1 362 ? 41.628 -7.208 -31.065 1.00 40.16 362 LYS A N 1
ATOM 2964 C CA . LYS A 1 362 ? 41.834 -7.134 -32.530 1.00 40.16 362 LYS A CA 1
ATOM 2965 C C . LYS A 1 362 ? 43.290 -6.884 -32.949 1.00 40.16 362 LYS A C 1
ATOM 2967 O O . LYS A 1 362 ? 43.699 -7.341 -34.007 1.00 40.16 362 LYS A O 1
ATOM 2972 N N . VAL A 1 363 ? 44.087 -6.173 -32.150 1.00 41.03 363 VAL A N 1
ATOM 2973 C CA . VAL A 1 363 ? 45.521 -5.954 -32.446 1.00 41.03 363 VAL A CA 1
ATOM 2974 C C . VAL A 1 363 ? 46.346 -7.236 -32.244 1.00 41.03 363 VAL A C 1
ATOM 2976 O O . VAL A 1 363 ? 47.410 -7.373 -32.835 1.00 41.03 363 VAL A O 1
ATOM 2979 N N . SER A 1 364 ? 45.842 -8.214 -31.484 1.00 37.28 364 SER A N 1
ATOM 2980 C CA . SER A 1 364 ? 46.445 -9.549 -31.356 1.00 37.28 364 SER A CA 1
ATOM 2981 C C . SER A 1 364 ? 45.971 -10.578 -32.398 1.00 37.28 364 SER A C 1
ATOM 2983 O O . SER A 1 364 ? 46.223 -11.762 -32.204 1.00 37.28 364 SER A O 1
ATOM 2985 N N . SER A 1 365 ? 45.264 -10.178 -33.466 1.00 37.09 365 SER A N 1
ATOM 2986 C CA . SER A 1 365 ? 44.709 -11.112 -34.468 1.00 37.09 365 SER A CA 1
ATOM 2987 C C . SER A 1 365 ? 45.276 -10.951 -35.887 1.00 37.09 365 SER A C 1
ATOM 2989 O O . SER A 1 365 ? 44.638 -11.387 -36.842 1.00 37.09 365 SER A O 1
ATOM 2991 N N . THR A 1 366 ? 46.443 -10.318 -36.042 1.00 36.91 366 THR A N 1
ATOM 2992 C CA . THR A 1 366 ? 47.162 -10.199 -37.326 1.00 36.91 366 THR A CA 1
ATOM 2993 C C . THR A 1 366 ? 48.669 -10.369 -37.132 1.00 36.91 366 THR A C 1
ATOM 2995 O O . THR A 1 366 ? 49.398 -9.384 -37.010 1.00 36.91 366 THR A O 1
ATOM 2998 N N . ASN A 1 367 ? 49.104 -11.624 -37.019 1.00 32.91 367 ASN A N 1
ATOM 2999 C CA . ASN A 1 367 ? 50.213 -12.229 -37.772 1.00 32.91 367 ASN A CA 1
ATOM 3000 C C . ASN A 1 367 ? 50.421 -13.679 -37.296 1.00 32.91 367 ASN A C 1
ATOM 3002 O O . ASN A 1 367 ? 50.087 -14.023 -36.161 1.00 32.91 367 ASN A O 1
ATOM 3006 N N . ASP A 1 368 ? 50.954 -14.507 -38.188 1.00 32.28 368 ASP A N 1
ATOM 3007 C CA . ASP A 1 368 ? 51.273 -15.927 -37.997 1.00 32.28 368 ASP A CA 1
ATOM 3008 C C . ASP A 1 368 ? 52.384 -16.118 -36.920 1.00 32.28 368 ASP A C 1
ATOM 3010 O O . ASP A 1 368 ? 53.031 -15.157 -36.501 1.00 32.28 368 ASP A O 1
ATOM 3014 N N . ASP A 1 369 ? 52.668 -17.303 -36.366 1.00 29.08 369 ASP A N 1
ATOM 3015 C CA . ASP A 1 369 ? 52.715 -18.612 -37.032 1.00 29.08 369 ASP A CA 1
ATOM 3016 C C . ASP A 1 369 ? 52.662 -19.806 -36.035 1.00 29.08 369 ASP A C 1
ATOM 3018 O O . ASP A 1 369 ? 52.614 -19.656 -34.811 1.00 29.08 369 ASP A O 1
ATOM 3022 N N . LEU A 1 370 ? 52.675 -21.024 -36.574 1.00 37.19 370 LEU A N 1
ATOM 3023 C CA . LEU A 1 370 ? 52.585 -22.323 -35.910 1.00 37.19 370 LEU A CA 1
ATOM 3024 C C . LEU A 1 370 ? 53.721 -22.608 -34.906 1.00 37.19 370 LEU A C 1
ATOM 3026 O O . LEU A 1 370 ? 54.887 -22.694 -35.296 1.00 37.19 370 LEU A O 1
ATOM 3030 N N . ARG A 1 371 ? 53.369 -22.968 -33.656 1.00 27.14 371 ARG A N 1
ATOM 3031 C CA . ARG A 1 371 ? 54.032 -24.047 -32.873 1.00 27.14 371 ARG A CA 1
ATOM 3032 C C . ARG A 1 371 ? 53.315 -24.395 -31.563 1.00 27.14 371 ARG A C 1
ATOM 3034 O O . ARG A 1 371 ? 53.039 -23.534 -30.738 1.00 27.14 371 ARG A O 1
ATOM 3041 N N . ILE A 1 372 ? 53.132 -25.696 -31.326 1.00 32.97 372 ILE A N 1
ATOM 3042 C CA . ILE A 1 372 ? 52.778 -26.269 -30.017 1.00 32.97 372 ILE A CA 1
ATOM 3043 C C . ILE A 1 372 ? 54.073 -26.635 -29.278 1.00 32.97 372 ILE A C 1
ATOM 3045 O O . ILE A 1 372 ? 54.886 -27.379 -29.833 1.00 32.97 372 ILE A O 1
ATOM 3049 N N . PRO A 1 373 ? 54.245 -26.217 -28.012 1.00 29.84 373 PRO A N 1
ATOM 3050 C CA . PRO A 1 373 ? 54.964 -27.063 -27.064 1.00 29.84 373 PRO A CA 1
ATOM 3051 C C . PRO A 1 373 ? 54.309 -27.195 -25.677 1.00 29.84 373 PRO A C 1
ATOM 3053 O O . PRO A 1 373 ? 53.633 -26.319 -25.150 1.00 29.84 373 PRO A O 1
ATOM 3056 N N . LYS A 1 374 ? 54.572 -28.369 -25.106 1.00 23.53 374 LYS A N 1
ATOM 3057 C CA . LYS A 1 374 ? 54.066 -28.958 -23.863 1.00 23.53 374 LYS A CA 1
ATOM 3058 C C . LYS A 1 374 ? 54.346 -28.154 -22.581 1.00 23.53 374 LYS A C 1
ATOM 3060 O O . LYS A 1 374 ? 55.381 -27.515 -22.438 1.00 23.53 374 LYS A O 1
ATOM 3065 N N . ILE A 1 375 ? 53.452 -28.373 -21.612 1.00 28.22 375 ILE A N 1
ATOM 3066 C CA . ILE A 1 375 ? 53.671 -28.522 -20.156 1.00 28.22 375 ILE A CA 1
ATOM 3067 C C . ILE A 1 375 ? 55.137 -28.413 -19.683 1.00 28.22 375 ILE A C 1
ATOM 3069 O O . ILE A 1 375 ? 55.965 -29.250 -20.036 1.00 28.22 375 ILE A O 1
ATOM 3073 N N . SER A 1 376 ? 55.401 -27.523 -18.720 1.00 24.53 376 SER A N 1
ATOM 3074 C CA . SER A 1 376 ? 56.390 -27.769 -17.656 1.00 24.53 376 SER A CA 1
ATOM 3075 C C . SER A 1 376 ? 56.082 -26.947 -16.393 1.00 24.53 376 SER A C 1
ATOM 3077 O O . SER A 1 376 ? 55.394 -25.929 -16.443 1.00 24.53 376 SER A O 1
ATOM 3079 N N . ILE A 1 377 ? 56.541 -27.442 -15.241 1.00 26.03 377 ILE A N 1
ATOM 3080 C CA . ILE A 1 377 ? 56.286 -26.909 -13.893 1.00 26.03 377 ILE A CA 1
ATOM 3081 C C . ILE A 1 377 ? 57.573 -26.266 -13.365 1.00 26.03 377 ILE A C 1
ATOM 3083 O O . ILE A 1 377 ? 58.607 -26.934 -13.417 1.00 26.03 377 ILE A O 1
ATOM 3087 N N . ASN A 1 378 ? 57.519 -25.078 -12.734 1.00 24.70 378 ASN A N 1
ATOM 3088 C CA . ASN A 1 378 ? 58.262 -24.882 -11.476 1.00 24.70 378 ASN A CA 1
ATOM 3089 C C . ASN A 1 378 ? 57.860 -23.700 -10.572 1.00 24.70 378 ASN A C 1
ATOM 3091 O O . ASN A 1 378 ? 57.191 -22.754 -10.972 1.00 24.70 378 ASN A O 1
ATOM 3095 N N . MET A 1 379 ? 58.292 -23.830 -9.313 1.00 23.91 379 MET A N 1
ATOM 3096 C CA . MET A 1 379 ? 58.113 -22.919 -8.175 1.00 23.91 379 MET A CA 1
ATOM 3097 C C . MET A 1 379 ? 59.204 -21.824 -8.074 1.00 23.91 379 MET A C 1
ATOM 3099 O O . MET A 1 379 ? 60.169 -21.837 -8.830 1.00 23.91 379 MET A O 1
ATOM 3103 N N . LYS A 1 380 ? 59.120 -21.050 -6.967 1.00 24.75 380 LYS A N 1
ATOM 3104 C CA . LYS A 1 380 ? 60.162 -20.253 -6.258 1.00 24.75 380 LYS A CA 1
ATOM 3105 C C . LYS A 1 380 ? 60.268 -18.794 -6.748 1.00 24.75 380 LYS A C 1
ATOM 3107 O O . LYS A 1 380 ? 60.331 -18.535 -7.936 1.00 24.75 380 LYS A O 1
ATOM 3112 N N . ARG A 1 381 ? 59.968 -17.819 -5.867 1.00 23.78 381 ARG A N 1
ATOM 3113 C CA . ARG A 1 381 ? 60.834 -17.153 -4.843 1.00 23.78 381 ARG A CA 1
ATOM 3114 C C . ARG A 1 381 ? 61.879 -16.221 -5.490 1.00 23.78 381 ARG A C 1
ATOM 3116 O O . ARG A 1 381 ? 62.483 -16.623 -6.467 1.00 23.78 381 ARG A O 1
ATOM 3123 N N . SER A 1 382 ? 62.242 -15.054 -4.942 1.00 25.42 382 SER A N 1
ATOM 3124 C CA . SER A 1 382 ? 61.699 -14.212 -3.844 1.00 25.42 382 SER A CA 1
ATOM 3125 C C . SER A 1 382 ? 62.618 -12.988 -3.646 1.00 25.42 382 SER A C 1
ATOM 3127 O O . SER A 1 382 ? 63.814 -13.173 -3.848 1.00 25.42 382 SER A O 1
ATOM 3129 N N . LYS A 1 383 ? 62.125 -11.872 -3.060 1.00 25.33 383 LYS A N 1
ATOM 3130 C CA . LYS A 1 383 ? 62.927 -10.721 -2.533 1.00 25.33 383 LYS A CA 1
ATOM 3131 C C . LYS A 1 383 ? 63.658 -9.878 -3.620 1.00 25.33 383 LYS A C 1
ATOM 3133 O O . LYS A 1 383 ? 63.845 -10.372 -4.720 1.00 25.33 383 LYS A O 1
ATOM 3138 N N . SER A 1 384 ? 64.087 -8.618 -3.413 1.00 25.39 384 SER A N 1
ATOM 3139 C CA . SER A 1 384 ? 63.701 -7.560 -2.441 1.00 25.39 384 SER A CA 1
ATOM 3140 C C . SER A 1 384 ? 64.357 -6.191 -2.753 1.00 25.39 384 SER A C 1
ATOM 3142 O O . SER A 1 384 ? 65.546 -6.176 -3.041 1.00 25.39 384 SER A O 1
ATOM 3144 N N . ALA A 1 385 ? 63.637 -5.093 -2.463 1.00 26.41 385 ALA A N 1
ATOM 3145 C CA . ALA A 1 385 ? 64.135 -3.792 -1.950 1.00 26.41 385 ALA A CA 1
ATOM 3146 C C . ALA A 1 385 ? 65.040 -2.850 -2.806 1.00 26.41 385 ALA A C 1
ATOM 3148 O O . ALA A 1 385 ? 65.579 -3.215 -3.843 1.00 26.41 385 ALA A O 1
ATOM 3149 N N . SER A 1 386 ? 65.192 -1.620 -2.274 1.00 25.80 386 SER A N 1
ATOM 3150 C CA . SER A 1 386 ? 66.154 -0.529 -2.588 1.00 25.80 386 SER A CA 1
ATOM 3151 C C . SER A 1 386 ? 66.083 0.235 -3.930 1.00 25.80 386 SER A C 1
ATOM 3153 O O . SER A 1 386 ? 66.840 -0.011 -4.862 1.00 25.80 386 SER A O 1
ATOM 3155 N N . ASP A 1 387 ? 65.225 1.263 -3.925 1.00 24.98 387 ASP A N 1
ATOM 3156 C CA . ASP A 1 387 ? 65.503 2.713 -4.144 1.00 24.98 387 ASP A CA 1
ATOM 3157 C C . ASP A 1 387 ? 66.941 3.203 -3.736 1.00 24.98 387 ASP A C 1
ATOM 3159 O O . ASP A 1 387 ? 67.610 2.438 -3.033 1.00 24.98 387 ASP A O 1
ATOM 3163 N N . PRO A 1 388 ? 67.417 4.466 -3.995 1.00 42.22 388 PRO A N 1
ATOM 3164 C CA . PRO A 1 388 ? 66.691 5.666 -4.483 1.00 42.22 388 PRO A CA 1
ATOM 3165 C C . PRO A 1 388 ? 67.460 6.691 -5.392 1.00 42.22 388 PRO A C 1
ATOM 3167 O O . PRO A 1 388 ? 68.618 6.500 -5.748 1.00 42.22 388 PRO A O 1
ATOM 3170 N N . LEU A 1 389 ? 66.816 7.862 -5.617 1.00 24.70 389 LEU A N 1
ATOM 3171 C CA . LEU A 1 389 ? 67.352 9.252 -5.766 1.00 24.70 389 LEU A CA 1
ATOM 3172 C C . LEU A 1 389 ? 67.444 9.948 -7.153 1.00 24.70 389 LEU A C 1
ATOM 3174 O O . LEU A 1 389 ? 68.289 9.626 -7.975 1.00 24.70 389 LEU A O 1
ATOM 3178 N N . LYS A 1 390 ? 66.774 11.124 -7.202 1.00 25.89 390 LYS A N 1
ATOM 3179 C CA . LYS A 1 390 ? 67.116 12.392 -7.914 1.00 25.89 390 LYS A CA 1
ATOM 3180 C C . LYS A 1 390 ? 67.044 12.431 -9.462 1.00 25.89 390 LYS A C 1
ATOM 3182 O O . LYS A 1 390 ? 67.342 11.460 -10.129 1.00 25.89 390 LYS A O 1
ATOM 3187 N N . SER A 1 391 ? 66.750 13.574 -10.102 1.00 25.64 391 SER A N 1
ATOM 3188 C CA . SER A 1 391 ? 66.019 14.799 -9.694 1.00 25.64 391 SER A CA 1
ATOM 3189 C C . SER A 1 391 ? 65.784 15.719 -10.911 1.00 25.64 391 SER A C 1
ATOM 3191 O O . SER A 1 391 ? 66.604 15.731 -11.820 1.00 25.64 391 SER A O 1
ATOM 3193 N N . GLN A 1 392 ? 64.734 16.557 -10.893 1.00 27.69 392 GLN A N 1
ATOM 3194 C CA . GLN A 1 392 ? 64.815 18.034 -11.012 1.00 27.69 392 GLN A CA 1
ATOM 3195 C C . GLN A 1 392 ? 63.415 18.692 -10.984 1.00 27.69 392 GLN A C 1
ATOM 3197 O O . GLN A 1 392 ? 62.401 18.006 -10.888 1.00 27.69 392 GLN A O 1
ATOM 3202 N N . LYS A 1 393 ? 63.366 20.033 -10.935 1.00 26.34 393 LYS A N 1
ATOM 3203 C CA . LYS A 1 393 ? 62.175 20.848 -10.622 1.00 26.34 393 LYS A CA 1
ATOM 3204 C C . LYS A 1 393 ? 61.808 21.789 -11.775 1.00 26.34 393 LYS A C 1
ATOM 3206 O O . LYS A 1 393 ? 62.707 22.374 -12.371 1.00 26.34 393 LYS A O 1
ATOM 3211 N N . LYS A 1 394 ? 60.521 22.137 -11.890 1.00 25.12 394 LYS A N 1
ATOM 3212 C CA . LYS A 1 394 ? 60.081 23.538 -12.071 1.00 25.12 394 LYS A CA 1
ATOM 3213 C C . LYS A 1 394 ? 58.672 23.742 -11.489 1.00 25.12 394 LYS A C 1
ATOM 3215 O O . LYS A 1 394 ? 57.856 22.830 -11.533 1.00 25.12 394 LYS A O 1
ATOM 3220 N N . LYS A 1 395 ? 58.428 24.917 -10.896 1.00 23.86 395 LYS A N 1
ATOM 3221 C CA . LYS A 1 395 ? 57.136 25.379 -10.343 1.00 23.86 395 LYS A CA 1
ATOM 3222 C C . LYS A 1 395 ? 56.638 26.574 -11.161 1.00 23.86 395 LYS A C 1
ATOM 3224 O O . LYS A 1 395 ? 57.468 27.417 -11.488 1.00 23.86 395 LYS A O 1
ATOM 3229 N N . VAL A 1 396 ? 55.318 26.708 -11.322 1.00 24.31 396 VAL A N 1
ATOM 3230 C CA . VAL A 1 396 ? 54.580 27.992 -11.403 1.00 24.31 396 VAL A CA 1
ATOM 3231 C C . VAL A 1 396 ? 53.247 27.822 -10.635 1.00 24.31 396 VAL A C 1
ATOM 3233 O O . VAL A 1 396 ? 52.848 26.693 -10.350 1.00 24.31 396 VAL A O 1
ATOM 3236 N N . HIS A 1 397 ? 52.632 28.928 -10.210 1.00 22.86 397 HIS A N 1
ATOM 3237 C CA . HIS A 1 397 ? 51.526 29.055 -9.242 1.00 22.86 397 HIS A CA 1
ATOM 3238 C C . HIS A 1 397 ? 50.824 30.415 -9.488 1.00 22.86 397 HIS A C 1
ATOM 3240 O O . HIS A 1 397 ? 51.495 31.311 -9.994 1.00 22.86 397 HIS A O 1
ATOM 3246 N N . VAL A 1 398 ? 49.550 30.676 -9.160 1.00 25.14 398 VAL A N 1
ATOM 3247 C CA . VAL A 1 398 ? 48.444 29.890 -8.552 1.00 25.14 398 VAL A CA 1
ATOM 3248 C C . VAL A 1 398 ? 47.124 30.383 -9.186 1.00 25.14 398 VAL A C 1
ATOM 3250 O O . VAL A 1 398 ? 47.077 31.571 -9.491 1.00 25.14 398 VAL A O 1
ATOM 3253 N N . GLN A 1 399 ? 46.065 29.561 -9.293 1.00 23.62 399 GLN A N 1
ATOM 3254 C CA . GLN A 1 399 ? 44.693 29.921 -8.850 1.00 23.62 399 GLN A CA 1
ATOM 3255 C C . GLN A 1 399 ? 43.669 28.782 -9.038 1.00 23.62 399 GLN A C 1
ATOM 3257 O O . GLN A 1 399 ? 43.804 27.952 -9.934 1.00 23.62 399 GLN A O 1
ATOM 3262 N N . GLU A 1 400 ? 42.666 28.764 -8.159 1.00 31.62 400 GLU A N 1
ATOM 3263 C CA . GLU A 1 400 ? 41.509 27.857 -8.137 1.00 31.62 400 GLU A CA 1
ATOM 3264 C C . GLU A 1 400 ? 40.249 28.591 -8.632 1.00 31.62 400 GLU A C 1
ATOM 3266 O O . GLU A 1 400 ? 40.200 29.820 -8.581 1.00 31.62 400 GLU A O 1
ATOM 3271 N N . ASN A 1 401 ? 39.236 27.840 -9.075 1.00 22.84 401 ASN A N 1
ATOM 3272 C CA . ASN A 1 401 ? 37.807 28.149 -8.909 1.00 22.84 401 ASN A CA 1
ATOM 3273 C C . ASN A 1 401 ? 36.978 26.906 -9.287 1.00 22.84 401 ASN A C 1
ATOM 3275 O O . ASN A 1 401 ? 37.357 26.163 -10.194 1.00 22.84 401 ASN A O 1
ATOM 3279 N N . ASP A 1 402 ? 35.872 26.673 -8.581 1.00 29.81 402 ASP A N 1
ATOM 3280 C CA . ASP A 1 402 ? 35.055 25.458 -8.699 1.00 29.81 402 ASP A CA 1
ATOM 3281 C C . ASP A 1 402 ? 34.110 25.448 -9.913 1.00 29.81 402 ASP A C 1
ATOM 3283 O O . ASP A 1 402 ? 33.576 26.481 -10.320 1.00 29.81 402 ASP A O 1
ATOM 3287 N N . THR A 1 403 ? 33.801 24.251 -10.427 1.00 24.11 403 THR A N 1
ATOM 3288 C CA . THR A 1 403 ? 32.436 23.873 -10.863 1.00 24.11 403 THR A CA 1
ATOM 3289 C C . THR A 1 403 ? 32.305 22.348 -11.005 1.00 24.11 403 THR A C 1
ATOM 3291 O O . THR A 1 403 ? 33.274 21.660 -11.324 1.00 24.11 403 THR A O 1
ATOM 3294 N N . GLU A 1 404 ? 31.110 21.812 -10.730 1.00 26.62 404 GLU A N 1
ATOM 3295 C CA . GLU A 1 404 ? 30.755 20.389 -10.900 1.00 26.62 404 GLU A CA 1
ATOM 3296 C C . GLU A 1 404 ? 30.205 20.091 -12.321 1.00 26.62 404 GLU A C 1
ATOM 3298 O O . GLU A 1 404 ? 30.296 20.938 -13.206 1.00 26.62 404 GLU A O 1
ATOM 3303 N N . ILE A 1 405 ? 29.568 18.916 -12.494 1.00 23.98 405 ILE A N 1
ATOM 3304 C CA . ILE A 1 405 ? 28.833 18.422 -13.686 1.00 23.98 405 ILE A CA 1
ATOM 3305 C C . ILE A 1 405 ? 29.789 17.887 -14.783 1.00 23.98 405 ILE A C 1
ATOM 3307 O O . ILE A 1 405 ? 30.447 18.650 -15.479 1.00 23.98 405 ILE A O 1
ATOM 3311 N N . ASP A 1 406 ? 30.104 16.585 -14.859 1.00 27.14 406 ASP A N 1
ATOM 3312 C CA . ASP A 1 406 ? 29.282 15.373 -15.125 1.00 27.14 406 ASP A CA 1
ATOM 3313 C C . ASP A 1 406 ? 29.106 15.059 -16.629 1.00 27.14 406 ASP A C 1
ATOM 3315 O O . ASP A 1 406 ? 28.900 15.973 -17.420 1.00 27.14 406 ASP A O 1
ATOM 3319 N N . PHE A 1 407 ? 29.219 13.768 -16.999 1.00 20.84 407 PHE A N 1
ATOM 3320 C CA . PHE A 1 407 ? 28.458 13.102 -18.075 1.00 20.84 407 PHE A CA 1
ATOM 3321 C C . PHE A 1 407 ? 28.773 11.585 -18.210 1.00 20.84 407 PHE A C 1
ATOM 3323 O O . PHE A 1 407 ? 29.926 11.180 -18.375 1.00 20.84 407 PHE A O 1
ATOM 3330 N N . ASP A 1 408 ? 27.694 10.792 -18.296 1.00 25.34 408 ASP A N 1
ATOM 3331 C CA . ASP A 1 408 ? 27.484 9.643 -19.207 1.00 25.34 408 ASP A CA 1
ATOM 3332 C C . ASP A 1 408 ? 28.208 8.280 -18.983 1.00 25.34 408 ASP A C 1
ATOM 3334 O O . ASP A 1 408 ? 29.425 8.130 -19.132 1.00 25.34 408 ASP A O 1
ATOM 3338 N N . MET A 1 409 ? 27.420 7.208 -18.767 1.00 23.92 409 MET A N 1
ATOM 3339 C CA . MET A 1 409 ? 27.121 6.238 -19.850 1.00 23.92 409 MET A CA 1
ATOM 3340 C C . MET A 1 409 ? 26.174 5.081 -19.484 1.00 23.92 409 MET A C 1
ATOM 3342 O O . MET A 1 409 ? 26.495 4.244 -18.646 1.00 23.92 409 MET A O 1
ATOM 3346 N N . ASN A 1 410 ? 25.093 4.992 -20.270 1.00 26.28 410 ASN A N 1
ATOM 3347 C CA . ASN A 1 410 ? 24.508 3.799 -20.915 1.00 26.28 410 ASN A CA 1
ATOM 3348 C C . ASN A 1 410 ? 24.419 2.451 -20.156 1.00 26.28 410 ASN A C 1
ATOM 3350 O O . ASN A 1 410 ? 25.420 1.804 -19.850 1.00 26.28 410 ASN A O 1
ATOM 3354 N N . GLN A 1 411 ? 23.190 1.931 -20.034 1.00 27.42 411 GLN A N 1
ATOM 3355 C CA . GLN A 1 411 ? 22.904 0.540 -19.656 1.00 27.42 411 GLN A CA 1
ATOM 3356 C C . GLN A 1 411 ? 22.911 -0.385 -20.892 1.00 27.42 411 GLN A C 1
ATOM 3358 O O . GLN A 1 411 ? 22.255 -0.082 -21.885 1.00 27.42 411 GLN A O 1
ATOM 3363 N N . GLU A 1 412 ? 23.570 -1.552 -20.824 1.00 26.78 412 GLU A N 1
ATOM 3364 C CA . GLU A 1 412 ? 23.444 -2.612 -21.845 1.00 26.78 412 GLU A CA 1
ATOM 3365 C C . GLU A 1 412 ? 22.542 -3.769 -21.360 1.00 26.78 412 GLU A C 1
ATOM 3367 O O . GLU A 1 412 ? 22.911 -4.589 -20.524 1.00 26.78 412 GLU A O 1
ATOM 3372 N N . THR A 1 413 ? 21.353 -3.811 -21.961 1.00 32.19 413 THR A N 1
ATOM 3373 C CA . THR A 1 413 ? 20.421 -4.929 -22.228 1.00 32.19 413 THR A CA 1
ATOM 3374 C C . THR A 1 413 ? 20.824 -6.397 -21.935 1.00 32.19 413 THR A C 1
ATOM 3376 O O . THR A 1 413 ? 21.936 -6.812 -22.248 1.00 32.19 413 THR A O 1
ATOM 3379 N N . TRP A 1 414 ? 19.803 -7.199 -21.560 1.00 33.84 414 TRP A N 1
ATOM 3380 C CA . TRP A 1 414 ? 19.486 -8.606 -21.954 1.00 33.84 414 TRP A CA 1
ATOM 3381 C C . TRP A 1 414 ? 19.281 -9.638 -20.832 1.00 33.84 414 TRP A C 1
ATOM 3383 O O . TRP A 1 414 ? 20.111 -9.803 -19.945 1.00 33.84 414 TRP A O 1
ATOM 3393 N N . CYS A 1 415 ? 18.262 -10.495 -21.023 1.00 27.02 415 CYS A N 1
ATOM 3394 C CA . CYS A 1 415 ? 18.428 -11.943 -20.828 1.00 27.02 415 CYS A CA 1
ATOM 3395 C C . CYS A 1 415 ? 17.436 -12.766 -21.684 1.00 27.02 415 CYS A C 1
ATOM 3397 O O . CYS A 1 415 ? 16.238 -12.790 -21.411 1.00 27.02 415 CYS A O 1
ATOM 3399 N N . ARG A 1 416 ? 17.939 -13.395 -22.759 1.00 27.05 416 ARG A N 1
ATOM 3400 C CA . ARG A 1 416 ? 17.280 -14.309 -23.733 1.00 27.05 416 ARG A CA 1
ATOM 3401 C C . ARG A 1 416 ? 18.402 -14.788 -24.688 1.00 27.05 416 ARG A C 1
ATOM 3403 O O . ARG A 1 416 ? 19.294 -13.999 -24.967 1.00 27.05 416 ARG A O 1
ATOM 3410 N N . LYS A 1 417 ? 18.454 -15.995 -25.267 1.00 29.84 417 LYS A N 1
ATOM 3411 C CA . LYS A 1 417 ? 17.579 -17.193 -25.237 1.00 29.84 417 LYS A CA 1
ATOM 3412 C C . LYS A 1 417 ? 18.350 -18.321 -24.472 1.00 29.84 417 LYS A C 1
ATOM 3414 O O . LYS A 1 417 ? 18.778 -18.008 -23.373 1.00 29.84 417 LYS A O 1
ATOM 3419 N N . SER A 1 418 ? 18.597 -19.589 -24.854 1.00 27.27 418 SER A N 1
ATOM 3420 C CA . SER A 1 418 ? 18.186 -20.460 -25.981 1.00 27.27 418 SER A CA 1
ATOM 3421 C C . SER A 1 418 ? 18.497 -21.956 -25.713 1.00 27.27 418 SER A C 1
ATOM 3423 O O . SER A 1 418 ? 19.642 -22.313 -25.476 1.00 27.27 418 SER A O 1
ATOM 3425 N N . THR A 1 419 ? 17.481 -22.814 -25.883 1.00 37.34 419 THR A N 1
ATOM 3426 C CA . THR A 1 419 ? 17.504 -24.182 -26.475 1.00 37.34 419 THR A CA 1
ATOM 3427 C C . THR A 1 419 ? 18.443 -25.308 -25.988 1.00 37.34 419 THR A C 1
ATOM 3429 O O . THR A 1 419 ? 19.630 -25.325 -26.302 1.00 37.34 419 THR A O 1
ATOM 3432 N N . SER A 1 420 ? 17.821 -26.407 -25.536 1.00 27.47 420 SER A N 1
ATOM 3433 C CA . SER A 1 420 ? 18.139 -27.794 -25.947 1.00 27.47 420 SER A CA 1
ATOM 3434 C C . SER A 1 420 ? 16.840 -28.647 -26.003 1.00 27.47 420 SER A C 1
ATOM 3436 O O . SER A 1 420 ? 15.762 -28.133 -25.701 1.00 27.47 420 SER A O 1
ATOM 3438 N N . LYS A 1 421 ? 16.898 -29.893 -26.504 1.00 27.39 421 LYS A N 1
ATOM 3439 C CA . LYS A 1 421 ? 15.766 -30.792 -26.879 1.00 27.39 421 LYS A CA 1
ATOM 3440 C C . LYS A 1 421 ? 16.137 -32.270 -26.562 1.00 27.39 421 LYS A C 1
ATOM 3442 O O . LYS A 1 421 ? 17.317 -32.500 -26.312 1.00 27.39 421 LYS A O 1
ATOM 3447 N N . PRO A 1 422 ? 15.281 -33.289 -26.817 1.00 44.19 422 PRO A N 1
ATOM 3448 C CA . PRO A 1 422 ? 13.866 -33.494 -26.441 1.00 44.19 422 PRO A CA 1
ATOM 3449 C C . PRO A 1 422 ? 13.628 -34.910 -25.830 1.00 44.19 422 PRO A C 1
ATOM 3451 O O . PRO A 1 422 ? 14.542 -35.725 -25.815 1.00 44.19 422 PRO A O 1
ATOM 3454 N N . TYR A 1 423 ? 12.389 -35.270 -25.460 1.00 22.17 423 TYR A N 1
ATOM 3455 C CA . TYR A 1 423 ? 11.864 -36.645 -25.636 1.00 22.17 423 TYR A CA 1
ATOM 3456 C C . TYR A 1 423 ? 10.321 -36.642 -25.698 1.00 22.17 423 TYR A C 1
ATOM 3458 O O . TYR A 1 423 ? 9.692 -35.752 -25.131 1.00 22.17 423 TYR A O 1
ATOM 3466 N N . ASN A 1 424 ? 9.716 -37.602 -26.412 1.00 26.08 424 ASN A N 1
ATOM 3467 C CA . ASN A 1 424 ? 8.274 -37.629 -26.712 1.00 26.08 424 ASN A CA 1
ATOM 3468 C C . ASN A 1 424 ? 7.509 -38.719 -25.939 1.00 26.08 424 ASN A C 1
ATOM 3470 O O . ASN A 1 424 ? 7.786 -39.898 -26.139 1.00 26.08 424 ASN A O 1
ATOM 3474 N N . ALA A 1 425 ? 6.477 -38.318 -25.189 1.00 25.06 425 ALA A N 1
ATOM 3475 C CA . ALA A 1 425 ? 5.214 -39.039 -24.948 1.00 25.06 425 ALA A CA 1
ATOM 3476 C C . ALA A 1 425 ? 4.258 -38.090 -24.182 1.00 25.06 425 ALA A C 1
ATOM 3478 O O . ALA A 1 425 ? 4.704 -37.378 -23.291 1.00 25.06 425 ALA A O 1
ATOM 3479 N N . GLY A 1 426 ? 2.955 -37.995 -24.461 1.00 22.09 426 GLY A N 1
ATOM 3480 C CA . GLY A 1 426 ? 2.193 -38.682 -25.504 1.00 22.09 426 GLY A CA 1
ATOM 3481 C C . GLY A 1 426 ? 0.688 -38.380 -25.440 1.00 22.09 426 GLY A C 1
ATOM 3482 O O . GLY A 1 426 ? -0.096 -39.307 -25.296 1.00 22.09 426 GLY A O 1
ATOM 3483 N N . PHE A 1 427 ? 0.280 -37.107 -25.532 1.00 24.42 427 PHE A N 1
ATOM 3484 C CA . PHE A 1 427 ? -1.135 -36.714 -25.638 1.00 24.42 427 PHE A CA 1
ATOM 3485 C C . PHE A 1 427 ? -1.355 -35.786 -26.836 1.00 24.42 427 PHE A C 1
ATOM 3487 O O . PHE A 1 427 ? -0.868 -34.658 -26.863 1.00 24.42 427 PHE A O 1
ATOM 3494 N N . SER A 1 428 ? -2.077 -36.283 -27.841 1.00 30.00 428 SER A N 1
ATOM 3495 C CA . SER A 1 428 ? -2.298 -35.615 -29.126 1.00 30.00 428 SER A CA 1
ATOM 3496 C C . SER A 1 428 ? -3.781 -35.327 -29.366 1.00 30.00 428 SER A C 1
ATOM 3498 O O . SER A 1 428 ? -4.475 -36.129 -29.989 1.00 30.00 428 SER A O 1
ATOM 3500 N N . ALA A 1 429 ? -4.255 -34.170 -28.901 1.00 31.25 429 ALA A N 1
ATOM 3501 C CA . ALA A 1 429 ? -5.510 -33.561 -29.341 1.00 31.25 429 ALA A CA 1
ATOM 3502 C C . ALA A 1 429 ? -5.497 -32.041 -29.085 1.00 31.25 429 ALA A C 1
ATOM 3504 O O . ALA A 1 429 ? -4.990 -31.601 -28.058 1.00 31.25 429 ALA A O 1
ATOM 3505 N N . PHE A 1 430 ? -6.122 -31.303 -30.009 1.00 27.38 430 PHE A N 1
ATOM 3506 C CA . PHE A 1 430 ? -6.362 -29.848 -30.111 1.00 27.38 430 PHE A CA 1
ATOM 3507 C C . PHE A 1 430 ? -5.438 -29.025 -31.048 1.00 27.38 430 PHE A C 1
ATOM 3509 O O . PHE A 1 430 ? -4.239 -29.303 -31.130 1.00 27.38 430 PHE A O 1
ATOM 3516 N N . PRO A 1 431 ? -5.995 -28.054 -31.821 1.00 29.73 431 PRO A N 1
ATOM 3517 C CA . PRO A 1 431 ? -5.288 -27.397 -32.932 1.00 29.73 431 PRO A CA 1
ATOM 3518 C C . PRO A 1 431 ? -4.262 -26.336 -32.514 1.00 29.73 431 PRO A C 1
ATOM 3520 O O . PRO A 1 431 ? -4.182 -25.919 -31.360 1.00 29.73 431 PRO A O 1
ATOM 3523 N N . LYS A 1 432 ? -3.476 -25.866 -33.491 1.00 33.84 432 LYS A N 1
ATOM 3524 C CA . LYS A 1 432 ? -2.462 -24.817 -33.301 1.00 33.84 432 LYS A CA 1
ATOM 3525 C C . LYS A 1 432 ? -3.074 -23.430 -33.506 1.00 33.84 432 LYS A C 1
ATOM 3527 O O . LYS A 1 432 ? -3.859 -23.217 -34.421 1.00 33.84 432 LYS A O 1
ATOM 3532 N N . SER A 1 433 ? -2.630 -22.455 -32.719 1.00 37.22 433 SER A N 1
ATOM 3533 C CA . SER A 1 433 ? -3.170 -21.086 -32.644 1.00 37.22 433 SER A CA 1
ATOM 3534 C C . SER A 1 433 ? -2.961 -20.183 -33.879 1.00 37.22 433 SER A C 1
ATOM 3536 O O . SER A 1 433 ? -3.170 -18.976 -33.788 1.00 37.22 433 SER A O 1
ATOM 3538 N N . ALA A 1 434 ? -2.592 -20.738 -35.038 1.00 33.75 434 ALA A N 1
ATOM 3539 C CA . ALA A 1 434 ? -2.603 -20.010 -36.310 1.00 33.75 434 ALA A CA 1
ATOM 3540 C C . ALA A 1 434 ? -4.034 -19.860 -36.864 1.00 33.75 434 ALA A C 1
ATOM 3542 O O . ALA A 1 434 ? -4.388 -18.803 -37.387 1.00 33.75 434 ALA A O 1
ATOM 3543 N N . ASP A 1 435 ? -4.870 -20.888 -36.683 1.00 36.12 435 ASP A N 1
ATOM 3544 C CA . ASP A 1 435 ? -6.217 -20.934 -37.261 1.00 36.12 435 ASP A CA 1
ATOM 3545 C C . ASP A 1 435 ? -7.156 -19.895 -36.624 1.00 36.12 435 ASP A C 1
ATOM 3547 O O . ASP A 1 435 ? -8.023 -19.357 -37.306 1.00 36.12 435 ASP A O 1
ATOM 3551 N N . MET A 1 436 ? -6.947 -19.537 -35.347 1.00 36.22 436 MET A N 1
ATOM 3552 C CA . MET A 1 436 ? -7.761 -18.530 -34.646 1.00 36.22 436 MET A CA 1
ATOM 3553 C C . MET A 1 436 ? -7.728 -17.155 -35.318 1.00 36.22 436 MET A C 1
ATOM 3555 O O . MET A 1 436 ? -8.779 -16.541 -35.465 1.00 36.22 436 MET A O 1
ATOM 3559 N N . TRP A 1 437 ? -6.563 -16.676 -35.767 1.00 32.56 437 TRP A N 1
ATOM 3560 C CA . TRP A 1 437 ? -6.467 -15.364 -36.421 1.00 32.56 437 TRP A CA 1
ATOM 3561 C C . TRP A 1 437 ? -7.137 -15.356 -37.801 1.00 32.56 437 TRP A C 1
ATOM 3563 O O . TRP A 1 437 ? -7.724 -14.349 -38.192 1.00 32.56 437 TRP A O 1
ATOM 3573 N N . GLN A 1 438 ? -7.115 -16.481 -38.523 1.00 37.78 438 GLN A N 1
ATOM 3574 C CA . GLN A 1 438 ? -7.840 -16.610 -39.792 1.00 37.78 438 GLN A CA 1
ATOM 3575 C C . GLN A 1 438 ? -9.352 -16.777 -39.578 1.00 37.78 438 GLN A C 1
ATOM 3577 O O . GLN A 1 438 ? -10.135 -16.207 -40.331 1.00 37.78 438 GLN A O 1
ATOM 3582 N N . GLN A 1 439 ? -9.773 -17.483 -38.525 1.00 38.03 439 GLN A N 1
ATOM 3583 C CA . GLN A 1 439 ? -11.182 -17.619 -38.141 1.00 38.03 439 GLN A CA 1
ATOM 3584 C C . GLN A 1 439 ? -11.767 -16.301 -37.617 1.00 38.03 439 GLN A C 1
ATOM 3586 O O . GLN A 1 439 ? -12.882 -15.957 -37.993 1.00 38.03 439 GLN A O 1
ATOM 3591 N N . GLN A 1 440 ? -11.022 -15.526 -36.822 1.00 36.75 440 GLN A N 1
ATOM 3592 C CA . GLN A 1 440 ? -11.439 -14.186 -36.395 1.00 36.75 440 GLN A CA 1
ATOM 3593 C C . GLN A 1 440 ? -11.489 -13.209 -37.569 1.00 36.75 440 GLN A C 1
ATOM 3595 O O . GLN A 1 440 ? -12.467 -12.479 -37.685 1.00 36.75 440 GLN A O 1
ATOM 3600 N N . LYS A 1 441 ? -10.499 -13.228 -38.476 1.00 35.19 441 LYS A N 1
ATOM 3601 C CA . LYS A 1 441 ? -10.556 -12.403 -39.691 1.00 35.19 441 LYS A CA 1
ATOM 3602 C C . LYS A 1 441 ? -11.788 -12.742 -40.532 1.00 35.19 441 LYS A C 1
ATOM 3604 O O . LYS A 1 441 ? -12.565 -11.848 -40.843 1.00 35.19 441 LYS A O 1
ATOM 3609 N N . LYS A 1 442 ? -12.033 -14.032 -40.783 1.00 36.38 442 LYS A N 1
ATOM 3610 C CA . LYS A 1 442 ? -13.225 -14.478 -41.507 1.00 36.38 442 LYS A CA 1
ATOM 3611 C C . LYS A 1 442 ? -14.529 -14.101 -40.788 1.00 36.38 442 LYS A C 1
ATOM 3613 O O . LYS A 1 442 ? -15.479 -13.715 -41.447 1.00 36.38 442 LYS A O 1
ATOM 3618 N N . ALA A 1 443 ? -14.571 -14.142 -39.456 1.00 38.22 443 ALA A N 1
ATOM 3619 C CA . ALA A 1 443 ? -15.736 -13.704 -38.686 1.00 38.22 443 ALA A CA 1
ATOM 3620 C C . ALA A 1 443 ? -15.984 -12.181 -38.749 1.00 38.22 443 ALA A C 1
ATOM 3622 O O . ALA A 1 443 ? -17.130 -11.765 -38.598 1.00 38.22 443 ALA A O 1
ATOM 3623 N N . LEU A 1 444 ? -14.954 -11.356 -38.985 1.00 38.09 444 LEU A N 1
ATOM 3624 C CA . LEU A 1 444 ? -15.127 -9.935 -39.316 1.00 38.09 444 LEU A CA 1
ATOM 3625 C C . LEU A 1 444 ? -15.625 -9.760 -40.760 1.00 38.09 444 LEU A C 1
ATOM 3627 O O . LEU A 1 444 ? -16.587 -9.025 -40.975 1.00 38.09 444 LEU A O 1
ATOM 3631 N N . ASP A 1 445 ? -15.015 -10.461 -41.721 1.00 37.59 445 ASP A N 1
ATOM 3632 C CA . ASP A 1 445 ? -15.401 -10.414 -43.139 1.00 37.59 445 ASP A CA 1
ATOM 3633 C C . ASP A 1 445 ? -16.880 -10.849 -43.323 1.00 37.59 445 ASP A C 1
ATOM 3635 O O . ASP A 1 445 ? -17.673 -10.151 -43.959 1.00 37.59 445 ASP A O 1
ATOM 3639 N N . ASP A 1 446 ? -17.292 -11.949 -42.676 1.00 35.75 446 ASP A N 1
ATOM 3640 C CA . ASP A 1 446 ? -18.668 -12.471 -42.677 1.00 35.75 446 ASP A CA 1
ATOM 3641 C C . ASP A 1 446 ? -19.663 -11.519 -41.960 1.00 35.75 446 ASP A C 1
ATOM 3643 O O . ASP A 1 446 ? -20.852 -11.514 -42.285 1.00 35.75 446 ASP A O 1
ATOM 3647 N N . GLN A 1 447 ? -19.213 -10.676 -41.014 1.00 36.56 447 GLN A N 1
ATOM 3648 C CA . GLN A 1 447 ? -20.065 -9.679 -40.338 1.00 36.56 447 GLN A CA 1
ATOM 3649 C C . GLN A 1 447 ? -20.264 -8.379 -41.132 1.00 36.56 447 GLN A C 1
ATOM 3651 O O . GLN A 1 447 ? -21.258 -7.686 -40.907 1.00 36.56 447 GLN A O 1
ATOM 3656 N N . GLN A 1 448 ? -19.386 -8.043 -42.084 1.00 33.41 448 GLN A N 1
ATOM 3657 C CA . GLN A 1 448 ? -19.582 -6.868 -42.947 1.00 33.41 448 GLN A CA 1
ATOM 3658 C C . GLN A 1 448 ? -20.632 -7.097 -44.053 1.00 33.41 448 GLN A C 1
ATOM 3660 O O . GLN A 1 448 ? -21.235 -6.139 -44.539 1.00 33.41 448 GLN A O 1
ATOM 3665 N N . LEU A 1 449 ? -20.920 -8.353 -44.410 1.00 34.09 449 LEU A N 1
ATOM 3666 C CA . LEU A 1 449 ? -21.781 -8.717 -45.545 1.00 34.09 449 LEU A CA 1
ATOM 3667 C C . LEU A 1 449 ? -23.303 -8.587 -45.320 1.00 34.09 449 LEU A C 1
ATOM 3669 O O . LEU A 1 449 ? -24.071 -8.842 -46.245 1.00 34.09 449 LEU A O 1
ATOM 3673 N N . VAL A 1 450 ? -23.760 -8.166 -44.135 1.00 32.53 450 VAL A N 1
ATOM 3674 C CA . VAL A 1 450 ? -25.202 -8.038 -43.810 1.00 32.53 450 VAL A CA 1
ATOM 3675 C C . VAL A 1 450 ? -25.712 -6.584 -43.873 1.00 32.53 450 VAL A C 1
ATOM 3677 O O . VAL A 1 450 ? -26.918 -6.356 -43.905 1.00 32.53 450 VAL A O 1
ATOM 3680 N N . CYS A 1 451 ? -24.822 -5.587 -43.949 1.00 31.38 451 CYS A N 1
ATOM 3681 C CA . CYS A 1 451 ? -25.182 -4.165 -43.805 1.00 31.38 451 CYS A CA 1
ATOM 3682 C C . CYS A 1 451 ? -25.087 -3.319 -45.093 1.00 31.38 451 CYS A C 1
ATOM 3684 O O . CYS A 1 451 ? -25.173 -2.096 -45.009 1.00 31.38 451 CYS A O 1
ATOM 3686 N N . ILE A 1 452 ? -24.934 -3.925 -46.279 1.00 34.00 452 ILE A N 1
ATOM 3687 C CA . ILE A 1 452 ? -24.801 -3.200 -47.561 1.00 34.00 452 ILE A CA 1
ATOM 3688 C C . ILE A 1 452 ? -25.988 -3.499 -48.495 1.00 34.00 452 ILE A C 1
ATOM 3690 O O . ILE A 1 452 ? -25.850 -4.222 -49.477 1.00 34.00 452 ILE A O 1
ATOM 3694 N N . GLN A 1 453 ? -27.161 -2.924 -48.194 1.00 30.00 453 GLN A N 1
ATOM 3695 C CA . GLN A 1 453 ? -28.286 -2.771 -49.145 1.00 30.00 453 GLN A CA 1
ATOM 3696 C C . GLN A 1 453 ? -29.086 -1.462 -48.946 1.00 30.00 453 GLN A C 1
ATOM 3698 O O . GLN A 1 453 ? -30.300 -1.420 -49.128 1.00 30.00 453 GLN A O 1
ATOM 3703 N N . GLN A 1 454 ? -28.405 -0.361 -48.620 1.00 29.75 454 GLN A N 1
ATOM 3704 C CA . GLN A 1 454 ? -28.901 0.992 -48.902 1.00 29.75 454 GLN A CA 1
ATOM 3705 C C . GLN A 1 454 ? -27.743 1.804 -49.485 1.00 29.75 454 GLN A C 1
ATOM 3707 O O . GLN A 1 454 ? -26.684 1.891 -48.865 1.00 29.75 454 GLN A O 1
ATOM 3712 N N . GLN A 1 455 ? -27.916 2.343 -50.695 1.00 27.38 455 GLN A N 1
ATOM 3713 C CA . GLN A 1 455 ? -26.950 3.282 -51.265 1.00 27.38 455 GLN A CA 1
ATOM 3714 C C . GLN A 1 455 ? -27.162 4.668 -50.636 1.00 27.38 455 GLN A C 1
ATOM 3716 O O . GLN A 1 455 ? -28.316 5.047 -50.417 1.00 27.38 455 GLN A O 1
ATOM 3721 N N . PRO A 1 456 ? -26.093 5.440 -50.376 1.00 28.25 456 PRO A N 1
ATOM 3722 C CA . PRO A 1 456 ? -26.208 6.889 -50.288 1.00 28.25 456 PRO A CA 1
ATOM 3723 C C . PRO A 1 456 ? -26.703 7.433 -51.634 1.00 28.25 456 PRO A C 1
ATOM 3725 O O . PRO A 1 456 ? -26.334 6.909 -52.684 1.00 28.25 456 PRO A O 1
ATOM 3728 N N . ASP A 1 457 ? -27.536 8.468 -51.599 1.00 25.53 457 ASP A N 1
ATOM 3729 C CA . ASP A 1 457 ? -27.941 9.209 -52.795 1.00 25.53 457 ASP A CA 1
ATOM 3730 C C . ASP A 1 457 ? -26.808 10.182 -53.179 1.00 25.53 457 ASP A C 1
ATOM 3732 O O . ASP A 1 457 ? -26.319 10.916 -52.315 1.00 25.53 457 ASP A O 1
ATOM 3736 N N . ASP A 1 458 ? -26.376 10.191 -54.446 1.00 29.67 458 ASP A N 1
ATOM 3737 C CA . ASP A 1 458 ? -25.305 11.062 -54.969 1.00 29.67 458 ASP A CA 1
ATOM 3738 C C . ASP A 1 458 ? -25.807 12.511 -55.166 1.00 29.67 458 ASP A C 1
ATOM 3740 O O . ASP A 1 458 ? -25.695 13.115 -56.237 1.00 29.67 458 ASP A O 1
ATOM 3744 N N . SER A 1 459 ? -26.401 13.088 -54.119 1.00 30.28 459 SER A N 1
ATOM 3745 C CA . SER A 1 459 ? -26.941 14.445 -54.131 1.00 30.28 459 SER A CA 1
ATOM 3746 C C . SER A 1 459 ? -26.914 15.129 -52.752 1.00 30.28 459 SER A C 1
ATOM 3748 O O . SER A 1 459 ? -27.915 15.159 -52.047 1.00 30.28 459 SER A O 1
ATOM 3750 N N . ILE A 1 460 ? -25.759 15.717 -52.380 1.00 32.75 460 ILE A N 1
ATOM 3751 C CA . ILE A 1 460 ? -25.596 16.991 -51.610 1.00 32.75 460 ILE A CA 1
ATOM 3752 C C . ILE A 1 460 ? -24.101 17.413 -51.484 1.00 32.75 460 ILE A C 1
ATOM 3754 O O . ILE A 1 460 ? -23.679 18.102 -50.557 1.00 32.75 460 ILE A O 1
ATOM 3758 N N . GLU A 1 461 ? -23.267 17.146 -52.498 1.00 33.56 461 GLU A N 1
ATOM 3759 C CA . GLU A 1 461 ? -22.128 18.050 -52.733 1.00 33.56 461 GLU A CA 1
ATOM 3760 C C . GLU A 1 461 ? -22.667 19.384 -53.271 1.00 33.56 461 GLU A C 1
ATOM 3762 O O . GLU A 1 461 ? -22.899 19.507 -54.471 1.00 33.56 461 GLU A O 1
ATOM 3767 N N . ASN A 1 462 ? -22.900 20.371 -52.393 1.00 29.80 462 ASN A N 1
ATOM 3768 C CA . ASN A 1 462 ? -22.688 21.803 -52.670 1.00 29.80 462 ASN A CA 1
ATOM 3769 C C . ASN A 1 462 ? -22.998 22.715 -51.459 1.00 29.80 462 ASN A C 1
ATOM 3771 O O . ASN A 1 462 ? -24.143 22.862 -51.044 1.00 29.80 462 ASN A O 1
ATOM 3775 N N . GLY A 1 463 ? -21.991 23.475 -51.014 1.00 35.12 463 GLY A N 1
ATOM 3776 C CA . GLY A 1 463 ? -22.198 24.905 -50.749 1.00 35.12 463 GLY A CA 1
ATOM 3777 C C . GLY A 1 463 ? -22.783 25.378 -49.409 1.00 35.12 463 GLY A C 1
ATOM 3778 O O . GLY A 1 463 ? -23.685 26.210 -49.425 1.00 35.12 463 GLY A O 1
ATOM 3779 N N . ILE A 1 464 ? -22.167 25.041 -48.267 1.00 27.69 464 ILE A N 1
ATOM 3780 C CA . ILE A 1 464 ? -22.135 25.970 -47.113 1.00 27.69 464 ILE A CA 1
ATOM 3781 C C . ILE A 1 464 ? -20.679 26.250 -46.721 1.00 27.69 464 ILE A C 1
ATOM 3783 O O . ILE A 1 464 ? -20.100 25.584 -45.869 1.00 27.69 464 ILE A O 1
ATOM 3787 N N . LYS A 1 465 ? -20.080 27.273 -47.344 1.00 34.44 465 LYS A N 1
ATOM 3788 C CA . LYS A 1 465 ? -18.854 27.914 -46.842 1.00 34.44 465 LYS A CA 1
ATOM 3789 C C . LYS A 1 465 ? -19.240 29.074 -45.924 1.00 34.44 465 LYS A C 1
ATOM 3791 O O . LYS A 1 465 ? -19.339 30.214 -46.372 1.00 34.44 465 LYS A O 1
ATOM 3796 N N . SER A 1 466 ? -19.477 28.781 -44.649 1.00 28.22 466 SER A N 1
ATOM 3797 C CA . SER A 1 466 ? -19.530 29.807 -43.605 1.00 28.22 466 SER A CA 1
ATOM 3798 C C . SER A 1 466 ? -18.101 30.247 -43.235 1.00 28.22 466 SER A C 1
ATOM 3800 O O . SER A 1 466 ? -17.206 29.403 -43.155 1.00 28.22 466 SER A O 1
ATOM 3802 N N . PRO A 1 467 ? -17.841 31.550 -43.015 1.00 36.47 467 PRO A N 1
ATOM 3803 C CA . PRO A 1 467 ? -16.519 32.041 -42.638 1.00 36.47 467 PRO A CA 1
ATOM 3804 C C . PRO A 1 467 ? -16.273 31.821 -41.139 1.00 36.47 467 PRO A C 1
ATOM 3806 O O . PRO A 1 467 ? -16.338 32.749 -40.334 1.00 36.47 467 PRO A O 1
ATOM 3809 N N . ILE A 1 468 ? -15.997 30.575 -40.755 1.00 37.81 468 ILE A N 1
ATOM 3810 C CA . ILE A 1 468 ? -15.375 30.286 -39.462 1.00 37.81 468 ILE A CA 1
ATOM 3811 C C . ILE A 1 468 ? -13.916 30.732 -39.582 1.00 37.81 468 ILE A C 1
ATOM 3813 O O . ILE A 1 468 ? -13.176 30.186 -40.398 1.00 37.81 468 ILE A O 1
ATOM 3817 N N . ASN A 1 469 ? -13.509 31.738 -38.800 1.00 36.06 469 ASN A N 1
ATOM 3818 C CA . ASN A 1 469 ? -12.099 32.121 -38.692 1.00 36.06 469 ASN A CA 1
ATOM 3819 C C . ASN A 1 469 ? -11.284 30.877 -38.319 1.00 36.06 469 ASN A C 1
ATOM 3821 O O . ASN A 1 469 ? -11.619 30.222 -37.331 1.00 36.06 469 ASN A O 1
ATOM 3825 N N . GLU A 1 470 ? -10.239 30.560 -39.087 1.00 49.25 470 GLU A N 1
ATOM 3826 C CA . GLU A 1 470 ? -9.403 29.381 -38.846 1.00 49.25 470 GLU A CA 1
ATOM 3827 C C . GLU A 1 470 ? -8.820 29.437 -37.428 1.00 49.25 470 GLU A C 1
ATOM 3829 O O . GLU A 1 470 ? -7.927 30.233 -37.134 1.00 49.25 470 GLU A O 1
ATOM 3834 N N . ILE A 1 471 ? -9.364 28.613 -36.525 1.00 57.19 471 ILE A N 1
ATOM 3835 C CA . ILE A 1 471 ? -8.865 28.483 -35.156 1.00 57.19 471 ILE A CA 1
ATOM 3836 C C . ILE A 1 471 ? -7.455 27.893 -35.271 1.00 57.19 471 ILE A C 1
ATOM 3838 O O . ILE A 1 471 ? -7.334 26.777 -35.785 1.00 57.19 471 ILE A O 1
ATOM 3842 N N . PRO A 1 472 ? -6.392 28.590 -34.818 1.00 69.31 472 PRO A N 1
ATOM 3843 C CA . PRO A 1 472 ? -5.031 28.100 -34.992 1.00 69.31 472 PRO A CA 1
ATOM 3844 C C . PRO A 1 472 ? -4.865 26.723 -34.346 1.00 69.31 472 PRO A C 1
ATOM 3846 O O . PRO A 1 472 ? -5.013 26.573 -33.129 1.00 69.31 472 PRO A O 1
ATOM 3849 N N . LEU A 1 473 ? -4.584 25.709 -35.170 1.00 82.00 473 LEU A N 1
ATOM 3850 C CA . LEU A 1 473 ? -4.380 24.345 -34.690 1.00 82.00 473 LEU A CA 1
ATOM 3851 C C . LEU A 1 473 ? -3.176 24.334 -33.732 1.00 82.00 473 LEU A C 1
ATOM 3853 O O . LEU A 1 473 ? -2.111 24.819 -34.121 1.00 82.00 473 LEU A O 1
ATOM 3857 N N . PRO A 1 474 ? -3.282 23.760 -32.517 1.00 83.75 474 PRO A N 1
ATOM 3858 C CA . PRO A 1 474 ? -2.189 23.777 -31.539 1.00 83.75 474 PRO A CA 1
ATOM 3859 C C . PRO A 1 474 ? -0.867 23.172 -32.040 1.00 83.75 474 PRO A C 1
ATOM 3861 O O . PRO A 1 474 ? 0.202 23.533 -31.560 1.00 83.75 474 PRO A O 1
ATOM 3864 N N . TRP A 1 475 ? -0.938 22.273 -33.024 1.00 85.12 475 TRP A N 1
ATOM 3865 C CA . TRP A 1 475 ? 0.204 21.636 -33.685 1.00 85.12 475 TRP A CA 1
ATOM 3866 C C . TRP A 1 475 ? 0.639 22.321 -34.996 1.00 85.12 475 TRP A C 1
ATOM 3868 O O . TRP A 1 475 ? 1.489 21.791 -35.712 1.00 85.12 475 TRP A O 1
ATOM 3878 N N . GLY A 1 476 ? 0.088 23.492 -35.333 1.00 74.19 476 GLY A N 1
ATOM 3879 C CA . GLY A 1 476 ? 0.435 24.241 -36.547 1.00 74.19 476 GLY A CA 1
ATOM 3880 C C . GLY A 1 476 ? 1.904 24.679 -36.589 1.00 74.19 476 GLY A C 1
ATOM 3881 O O . GLY A 1 476 ? 2.547 24.574 -37.631 1.00 74.19 476 GLY A O 1
ATOM 3882 N N . GLU A 1 477 ? 2.454 25.078 -35.439 1.00 70.62 477 GLU A N 1
ATOM 3883 C CA . GLU A 1 477 ? 3.853 25.509 -35.275 1.00 70.62 477 GLU A CA 1
ATOM 3884 C C . GLU A 1 477 ? 4.813 24.354 -34.912 1.00 70.62 477 GLU A C 1
ATOM 3886 O O . GLU A 1 477 ? 6.027 24.555 -34.814 1.00 70.62 477 GLU A O 1
ATOM 3891 N N . ALA A 1 478 ? 4.301 23.126 -34.740 1.00 76.56 478 ALA A N 1
ATOM 3892 C CA . ALA A 1 478 ? 5.050 21.960 -34.257 1.00 76.56 478 ALA A CA 1
ATOM 3893 C C . ALA A 1 478 ? 5.961 21.343 -35.341 1.00 76.56 478 ALA A C 1
ATOM 3895 O O . ALA A 1 478 ? 5.777 20.212 -35.798 1.00 76.56 478 ALA A O 1
ATOM 3896 N N . THR A 1 479 ? 6.955 22.121 -35.770 1.00 71.88 479 THR A N 1
ATOM 3897 C CA . THR A 1 479 ? 7.876 21.804 -36.869 1.00 71.88 479 THR A CA 1
ATOM 3898 C C . THR A 1 479 ? 8.871 20.700 -36.519 1.00 71.88 479 THR A C 1
ATOM 3900 O O . THR A 1 479 ? 9.022 19.764 -37.308 1.00 71.88 479 THR A O 1
ATOM 3903 N N . ASP A 1 480 ? 9.503 20.735 -35.339 1.00 83.00 480 ASP A N 1
ATOM 3904 C CA . ASP A 1 480 ? 10.399 19.664 -34.884 1.00 83.00 480 ASP A CA 1
ATOM 3905 C C . ASP A 1 480 ? 10.401 19.385 -33.371 1.00 83.00 480 ASP A C 1
ATOM 3907 O O . ASP A 1 480 ? 9.843 20.143 -32.571 1.00 83.00 480 ASP A O 1
ATOM 3911 N N . TYR A 1 481 ? 11.005 18.254 -32.994 1.00 84.69 481 TYR A N 1
ATOM 3912 C CA . TYR A 1 481 ? 11.295 17.920 -31.598 1.00 84.69 481 TYR A CA 1
ATOM 3913 C C . TYR A 1 481 ? 12.415 18.820 -31.052 1.00 84.69 481 TYR A C 1
ATOM 3915 O O . TYR A 1 481 ? 13.344 19.183 -31.774 1.00 84.69 481 TYR A O 1
ATOM 3923 N N . GLN A 1 482 ? 12.347 19.183 -29.770 1.00 78.62 482 GLN A N 1
ATOM 3924 C CA . GLN A 1 482 ? 13.352 20.057 -29.156 1.00 78.62 482 GLN A CA 1
ATOM 3925 C C . GLN A 1 482 ? 14.683 19.325 -28.931 1.00 78.62 482 GLN A C 1
ATOM 3927 O O . GLN A 1 482 ? 14.716 18.123 -28.666 1.00 78.62 482 GLN A O 1
ATOM 3932 N N . GLN A 1 483 ? 15.803 20.046 -29.006 1.00 71.56 483 GLN A N 1
ATOM 3933 C CA . GLN A 1 483 ? 17.121 19.442 -28.807 1.00 71.56 483 GLN A CA 1
ATOM 3934 C C . GLN A 1 483 ? 17.242 18.825 -27.401 1.00 71.56 483 GLN A C 1
ATOM 3936 O O . GLN A 1 483 ? 16.785 19.398 -26.416 1.00 71.56 483 GLN A O 1
ATOM 3941 N N . ASN A 1 484 ? 17.872 17.650 -27.322 1.00 68.38 484 ASN A N 1
ATOM 3942 C CA . ASN A 1 484 ? 18.061 16.846 -26.107 1.00 68.38 484 ASN A CA 1
ATOM 3943 C C . ASN A 1 484 ? 16.771 16.318 -25.437 1.00 68.38 484 ASN A C 1
ATOM 3945 O O . ASN A 1 484 ? 16.878 15.716 -24.369 1.00 68.38 484 ASN A O 1
ATOM 3949 N N . TRP A 1 485 ? 15.581 16.474 -26.035 1.00 75.44 485 TRP A N 1
ATOM 3950 C CA . TRP A 1 485 ? 14.309 16.068 -25.412 1.00 75.44 485 TRP A CA 1
ATOM 3951 C C . TRP A 1 485 ? 14.296 14.620 -24.885 1.00 75.44 485 TRP A C 1
ATOM 3953 O O . TRP A 1 485 ? 13.885 14.394 -23.752 1.00 75.44 485 TRP A O 1
ATOM 3963 N N . GLU A 1 486 ? 14.849 13.663 -25.637 1.00 66.12 486 GLU A N 1
ATOM 3964 C CA . GLU A 1 486 ? 14.967 12.238 -25.262 1.00 66.12 486 GLU A CA 1
ATOM 3965 C C . GLU A 1 486 ? 15.825 11.974 -24.011 1.00 66.12 486 GLU A C 1
ATOM 3967 O O . GLU A 1 486 ? 15.895 10.841 -23.550 1.00 66.12 486 GLU A O 1
ATOM 3972 N N . THR A 1 487 ? 16.497 12.986 -23.454 1.00 69.94 487 THR A N 1
ATOM 3973 C CA . THR A 1 487 ? 17.306 12.859 -22.227 1.00 69.94 487 THR A CA 1
ATOM 3974 C C . THR A 1 487 ? 16.602 13.388 -20.975 1.00 69.94 487 THR A C 1
ATOM 3976 O O . THR A 1 487 ? 17.126 13.242 -19.871 1.00 69.94 487 THR A O 1
ATOM 3979 N N . LEU A 1 488 ? 15.409 13.977 -21.116 1.00 75.88 488 LEU A N 1
ATOM 3980 C CA . LEU A 1 488 ? 14.634 14.501 -19.993 1.00 75.88 488 LEU A CA 1
ATOM 3981 C C . LEU A 1 488 ? 14.046 13.373 -19.136 1.00 75.88 488 LEU A C 1
ATOM 3983 O O . LEU A 1 488 ? 13.537 12.370 -19.639 1.00 75.88 488 LEU A O 1
ATOM 3987 N N . SER A 1 489 ? 14.081 13.575 -17.819 1.00 81.62 489 SER A N 1
ATOM 3988 C CA . SER A 1 489 ? 13.477 12.684 -16.832 1.00 81.62 489 SER A CA 1
ATOM 3989 C C . SER A 1 489 ? 12.884 13.509 -15.695 1.00 81.62 489 SER A C 1
ATOM 3991 O O . SER A 1 489 ? 13.617 14.209 -14.999 1.00 81.62 489 SER A O 1
ATOM 3993 N N . PHE A 1 490 ? 11.568 13.441 -15.504 1.00 82.88 490 PHE A N 1
ATOM 3994 C CA . PHE A 1 490 ? 10.844 14.223 -14.499 1.00 82.88 490 PHE A CA 1
ATOM 3995 C C . PHE A 1 490 ? 9.560 13.518 -14.050 1.00 82.88 490 PHE A C 1
ATOM 3997 O O . PHE A 1 490 ? 8.956 12.754 -14.801 1.00 82.88 490 PHE A O 1
ATOM 4004 N N . HIS A 1 491 ? 9.124 13.800 -12.823 1.00 81.69 491 HIS A N 1
ATOM 4005 C CA . HIS A 1 491 ? 7.832 13.345 -12.314 1.00 81.69 491 HIS A CA 1
ATOM 4006 C C . HIS A 1 491 ? 6.797 14.465 -12.445 1.00 81.69 491 HIS A C 1
ATOM 4008 O O . HIS A 1 491 ? 7.079 15.604 -12.080 1.00 81.69 491 HIS A O 1
ATOM 4014 N N . ALA A 1 492 ? 5.595 14.138 -12.912 1.00 79.38 492 ALA A N 1
ATOM 4015 C CA . ALA A 1 492 ? 4.457 15.053 -12.958 1.00 79.38 492 ALA A CA 1
ATOM 4016 C C . ALA A 1 492 ? 3.169 14.283 -12.641 1.00 79.38 492 ALA A C 1
ATOM 4018 O O . ALA A 1 492 ? 2.997 13.153 -13.091 1.00 79.38 492 ALA A O 1
ATOM 4019 N N . PHE A 1 493 ? 2.272 14.864 -11.838 1.00 80.50 493 PHE A N 1
ATOM 4020 C CA . PHE A 1 493 ? 0.981 14.254 -11.463 1.00 80.50 493 PHE A CA 1
ATOM 4021 C C . PHE A 1 493 ? 1.085 12.787 -10.971 1.00 80.50 493 PHE A C 1
ATOM 4023 O O . PHE A 1 493 ? 0.239 11.946 -11.273 1.00 80.50 493 PHE A O 1
ATOM 4030 N N . GLY A 1 494 ? 2.155 12.459 -10.234 1.00 77.12 494 GLY A N 1
ATOM 4031 C CA . GLY A 1 494 ? 2.425 11.110 -9.706 1.00 77.12 494 GLY A CA 1
ATOM 4032 C C . GLY A 1 494 ? 2.937 10.078 -10.726 1.00 77.12 494 GLY A C 1
ATOM 4033 O O . GLY A 1 494 ? 3.196 8.942 -10.344 1.00 77.12 494 GLY A O 1
ATOM 4034 N N . ASN A 1 495 ? 3.104 10.470 -11.989 1.00 81.19 495 ASN A N 1
ATOM 4035 C CA . ASN A 1 495 ? 3.591 9.650 -13.100 1.00 81.19 495 ASN A CA 1
ATOM 4036 C C . ASN A 1 495 ? 5.045 10.044 -13.455 1.00 81.19 495 ASN A C 1
ATOM 4038 O O . ASN A 1 495 ? 5.500 11.133 -13.087 1.00 81.19 495 ASN A O 1
ATOM 4042 N N . LEU A 1 496 ? 5.782 9.181 -14.167 1.00 85.38 496 LEU A N 1
ATOM 4043 C CA . LEU A 1 496 ? 7.186 9.411 -14.552 1.00 85.38 496 LEU A CA 1
ATOM 4044 C C . LEU A 1 496 ? 7.324 9.574 -16.071 1.00 85.38 496 LEU A C 1
ATOM 4046 O O . LEU A 1 496 ? 7.060 8.642 -16.824 1.00 85.38 496 LEU A O 1
ATOM 4050 N N . ILE A 1 497 ? 7.851 10.716 -16.515 1.00 84.81 497 ILE A N 1
ATOM 4051 C CA . ILE A 1 497 ? 8.434 10.858 -17.852 1.00 84.81 497 ILE A CA 1
ATOM 4052 C C . ILE A 1 497 ? 9.929 10.551 -17.770 1.00 84.81 497 ILE A C 1
ATOM 4054 O O . ILE A 1 497 ? 10.634 11.077 -16.913 1.00 84.81 497 ILE A O 1
ATOM 4058 N N . ASN A 1 498 ? 10.423 9.725 -18.688 1.00 84.44 498 ASN A N 1
ATOM 4059 C CA . ASN A 1 498 ? 11.843 9.446 -18.899 1.00 84.44 498 ASN A CA 1
ATOM 4060 C C . ASN A 1 498 ? 12.125 9.237 -20.402 1.00 84.44 498 ASN A C 1
ATOM 4062 O O . ASN A 1 498 ? 11.202 9.250 -21.218 1.00 84.44 498 ASN A O 1
ATOM 4066 N N . ALA A 1 499 ? 13.387 8.987 -20.759 1.00 84.38 499 ALA A N 1
ATOM 4067 C CA . ALA A 1 499 ? 13.838 8.745 -22.132 1.00 84.38 499 ALA A CA 1
ATOM 4068 C C . ALA A 1 499 ? 12.992 7.721 -22.920 1.00 84.38 499 ALA A C 1
ATOM 4070 O O . ALA A 1 499 ? 12.587 7.995 -24.048 1.00 84.38 499 ALA A O 1
ATOM 4071 N N . GLN A 1 500 ? 12.682 6.562 -22.325 1.00 85.94 500 GLN A N 1
ATOM 4072 C CA . GLN A 1 500 ? 11.899 5.505 -22.977 1.00 85.94 500 GLN A CA 1
ATOM 4073 C C . GLN A 1 500 ? 10.446 5.949 -23.193 1.00 85.94 500 GLN A C 1
ATOM 4075 O O . GLN A 1 500 ? 9.899 5.778 -24.281 1.00 85.94 500 GLN A O 1
ATOM 4080 N N . THR A 1 501 ? 9.847 6.565 -22.172 1.00 86.69 501 THR A N 1
ATOM 4081 C CA . THR A 1 501 ? 8.496 7.138 -22.223 1.00 86.69 501 THR A CA 1
ATOM 4082 C C . THR A 1 501 ? 8.391 8.196 -23.326 1.00 86.69 501 THR A C 1
ATOM 4084 O O . THR A 1 501 ? 7.463 8.153 -24.131 1.00 86.69 501 THR A O 1
ATOM 4087 N N . LEU A 1 502 ? 9.373 9.099 -23.440 1.00 88.19 502 LEU A N 1
ATOM 4088 C CA . LEU A 1 502 ? 9.415 10.122 -24.490 1.00 88.19 502 LEU A CA 1
ATOM 4089 C C . LEU A 1 502 ? 9.627 9.535 -25.887 1.00 88.19 502 LEU A C 1
ATOM 4091 O O . LEU A 1 502 ? 8.952 9.963 -26.820 1.00 88.19 502 LEU A O 1
ATOM 4095 N N . GLN A 1 503 ? 10.477 8.518 -26.045 1.00 89.56 503 GLN A N 1
ATOM 4096 C CA . GLN A 1 503 ? 10.692 7.863 -27.341 1.00 89.56 503 GLN A CA 1
ATOM 4097 C C . GLN A 1 503 ? 9.413 7.248 -27.935 1.00 89.56 503 GLN A C 1
ATOM 4099 O O . GLN A 1 503 ? 9.328 7.116 -29.155 1.00 89.56 503 GLN A O 1
ATOM 4104 N N . THR A 1 504 ? 8.375 6.965 -27.137 1.00 91.31 504 THR A N 1
ATOM 4105 C CA . THR A 1 504 ? 7.065 6.539 -27.670 1.00 91.31 504 THR A CA 1
ATOM 4106 C C . THR A 1 504 ? 6.345 7.602 -28.507 1.00 91.31 504 THR A C 1
ATOM 4108 O O . THR A 1 504 ? 5.499 7.270 -29.338 1.00 91.31 504 THR A O 1
ATOM 4111 N N . LEU A 1 505 ? 6.710 8.881 -28.362 1.00 91.69 505 LEU A N 1
ATOM 4112 C CA . LEU A 1 505 ? 6.175 9.962 -29.190 1.00 91.69 505 LEU A CA 1
ATOM 4113 C C . LEU A 1 505 ? 6.761 9.979 -30.605 1.00 91.69 505 LEU A C 1
ATOM 4115 O O . LEU A 1 505 ? 6.149 10.582 -31.483 1.00 91.69 505 LEU A O 1
ATOM 4119 N N . LEU A 1 506 ? 7.872 9.282 -30.871 1.00 89.81 506 LEU A N 1
ATOM 4120 C CA . LEU A 1 506 ? 8.432 9.164 -32.221 1.00 89.81 506 LEU A CA 1
ATOM 4121 C C . LEU A 1 506 ? 7.411 8.567 -33.219 1.00 89.81 506 LEU A C 1
ATOM 4123 O O . LEU A 1 506 ? 6.484 7.856 -32.822 1.00 89.81 506 LEU A O 1
ATOM 4127 N N . PRO A 1 507 ? 7.546 8.833 -34.534 1.00 85.56 507 PRO A N 1
ATOM 4128 C CA . PRO A 1 507 ? 6.680 8.226 -35.541 1.00 85.56 507 PRO A CA 1
ATOM 4129 C C . PRO A 1 507 ? 6.722 6.693 -35.486 1.00 85.56 507 PRO A C 1
ATOM 4131 O O . PRO A 1 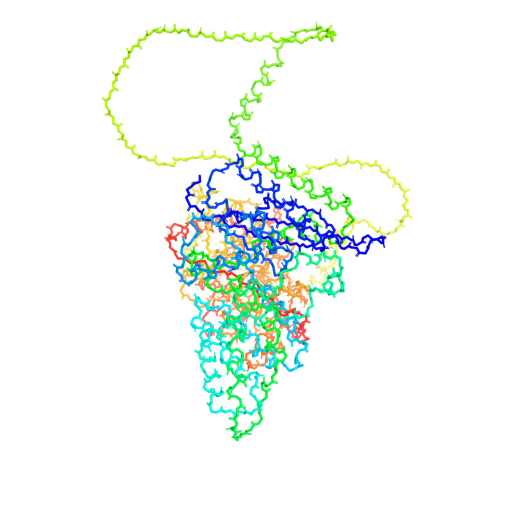507 ? 7.786 6.104 -35.309 1.00 85.56 507 PRO A O 1
ATOM 4134 N N . ASN A 1 508 ? 5.573 6.051 -35.711 1.00 81.56 508 ASN A N 1
ATOM 4135 C CA . ASN A 1 508 ? 5.412 4.589 -35.710 1.00 81.56 508 ASN A CA 1
ATOM 4136 C C . ASN A 1 508 ? 5.717 3.895 -34.363 1.00 81.56 508 ASN A C 1
ATOM 4138 O O . ASN A 1 508 ? 6.115 2.731 -34.353 1.00 81.56 508 ASN A O 1
ATOM 4142 N N . ALA A 1 509 ? 5.491 4.579 -33.237 1.00 86.19 509 ALA A N 1
ATOM 4143 C CA . ALA A 1 509 ? 5.479 3.984 -31.900 1.00 86.19 509 ALA A CA 1
ATOM 4144 C C . ALA A 1 509 ? 4.105 4.149 -31.217 1.00 86.19 509 ALA A C 1
ATOM 4146 O O . ALA A 1 509 ? 3.455 5.190 -31.345 1.00 86.19 509 ALA A O 1
ATOM 4147 N N . GLU A 1 510 ? 3.663 3.117 -30.495 1.00 88.12 510 GLU A N 1
ATOM 4148 C CA . GLU A 1 510 ? 2.503 3.173 -29.592 1.00 88.12 510 GLU A CA 1
ATOM 4149 C C . GLU A 1 510 ? 2.847 4.059 -28.385 1.00 88.12 510 GLU A C 1
ATOM 4151 O O . GLU A 1 510 ? 3.933 3.905 -27.831 1.00 88.12 510 GLU A O 1
ATOM 4156 N N . LEU A 1 511 ? 1.953 4.969 -27.972 1.00 92.31 511 LEU A N 1
ATOM 4157 C CA . LEU A 1 511 ? 2.216 5.849 -26.824 1.00 92.31 511 LEU A CA 1
ATOM 4158 C C . LEU A 1 511 ? 2.230 5.079 -25.494 1.00 92.31 511 LEU A C 1
ATOM 4160 O O . LEU A 1 511 ? 1.371 4.226 -25.255 1.00 92.31 511 LEU A O 1
ATOM 4164 N N . ASP A 1 512 ? 3.168 5.459 -24.626 1.00 93.31 512 ASP A N 1
ATOM 4165 C CA . ASP A 1 512 ? 3.258 5.050 -23.220 1.00 93.31 512 ASP A CA 1
ATOM 4166 C C . ASP A 1 512 ? 2.072 5.592 -22.394 1.00 93.31 512 ASP A C 1
ATOM 4168 O O . ASP A 1 512 ? 1.568 6.693 -22.643 1.00 93.31 512 ASP A O 1
ATOM 4172 N N . ASP A 1 513 ? 1.643 4.850 -21.374 1.00 92.50 513 ASP A N 1
ATOM 4173 C CA . ASP A 1 513 ? 0.570 5.261 -20.462 1.00 92.50 513 ASP A CA 1
ATOM 4174 C C . ASP A 1 513 ? 0.893 6.560 -19.705 1.00 92.50 513 ASP A C 1
ATOM 4176 O O . ASP A 1 513 ? 0.010 7.407 -19.546 1.00 92.50 513 ASP A O 1
ATOM 4180 N N . ASN A 1 514 ? 2.157 6.787 -19.331 1.00 91.69 514 ASN A N 1
ATOM 4181 C CA . ASN A 1 514 ? 2.593 7.992 -18.620 1.00 91.69 514 ASN A CA 1
ATOM 4182 C C . ASN A 1 514 ? 2.523 9.232 -19.526 1.00 91.69 514 ASN A C 1
ATOM 4184 O O . ASN A 1 514 ? 2.205 10.320 -19.041 1.00 91.69 514 ASN A O 1
ATOM 4188 N N . VAL A 1 515 ? 2.749 9.081 -20.842 1.00 94.38 515 VAL A N 1
ATOM 4189 C CA . VAL A 1 515 ? 2.554 10.164 -21.827 1.00 94.38 515 VAL A CA 1
ATOM 4190 C C . VAL A 1 515 ? 1.091 10.596 -21.848 1.00 94.38 515 VAL A C 1
ATOM 4192 O O . VAL A 1 515 ? 0.815 11.791 -21.762 1.00 94.38 515 VAL A O 1
ATOM 4195 N N . ILE A 1 516 ? 0.156 9.644 -21.931 1.00 95.06 516 ILE A N 1
ATOM 4196 C CA . ILE A 1 516 ? -1.283 9.939 -21.995 1.00 95.06 516 ILE A CA 1
ATOM 4197 C C . ILE A 1 516 ? -1.772 10.517 -20.660 1.00 95.06 516 ILE A C 1
ATOM 4199 O O . ILE A 1 516 ? -2.401 11.576 -20.654 1.00 95.06 516 ILE A O 1
ATOM 4203 N N . ASN A 1 517 ? -1.438 9.879 -19.532 1.00 93.94 517 ASN A N 1
ATOM 4204 C CA . ASN A 1 517 ? -1.791 10.345 -18.189 1.00 93.94 517 ASN A CA 1
ATOM 4205 C C . ASN A 1 517 ? -1.336 11.798 -17.952 1.00 93.94 517 ASN A C 1
ATOM 4207 O O . ASN A 1 517 ? -2.149 12.649 -17.584 1.00 93.94 517 ASN A O 1
ATOM 4211 N N . ILE A 1 518 ? -0.056 12.105 -18.195 1.00 93.69 518 ILE A N 1
ATOM 4212 C CA . ILE A 1 518 ? 0.501 13.440 -17.932 1.00 93.69 518 ILE A CA 1
ATOM 4213 C C . ILE A 1 518 ? 0.005 14.464 -18.956 1.00 93.69 518 ILE A C 1
ATOM 4215 O O . ILE A 1 518 ? -0.362 15.570 -18.562 1.00 93.69 518 ILE A O 1
ATOM 4219 N N . PHE A 1 519 ? -0.071 14.125 -20.248 1.00 96.00 519 PHE A N 1
ATOM 4220 C CA . PHE A 1 519 ? -0.589 15.058 -21.252 1.00 96.00 519 PHE A CA 1
ATOM 4221 C C . PHE A 1 519 ? -2.027 15.484 -20.933 1.00 96.00 519 PHE A C 1
ATOM 4223 O O . PHE A 1 519 ? -2.340 16.676 -21.005 1.00 96.00 519 PHE A O 1
ATOM 4230 N N . LEU A 1 520 ? -2.897 14.542 -20.552 1.00 95.12 520 LEU A N 1
ATOM 4231 C CA . LEU A 1 520 ? -4.276 14.846 -20.173 1.00 95.12 520 LEU A CA 1
ATOM 4232 C C . LEU A 1 520 ? -4.341 15.652 -18.868 1.00 95.12 520 LEU A C 1
ATOM 4234 O O . LEU A 1 520 ? -5.114 16.607 -18.799 1.00 95.12 520 LEU A O 1
ATOM 4238 N N . ALA A 1 521 ? -3.499 15.333 -17.878 1.00 92.69 521 ALA A N 1
ATOM 4239 C CA . ALA A 1 521 ? -3.417 16.080 -16.624 1.00 92.69 521 ALA A CA 1
ATOM 4240 C C . ALA A 1 521 ? -3.018 17.551 -16.844 1.00 92.69 521 ALA A C 1
ATOM 4242 O O . ALA A 1 521 ? -3.788 18.431 -16.466 1.00 92.69 521 ALA A O 1
ATOM 4243 N N . ILE A 1 522 ? -1.907 17.830 -17.546 1.00 93.00 522 ILE A N 1
ATOM 4244 C CA . ILE A 1 522 ? -1.493 19.209 -17.889 1.00 93.00 522 ILE A CA 1
ATOM 4245 C C . ILE A 1 522 ? -2.608 19.914 -18.673 1.00 93.00 522 ILE A C 1
ATOM 4247 O O . ILE A 1 522 ? -2.902 21.077 -18.450 1.00 93.00 522 ILE A O 1
ATOM 4251 N N . THR A 1 523 ? -3.261 19.215 -19.604 1.00 92.69 523 THR A N 1
ATOM 4252 C CA . THR A 1 523 ? -4.316 19.795 -20.454 1.00 92.69 523 THR A CA 1
ATOM 4253 C C . THR A 1 523 ? -5.602 20.142 -19.696 1.00 92.69 523 THR A C 1
ATOM 4255 O O . THR A 1 523 ? -6.379 20.970 -20.167 1.00 92.69 523 THR A O 1
ATOM 4258 N N . LYS A 1 524 ? -5.826 19.551 -18.519 1.00 91.88 524 LYS A N 1
ATOM 4259 C CA . LYS A 1 524 ? -6.839 20.022 -17.572 1.00 91.88 524 LYS A CA 1
ATOM 4260 C C . LYS A 1 524 ? -6.312 21.175 -16.717 1.00 91.88 524 LYS A C 1
ATOM 4262 O O . LYS A 1 524 ? -7.018 22.167 -16.560 1.00 91.88 524 LYS A O 1
ATOM 4267 N N . ASP A 1 525 ? -5.090 21.058 -16.205 1.00 89.12 525 ASP A N 1
ATOM 4268 C CA . ASP A 1 525 ? -4.447 22.069 -15.355 1.00 89.12 525 ASP A CA 1
ATOM 4269 C C . ASP A 1 525 ? -4.384 23.443 -16.056 1.00 89.12 525 ASP A C 1
ATOM 4271 O O . ASP A 1 525 ? -4.806 24.446 -15.485 1.00 89.12 525 ASP A O 1
ATOM 4275 N N . ASP A 1 526 ? -4.041 23.459 -17.354 1.00 87.06 526 ASP A N 1
ATOM 4276 C CA . ASP A 1 526 ? -4.066 24.626 -18.259 1.00 87.06 526 ASP A CA 1
ATOM 4277 C C . ASP A 1 526 ? -5.401 25.400 -18.269 1.00 87.06 526 ASP A C 1
ATOM 4279 O O . ASP A 1 526 ? -5.436 26.572 -18.646 1.00 87.06 526 ASP A O 1
ATOM 4283 N N . THR A 1 527 ? -6.519 24.742 -17.941 1.00 86.25 527 THR A N 1
ATOM 4284 C CA . THR A 1 527 ? -7.858 25.360 -17.944 1.00 86.25 527 THR A CA 1
ATOM 4285 C C . THR A 1 527 ? -8.271 25.895 -16.573 1.00 86.25 527 THR A C 1
ATOM 4287 O O . THR A 1 527 ? -9.206 26.685 -16.488 1.00 86.25 527 THR A O 1
ATOM 4290 N N . GLY A 1 528 ? -7.594 25.479 -15.496 1.00 79.19 528 GLY A N 1
ATOM 4291 C CA . GLY A 1 528 ? -7.980 25.787 -14.114 1.00 79.19 528 GLY A CA 1
ATOM 4292 C C . GLY A 1 528 ? -9.310 25.160 -13.666 1.00 79.19 528 GLY A C 1
ATOM 4293 O O . GLY A 1 528 ? -9.801 25.470 -12.580 1.00 79.19 528 GLY A O 1
ATOM 4294 N N . ASP A 1 529 ? -9.913 24.293 -14.484 1.00 81.00 529 ASP A N 1
ATOM 4295 C CA . ASP A 1 529 ? -11.256 23.765 -14.266 1.00 81.00 529 ASP A CA 1
ATOM 4296 C C . ASP A 1 529 ? -11.285 22.448 -13.484 1.00 81.00 529 ASP A C 1
ATOM 4298 O O . ASP A 1 529 ? -10.447 21.557 -13.631 1.00 81.00 529 ASP A O 1
ATOM 4302 N N . ILE A 1 530 ? -12.355 22.263 -12.707 1.00 80.25 530 ILE A N 1
ATOM 4303 C CA . ILE A 1 530 ? -12.614 20.999 -12.006 1.00 80.25 530 ILE A CA 1
ATOM 4304 C C . ILE A 1 530 ? -13.116 19.879 -12.935 1.00 80.25 530 ILE A C 1
ATOM 4306 O O . ILE A 1 530 ? -13.033 18.714 -12.547 1.00 80.25 530 ILE A O 1
ATOM 4310 N N . GLU A 1 531 ? -13.560 20.178 -14.159 1.00 84.44 531 GLU A N 1
ATOM 4311 C CA . GLU A 1 531 ? -14.086 19.204 -15.132 1.00 84.44 531 GLU A CA 1
ATOM 4312 C C . GLU A 1 531 ? -13.213 19.094 -16.392 1.00 84.44 531 GLU A C 1
ATOM 4314 O O . GLU A 1 531 ? -12.672 20.108 -16.827 1.00 84.44 531 GLU A O 1
ATOM 4319 N N . PRO A 1 532 ? -13.121 17.911 -17.032 1.00 92.50 532 PRO A N 1
ATOM 4320 C CA . PRO A 1 532 ? -13.688 16.621 -16.620 1.00 92.50 532 PRO A CA 1
ATOM 4321 C C . PRO A 1 532 ? -12.878 15.955 -15.495 1.00 92.50 532 PRO A C 1
ATOM 4323 O O . PRO A 1 532 ? -11.710 16.280 -15.268 1.00 92.50 532 PRO A O 1
ATOM 4326 N N . LEU A 1 533 ? -13.444 14.965 -14.804 1.00 95.94 533 LEU A N 1
ATOM 4327 C CA . LEU A 1 533 ? -12.646 14.052 -13.982 1.00 95.94 533 LEU A CA 1
ATOM 4328 C C . LEU A 1 533 ? -11.861 13.089 -14.876 1.00 95.94 533 LEU A C 1
ATOM 4330 O O . LEU A 1 533 ? -12.454 12.253 -15.554 1.00 95.94 533 LEU A O 1
ATOM 4334 N N . ILE A 1 534 ? -10.534 13.174 -14.842 1.00 95.62 534 ILE A N 1
ATOM 4335 C CA . ILE A 1 534 ? -9.645 12.278 -15.587 1.00 95.62 534 ILE A CA 1
ATOM 4336 C C . ILE A 1 534 ? -9.339 11.049 -14.727 1.00 95.62 534 ILE A C 1
ATOM 4338 O O . ILE A 1 534 ? -8.988 11.178 -13.553 1.00 95.62 534 ILE A O 1
ATOM 4342 N N . PHE A 1 535 ? -9.477 9.865 -15.317 1.00 94.81 535 PHE A N 1
ATOM 4343 C CA . PHE A 1 535 ? -9.052 8.594 -14.736 1.00 94.81 535 PHE A CA 1
ATOM 4344 C C . PHE A 1 535 ? -7.683 8.186 -15.289 1.00 94.81 535 PHE A C 1
ATOM 4346 O O . PHE A 1 535 ? -7.374 8.450 -16.448 1.00 94.81 535 PHE A O 1
ATOM 4353 N N . ASP A 1 536 ? -6.892 7.501 -14.464 1.00 91.56 536 ASP A N 1
ATOM 4354 C CA . ASP A 1 536 ? -5.630 6.886 -14.882 1.00 91.56 536 ASP A CA 1
ATOM 4355 C C . ASP A 1 536 ? -5.868 5.786 -15.933 1.00 91.56 536 ASP A C 1
ATOM 4357 O O . ASP A 1 536 ? -6.822 5.010 -15.818 1.00 91.56 536 ASP A O 1
ATOM 4361 N N . ALA A 1 537 ? -4.979 5.680 -16.921 1.00 89.12 537 ALA A N 1
ATOM 4362 C CA . ALA A 1 537 ? -5.028 4.673 -17.980 1.00 89.12 537 ALA A CA 1
ATOM 4363 C C . ALA A 1 537 ? -5.152 3.212 -17.491 1.00 89.12 537 ALA A C 1
ATOM 4365 O O . ALA A 1 537 ? -5.768 2.378 -18.163 1.00 89.12 537 ALA A O 1
ATOM 4366 N N . HIS A 1 538 ? -4.624 2.886 -16.308 1.00 88.00 538 HIS A N 1
ATOM 4367 C CA . HIS A 1 538 ? -4.724 1.555 -15.707 1.00 88.00 538 HIS A CA 1
ATOM 4368 C C . HIS A 1 538 ? -6.121 1.229 -15.161 1.00 88.00 538 HIS A C 1
ATOM 4370 O O . HIS A 1 538 ? -6.369 0.075 -14.799 1.00 88.00 538 HIS A O 1
ATOM 4376 N N . PHE A 1 539 ? -7.048 2.195 -15.103 1.00 91.00 539 PHE A N 1
ATOM 4377 C CA . PHE A 1 539 ? -8.385 2.009 -14.535 1.00 91.00 539 PHE A CA 1
ATOM 4378 C C . PHE A 1 539 ? -9.117 0.799 -15.121 1.00 91.00 539 PHE A C 1
ATOM 4380 O O . PHE A 1 539 ? -9.628 -0.026 -14.365 1.00 91.00 539 PHE A O 1
ATOM 4387 N N . PHE A 1 540 ? -9.146 0.653 -16.450 1.00 88.88 540 PHE A N 1
ATOM 4388 C CA . PHE A 1 540 ? -9.848 -0.469 -17.080 1.00 88.88 540 PHE A CA 1
ATOM 4389 C C . PHE A 1 540 ? -9.134 -1.806 -16.875 1.00 88.88 540 PHE A C 1
ATOM 4391 O O . PHE A 1 540 ? -9.808 -2.812 -16.678 1.00 88.88 540 PHE A O 1
ATOM 4398 N N . SER A 1 541 ? -7.799 -1.821 -16.829 1.00 85.44 541 SER A N 1
ATOM 4399 C CA . SER A 1 541 ? -7.032 -3.023 -16.473 1.00 85.44 541 SER A CA 1
ATOM 4400 C C . SER A 1 541 ? -7.395 -3.499 -15.058 1.00 85.44 541 SER A C 1
ATOM 4402 O O . SER A 1 541 ? -7.768 -4.652 -14.858 1.00 85.44 541 SER A O 1
ATOM 4404 N N . ALA A 1 542 ? -7.426 -2.579 -14.088 1.00 83.44 542 ALA A N 1
ATOM 4405 C CA . ALA A 1 542 ? -7.830 -2.875 -12.715 1.00 83.44 542 ALA A CA 1
ATOM 4406 C C . ALA A 1 542 ? -9.329 -3.214 -12.567 1.00 83.44 542 ALA A C 1
ATOM 4408 O O . ALA A 1 542 ? -9.687 -3.995 -11.692 1.00 83.44 542 ALA A O 1
ATOM 4409 N N . LEU A 1 543 ? -10.214 -2.634 -13.387 1.00 86.19 543 LEU A N 1
ATOM 4410 C CA . LEU A 1 543 ? -11.666 -2.887 -13.356 1.00 86.19 543 LEU A CA 1
ATOM 4411 C C . LEU A 1 543 ? -12.031 -4.292 -13.861 1.00 86.19 543 LEU A C 1
ATOM 4413 O O . LEU A 1 543 ? -13.063 -4.842 -13.470 1.00 86.19 543 LEU A O 1
ATOM 4417 N N . LEU A 1 544 ? -11.203 -4.841 -14.752 1.00 85.19 544 LEU A N 1
ATOM 4418 C CA . LEU A 1 544 ? -11.370 -6.165 -15.349 1.00 85.19 544 LEU A CA 1
ATOM 4419 C C . LEU A 1 544 ? -10.579 -7.252 -14.603 1.00 85.19 544 LEU A C 1
ATOM 4421 O O . LEU A 1 544 ? -10.917 -8.427 -14.726 1.00 85.19 544 LEU A O 1
ATOM 4425 N N . ASP A 1 545 ? -9.578 -6.878 -13.799 1.00 75.12 545 ASP A N 1
ATOM 4426 C CA . ASP A 1 545 ? -8.916 -7.787 -12.860 1.00 75.12 545 ASP A CA 1
ATOM 4427 C C . ASP A 1 545 ? -9.908 -8.291 -11.794 1.00 75.12 545 ASP A C 1
ATOM 4429 O O . ASP A 1 545 ? -10.512 -7.524 -11.041 1.00 75.12 545 ASP A O 1
ATOM 4433 N N . GLU A 1 546 ? -10.061 -9.612 -11.695 1.00 57.25 546 GLU A N 1
ATOM 4434 C CA . GLU A 1 546 ? -10.917 -10.244 -10.688 1.00 57.25 546 GLU A CA 1
ATOM 4435 C C . GLU A 1 546 ? -10.276 -10.291 -9.283 1.00 57.25 546 GLU A C 1
ATOM 4437 O O . GLU A 1 546 ? -10.930 -10.717 -8.320 1.00 57.25 546 GLU A O 1
ATOM 4442 N N . SER A 1 547 ? -9.013 -9.860 -9.143 1.00 55.06 547 SER A N 1
ATOM 4443 C CA . SER A 1 547 ? -8.277 -9.830 -7.874 1.00 55.06 547 SER A CA 1
ATOM 4444 C C . SER A 1 547 ? -8.778 -8.741 -6.895 1.00 55.06 547 SER A C 1
ATOM 4446 O O . SER A 1 547 ? -9.432 -7.772 -7.286 1.00 55.06 547 SER A O 1
ATOM 4448 N N . PRO A 1 548 ? -8.514 -8.866 -5.578 1.00 48.47 548 PRO A N 1
ATOM 4449 C CA . PRO A 1 548 ? -9.037 -7.956 -4.546 1.00 48.47 548 PRO A CA 1
ATOM 4450 C C . PRO A 1 548 ? -8.252 -6.635 -4.415 1.00 48.47 548 PRO A C 1
ATOM 4452 O O . PRO A 1 548 ? -7.996 -6.164 -3.307 1.00 48.47 548 PRO A O 1
ATOM 4455 N N . ARG A 1 549 ? -7.824 -6.039 -5.537 1.00 51.12 549 ARG A N 1
ATOM 4456 C CA . ARG A 1 549 ? -6.944 -4.852 -5.569 1.00 51.12 549 ARG A CA 1
ATOM 4457 C C . ARG A 1 549 ? -7.491 -3.693 -6.405 1.00 51.12 549 ARG A C 1
ATOM 4459 O O . ARG A 1 549 ? -6.740 -2.989 -7.076 1.00 51.12 549 ARG A O 1
ATOM 4466 N N . PHE A 1 550 ? -8.794 -3.425 -6.311 1.00 62.12 550 PHE A N 1
ATOM 4467 C CA . PHE A 1 550 ? -9.395 -2.267 -6.973 1.00 62.12 550 PHE A CA 1
ATOM 4468 C C . PHE A 1 550 ? -9.208 -0.966 -6.165 1.00 62.12 550 PHE A C 1
ATOM 4470 O O . PHE A 1 550 ? -10.141 -0.437 -5.553 1.00 62.12 550 PHE A O 1
ATOM 4477 N N . GLY A 1 551 ? -7.983 -0.426 -6.165 1.00 69.75 551 GLY A N 1
ATOM 4478 C CA . GLY A 1 551 ? -7.641 0.825 -5.465 1.00 69.75 551 GLY A CA 1
ATOM 4479 C C . GLY A 1 551 ? -8.429 2.052 -5.957 1.00 69.75 551 GLY A C 1
ATOM 4480 O O . GLY A 1 551 ? -8.713 2.971 -5.186 1.00 69.75 551 GLY A O 1
ATOM 4481 N N . PHE A 1 552 ? -8.888 2.031 -7.213 1.00 79.88 552 PHE A N 1
ATOM 4482 C CA . PHE A 1 552 ? -9.732 3.079 -7.798 1.00 79.88 552 PHE A CA 1
ATOM 4483 C C . PHE A 1 552 ? -11.054 3.297 -7.045 1.00 79.88 552 PHE A C 1
ATOM 4485 O O . PHE A 1 552 ? -11.572 4.411 -7.044 1.00 79.88 552 PHE A O 1
ATOM 4492 N N . GLY A 1 553 ? -11.566 2.289 -6.327 1.00 80.69 553 GLY A N 1
ATOM 4493 C CA . GLY A 1 553 ? -12.738 2.426 -5.455 1.00 80.69 553 GLY A CA 1
ATOM 4494 C C . GLY A 1 553 ? -12.511 3.329 -4.233 1.00 80.69 553 GLY A C 1
ATOM 4495 O O . GLY A 1 553 ? -13.476 3.849 -3.670 1.00 80.69 553 GLY A O 1
ATOM 4496 N N . VAL A 1 554 ? -11.255 3.549 -3.834 1.00 79.31 554 VAL A N 1
ATOM 4497 C CA . VAL A 1 554 ? -10.858 4.478 -2.760 1.00 79.31 554 VAL A CA 1
ATOM 4498 C C . VAL A 1 554 ? -10.441 5.823 -3.346 1.00 79.31 554 VAL A C 1
ATOM 4500 O O . VAL A 1 554 ? -10.911 6.858 -2.875 1.00 79.31 554 VAL A O 1
ATOM 4503 N N . TRP A 1 555 ? -9.655 5.825 -4.428 1.00 86.44 555 TRP A N 1
ATOM 4504 C CA . TRP A 1 555 ? -9.306 7.049 -5.162 1.00 86.44 555 TRP A CA 1
ATOM 4505 C C . TRP A 1 555 ? -10.557 7.835 -5.585 1.00 86.44 555 TRP A C 1
ATOM 4507 O O . TRP A 1 555 ? -10.664 9.015 -5.260 1.0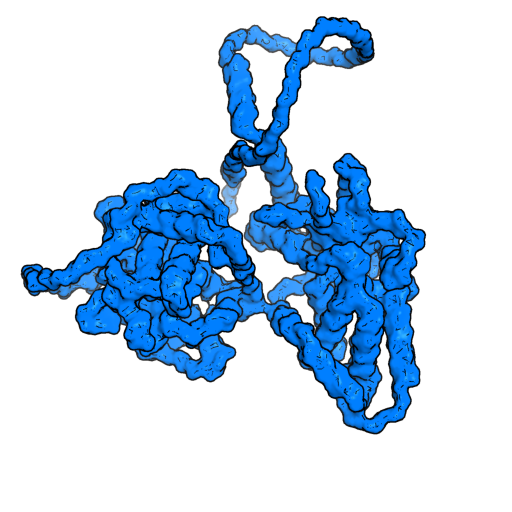0 86.44 555 TRP A O 1
ATOM 4517 N N . ALA A 1 556 ? -11.562 7.169 -6.169 1.00 87.00 556 ALA A N 1
ATOM 4518 C CA . ALA A 1 556 ? -12.829 7.786 -6.576 1.00 87.00 556 ALA A CA 1
ATOM 4519 C C . ALA A 1 556 ? -13.627 8.375 -5.396 1.00 87.00 556 ALA A C 1
ATOM 4521 O O . ALA A 1 556 ? -14.482 9.235 -5.596 1.00 87.00 556 ALA A O 1
ATOM 4522 N N . GLN A 1 557 ? -13.346 7.943 -4.161 1.00 83.12 557 GLN A N 1
ATOM 4523 C CA . GLN A 1 557 ? -13.890 8.560 -2.951 1.00 83.12 557 GLN A CA 1
ATOM 4524 C C . GLN A 1 557 ? -13.058 9.748 -2.465 1.00 83.12 557 GLN A C 1
ATOM 4526 O O . GLN A 1 557 ? -13.657 10.760 -2.103 1.00 83.12 557 GLN A O 1
ATOM 4531 N N . LYS A 1 558 ? -11.720 9.673 -2.522 1.00 85.25 558 LYS A N 1
ATOM 4532 C CA . LYS A 1 558 ? -10.821 10.800 -2.209 1.00 85.25 558 LYS A CA 1
ATOM 4533 C C . LYS A 1 558 ? -11.087 11.996 -3.134 1.00 85.25 558 LYS A C 1
ATOM 4535 O O . LYS A 1 558 ? -11.215 13.113 -2.648 1.00 85.25 558 LYS A O 1
ATOM 4540 N N . VAL A 1 559 ? -11.248 11.758 -4.440 1.00 85.75 559 VAL A N 1
ATOM 4541 C CA . VAL A 1 559 ? -11.558 12.802 -5.444 1.00 85.75 559 VAL A CA 1
ATOM 4542 C C . VAL A 1 559 ? -13.059 13.103 -5.585 1.00 85.75 559 VAL A C 1
ATOM 4544 O O . VAL A 1 559 ? -13.449 13.861 -6.463 1.00 85.75 559 VAL A O 1
ATOM 4547 N N . ARG A 1 560 ? -13.918 12.512 -4.737 1.00 90.56 560 ARG A N 1
ATOM 4548 C CA . ARG A 1 560 ? -15.383 12.718 -4.728 1.00 90.56 560 ARG A CA 1
ATOM 4549 C C . ARG A 1 560 ? -16.053 12.537 -6.102 1.00 90.56 560 ARG A C 1
ATOM 4551 O O . ARG A 1 560 ? -16.941 13.300 -6.461 1.00 90.56 560 ARG A O 1
ATOM 4558 N N . ALA A 1 561 ? -15.673 11.514 -6.865 1.00 91.19 561 ALA A N 1
ATOM 4559 C CA . ALA A 1 561 ? -15.963 11.393 -8.300 1.00 91.19 561 ALA A CA 1
ATOM 4560 C C . ALA A 1 561 ? -17.447 11.551 -8.718 1.00 91.19 561 ALA A C 1
ATOM 4562 O O . ALA A 1 561 ? -17.729 11.985 -9.831 1.00 91.19 561 ALA A O 1
ATOM 4563 N N . TRP A 1 562 ? -18.404 11.262 -7.831 1.00 90.12 562 TRP A N 1
ATOM 4564 C CA . TRP A 1 562 ? -19.843 11.488 -8.052 1.00 90.12 562 TRP A CA 1
ATOM 4565 C C . TRP A 1 562 ? -20.266 12.967 -8.144 1.00 90.12 562 TRP A C 1
ATOM 4567 O O . TRP A 1 562 ? -21.386 13.229 -8.572 1.00 90.12 562 TRP A O 1
ATOM 4577 N N . SER A 1 563 ? -19.433 13.934 -7.733 1.00 91.19 563 SER A N 1
ATOM 4578 C CA . SER A 1 563 ? -19.712 15.366 -7.945 1.00 91.19 563 SER A CA 1
ATOM 4579 C C . SER A 1 563 ? -19.270 15.889 -9.314 1.00 91.19 563 SER A C 1
ATOM 4581 O O . SER A 1 563 ? -19.513 17.056 -9.602 1.00 91.19 563 SER A O 1
ATOM 4583 N N . HIS A 1 564 ? -18.656 15.047 -10.151 1.00 93.50 564 HIS A N 1
ATOM 4584 C CA . HIS A 1 564 ? -18.237 15.405 -11.506 1.00 93.50 564 HIS A CA 1
ATOM 4585 C C . HIS A 1 564 ? -19.300 15.021 -12.544 1.00 93.50 564 HIS A C 1
ATOM 4587 O O . HIS A 1 564 ? -19.729 13.868 -12.614 1.00 93.50 564 HIS A O 1
ATOM 4593 N N . LYS A 1 565 ? -19.704 15.988 -13.373 1.00 93.75 565 LYS A N 1
ATOM 4594 C CA . LYS A 1 565 ? -20.666 15.845 -14.477 1.00 93.75 565 LYS A CA 1
ATOM 4595 C C . LYS A 1 565 ? -20.094 15.030 -15.640 1.00 93.75 565 LYS A C 1
ATOM 4597 O O . LYS A 1 565 ? -20.861 14.366 -16.342 1.00 93.75 565 LYS A O 1
ATOM 4602 N N . ILE A 1 566 ? -18.777 15.107 -15.860 1.00 95.56 566 ILE A N 1
ATOM 4603 C CA . ILE A 1 566 ? -18.078 14.492 -16.996 1.00 95.56 566 ILE A CA 1
ATOM 4604 C C . ILE A 1 566 ? -16.878 13.687 -16.488 1.00 95.56 566 ILE A C 1
ATOM 4606 O O . ILE A 1 566 ? -16.028 14.228 -15.784 1.00 95.56 566 ILE A O 1
ATOM 4610 N N . TRP A 1 567 ? -16.773 12.412 -16.867 1.00 97.38 567 TRP A N 1
ATOM 4611 C CA . TRP A 1 567 ? -15.574 11.593 -16.635 1.00 97.38 567 TRP A CA 1
ATOM 4612 C C . TRP A 1 567 ? -14.874 11.287 -17.964 1.00 97.38 567 TRP A C 1
ATOM 4614 O O . TRP A 1 567 ? -15.535 10.941 -18.941 1.00 97.38 567 TRP A O 1
ATOM 4624 N N . LEU A 1 568 ? -13.544 11.380 -17.982 1.00 97.25 568 LEU A N 1
ATOM 4625 C CA . LEU A 1 568 ? -12.659 11.127 -19.118 1.00 97.25 568 LEU A CA 1
ATOM 4626 C C . LEU A 1 568 ? -11.751 9.936 -18.775 1.00 97.25 568 LEU A C 1
ATOM 4628 O O . LEU A 1 568 ? -10.985 10.002 -17.814 1.00 97.25 568 LEU A O 1
ATOM 4632 N N . MET A 1 569 ? -11.874 8.828 -19.508 1.00 97.06 569 MET A N 1
ATOM 4633 C CA . MET A 1 569 ? -11.351 7.527 -19.074 1.00 97.06 569 MET A CA 1
ATOM 4634 C C . MET A 1 569 ? -10.595 6.811 -20.213 1.00 97.06 569 MET A C 1
ATOM 4636 O O . MET A 1 569 ? -11.218 6.109 -21.019 1.00 97.06 569 MET A O 1
ATOM 4640 N N . PRO A 1 570 ? -9.262 6.978 -20.312 1.00 96.88 570 PRO A N 1
ATOM 4641 C CA . PRO A 1 570 ? -8.425 6.233 -21.251 1.00 96.88 570 PRO A CA 1
ATOM 4642 C C . PRO A 1 570 ? -8.467 4.725 -20.977 1.00 96.88 570 PRO A C 1
ATOM 4644 O O . PRO A 1 570 ? -8.498 4.291 -19.826 1.00 96.88 570 PRO A O 1
ATOM 4647 N N . LYS A 1 571 ? -8.442 3.919 -22.039 1.00 93.50 571 LYS A N 1
ATOM 4648 C CA . LYS A 1 571 ? -8.471 2.453 -21.994 1.00 93.50 571 LYS A CA 1
ATOM 4649 C C . LYS A 1 571 ? -7.467 1.875 -22.987 1.00 93.50 571 LYS A C 1
ATOM 4651 O O . LYS A 1 571 ? -7.677 1.997 -24.192 1.00 93.50 571 LYS A O 1
ATOM 4656 N N . CYS A 1 572 ? -6.451 1.169 -22.496 1.00 89.81 572 CYS A N 1
ATOM 4657 C CA . CYS A 1 572 ? -5.653 0.258 -23.318 1.00 89.81 572 CYS A CA 1
ATOM 4658 C C . CYS A 1 572 ? -6.154 -1.184 -23.144 1.00 89.81 572 CYS A C 1
ATOM 4660 O O . CYS A 1 572 ? -6.394 -1.633 -22.023 1.00 89.81 572 CYS A O 1
ATOM 4662 N N . GLU A 1 573 ? -6.318 -1.916 -24.244 1.00 81.81 573 GLU A N 1
ATOM 4663 C CA . GLU A 1 573 ? -6.557 -3.364 -24.248 1.00 81.81 573 GLU A CA 1
ATOM 4664 C C . GLU A 1 573 ? -5.866 -3.973 -25.473 1.00 81.81 573 GLU A C 1
ATOM 4666 O O . GLU A 1 573 ? -6.064 -3.494 -26.585 1.00 81.81 573 GLU A O 1
ATOM 4671 N N . ALA A 1 574 ? -5.036 -5.005 -25.274 1.00 80.06 574 ALA A N 1
ATOM 4672 C CA . ALA A 1 574 ? -4.277 -5.673 -26.342 1.00 80.06 574 ALA A CA 1
ATOM 4673 C C . ALA A 1 574 ? -3.537 -4.700 -27.297 1.00 80.06 574 ALA A C 1
ATOM 4675 O O . ALA A 1 574 ? -3.606 -4.846 -28.515 1.00 80.06 574 ALA A O 1
ATOM 4676 N N . ASN A 1 575 ? -2.843 -3.708 -26.722 1.00 78.69 575 ASN A N 1
ATOM 4677 C CA . ASN A 1 575 ? -2.106 -2.634 -27.409 1.00 78.69 575 ASN A CA 1
ATOM 4678 C C . ASN A 1 575 ? -2.970 -1.642 -28.223 1.00 78.69 575 ASN A C 1
ATOM 4680 O O . ASN A 1 575 ? -2.430 -0.782 -28.915 1.00 78.69 575 ASN A O 1
ATOM 4684 N N . HIS A 1 576 ? -4.302 -1.687 -28.106 1.00 88.56 576 HIS A N 1
ATOM 4685 C CA . HIS A 1 576 ? -5.187 -0.678 -28.696 1.00 88.56 576 HIS A CA 1
ATOM 4686 C C . HIS A 1 576 ? -5.695 0.318 -27.648 1.00 88.56 576 HIS A C 1
ATOM 4688 O O . HIS A 1 576 ? -6.334 -0.064 -26.661 1.00 88.56 576 HIS A O 1
ATOM 4694 N N . TRP A 1 577 ? -5.421 1.603 -27.879 1.00 94.56 577 TRP A N 1
ATOM 4695 C CA . TRP A 1 577 ? -5.893 2.716 -27.057 1.00 94.56 577 TRP A CA 1
ATOM 4696 C C . TRP A 1 577 ? -7.262 3.221 -27.529 1.00 94.56 577 TRP A C 1
ATOM 4698 O O . TRP A 1 577 ? -7.474 3.494 -28.707 1.00 94.56 577 TRP A O 1
ATOM 4708 N N . THR A 1 578 ? -8.180 3.396 -26.583 1.00 96.00 578 THR A N 1
ATOM 4709 C CA . THR A 1 578 ? -9.551 3.899 -26.782 1.00 96.00 578 THR A CA 1
ATOM 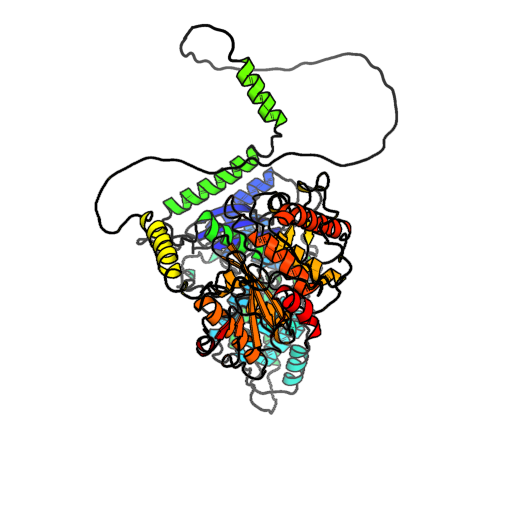4710 C C . THR A 1 578 ? -9.945 4.810 -25.618 1.00 96.00 578 THR A C 1
ATOM 4712 O O . THR A 1 578 ? -9.286 4.806 -24.575 1.00 96.00 578 THR A O 1
ATOM 4715 N N . LEU A 1 579 ? -10.996 5.618 -25.776 1.00 97.62 579 LEU A N 1
ATOM 4716 C CA . LEU A 1 579 ? -11.417 6.597 -24.770 1.00 97.62 579 LEU A CA 1
ATOM 4717 C C . LEU A 1 579 ? -12.908 6.472 -24.460 1.00 97.62 579 LEU A C 1
ATOM 4719 O O . LEU A 1 579 ? -13.757 6.616 -25.338 1.00 97.62 579 LEU A O 1
ATOM 4723 N N . VAL A 1 580 ? -13.226 6.245 -23.185 1.00 98.06 580 VAL A N 1
ATOM 4724 C CA . VAL A 1 580 ? -14.593 6.303 -22.661 1.00 98.06 580 VAL A CA 1
ATOM 4725 C C . VAL A 1 580 ? -14.832 7.683 -22.044 1.00 98.06 580 VAL A C 1
ATOM 4727 O O . VAL A 1 580 ? -14.067 8.126 -21.188 1.00 98.06 580 VAL A O 1
ATOM 4730 N N . VAL A 1 581 ? -15.910 8.353 -22.451 1.00 97.44 581 VAL A N 1
ATOM 4731 C CA . VAL A 1 581 ? -16.374 9.621 -21.869 1.00 97.44 581 VAL A CA 1
ATOM 4732 C C . VAL A 1 581 ? -17.759 9.407 -21.268 1.00 97.44 581 VAL A C 1
ATOM 4734 O O . VAL A 1 581 ? -18.678 9.006 -21.979 1.00 97.44 581 VAL A O 1
ATOM 4737 N N . ILE A 1 582 ? -17.937 9.669 -19.975 1.00 96.69 582 ILE A N 1
ATOM 4738 C CA . ILE A 1 582 ? -19.238 9.535 -19.299 1.00 96.69 582 ILE A CA 1
ATOM 4739 C C . ILE A 1 582 ? -19.805 10.922 -19.033 1.00 96.69 582 ILE A C 1
ATOM 4741 O O . ILE A 1 582 ? -19.124 11.757 -18.449 1.00 96.69 582 ILE A O 1
ATOM 4745 N N . VAL A 1 583 ? -21.051 11.161 -19.442 1.00 94.38 583 VAL A N 1
ATOM 4746 C CA . VAL A 1 583 ? -21.728 12.461 -19.350 1.00 94.38 583 VAL A CA 1
ATOM 4747 C C . VAL A 1 583 ? -23.036 12.289 -18.575 1.00 94.38 583 VAL A C 1
ATOM 4749 O O . VAL A 1 583 ? -24.107 12.078 -19.156 1.00 94.38 583 VAL A O 1
ATOM 4752 N N . PHE A 1 584 ? -22.946 12.361 -17.244 1.00 93.00 584 PHE A N 1
ATOM 4753 C CA . PHE A 1 584 ? -24.051 12.039 -16.332 1.00 93.00 584 PHE A CA 1
ATOM 4754 C C . PHE A 1 584 ? -25.329 12.860 -16.578 1.00 93.00 584 PHE A C 1
ATOM 4756 O O . PHE A 1 584 ? -26.388 12.240 -16.689 1.00 93.00 584 PHE A O 1
ATOM 4763 N N . PRO A 1 585 ? -25.290 14.200 -16.750 1.00 91.06 585 PRO A N 1
ATOM 4764 C CA . PRO A 1 585 ? -26.514 14.996 -16.906 1.00 91.06 585 PRO A CA 1
ATOM 4765 C C . PRO A 1 585 ? -27.338 14.673 -18.161 1.00 91.06 585 PRO A C 1
ATOM 4767 O O . PRO A 1 585 ? -28.517 15.007 -18.225 1.00 91.06 585 PRO A O 1
ATOM 4770 N N . SER A 1 586 ? -26.736 14.013 -19.158 1.00 89.25 586 SER A N 1
ATOM 4771 C CA . SER A 1 586 ? -27.410 13.615 -20.403 1.00 89.25 586 SER A CA 1
ATOM 4772 C C . SER A 1 586 ? -27.519 12.100 -20.598 1.00 89.25 586 SER A C 1
ATOM 4774 O O . SER A 1 586 ? -27.960 11.661 -21.658 1.00 89.25 586 SER A O 1
ATOM 4776 N N . ASN A 1 587 ? -27.166 11.308 -19.575 1.00 93.12 587 ASN A N 1
ATOM 4777 C CA . ASN A 1 587 ? -27.213 9.842 -19.578 1.00 93.12 587 ASN A CA 1
ATOM 4778 C C . ASN A 1 587 ? -26.470 9.209 -20.777 1.00 93.12 587 ASN A C 1
ATOM 4780 O O . ASN A 1 587 ? -26.983 8.309 -21.446 1.00 93.12 587 ASN A O 1
ATOM 4784 N N . LYS A 1 588 ? -25.259 9.690 -21.086 1.00 92.75 588 LYS A N 1
ATOM 4785 C CA . LYS A 1 588 ? -24.471 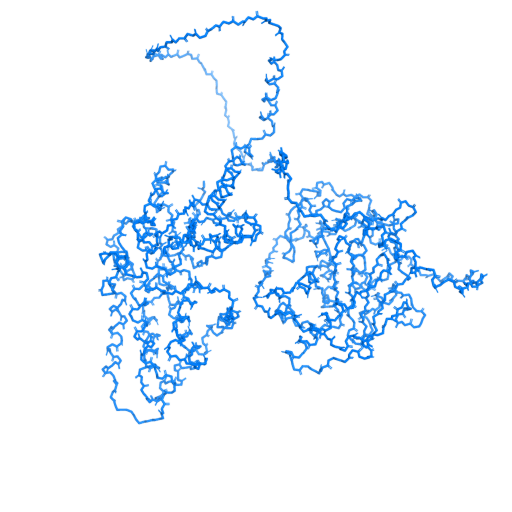9.222 -22.240 1.00 92.75 588 LYS A CA 1
ATOM 4786 C C . LYS A 1 588 ? -23.122 8.645 -21.832 1.00 92.75 588 LYS A C 1
ATOM 4788 O O . LYS A 1 588 ? -22.436 9.188 -20.969 1.00 92.75 588 LYS A O 1
ATOM 4793 N N . ILE A 1 589 ? -22.735 7.572 -22.514 1.00 96.25 589 ILE A N 1
ATOM 4794 C CA . ILE A 1 589 ? -21.374 7.035 -22.548 1.00 96.25 589 ILE A CA 1
ATOM 4795 C C . ILE A 1 589 ? -20.910 7.156 -23.999 1.00 96.25 589 ILE A C 1
ATOM 4797 O O . ILE A 1 589 ? -21.513 6.548 -24.877 1.00 96.25 589 ILE A O 1
ATOM 4801 N N . ILE A 1 590 ? -19.874 7.942 -24.269 1.00 96.06 590 ILE A N 1
ATOM 4802 C CA . ILE A 1 590 ? -19.229 8.025 -25.584 1.00 96.06 590 ILE A CA 1
ATOM 4803 C C . ILE A 1 590 ? -18.028 7.079 -25.565 1.00 96.06 590 ILE A C 1
ATOM 4805 O O . ILE A 1 590 ? -17.251 7.096 -24.612 1.00 96.06 590 ILE A O 1
ATOM 4809 N N . TYR A 1 591 ? -17.871 6.258 -26.596 1.00 97.38 591 TYR A N 1
ATOM 4810 C CA . TYR A 1 591 ? -16.713 5.392 -26.796 1.00 97.38 591 TYR A CA 1
ATOM 4811 C C . TYR A 1 591 ? -16.014 5.795 -28.092 1.00 97.38 591 TYR A C 1
ATOM 4813 O O . TYR A 1 591 ? -16.482 5.479 -29.186 1.00 97.38 591 TYR A O 1
ATOM 4821 N N . LEU A 1 592 ? -14.925 6.543 -27.942 1.00 96.56 592 LEU A N 1
ATOM 4822 C CA . LEU A 1 592 ? -14.101 7.053 -29.028 1.00 96.56 592 LEU A CA 1
ATOM 4823 C C . LEU A 1 592 ? -13.010 6.020 -29.329 1.00 96.56 592 LEU A C 1
ATOM 4825 O O . LEU A 1 592 ? -12.173 5.703 -28.479 1.00 96.56 592 LEU A O 1
ATOM 4829 N N . ASP A 1 593 ? -13.067 5.475 -30.539 1.00 94.69 593 ASP A N 1
ATOM 4830 C CA . ASP A 1 593 ? -12.235 4.371 -31.009 1.00 94.69 593 ASP A CA 1
ATOM 4831 C C . ASP A 1 593 ? -11.848 4.640 -32.469 1.00 94.69 593 ASP A C 1
ATOM 4833 O O . ASP A 1 593 ? -12.708 4.680 -33.351 1.00 94.69 593 ASP A O 1
ATOM 4837 N N . SER A 1 594 ? -10.552 4.828 -32.722 1.00 91.19 594 SER A N 1
ATOM 4838 C CA . SER A 1 594 ? -9.995 5.123 -34.048 1.00 91.19 594 SER A CA 1
ATOM 4839 C C . SER A 1 594 ? -10.075 3.945 -35.031 1.00 91.19 594 SER A C 1
ATOM 4841 O O . SER A 1 594 ? -9.782 4.120 -36.211 1.00 91.19 594 SER A O 1
ATOM 4843 N N . LEU A 1 595 ? -10.491 2.756 -34.578 1.00 87.75 595 LEU A N 1
ATOM 4844 C CA . LEU A 1 595 ? -10.866 1.610 -35.418 1.00 87.75 595 LEU A CA 1
ATOM 4845 C C . LEU A 1 595 ? -12.392 1.460 -35.568 1.00 87.75 595 LEU A C 1
ATOM 4847 O O . LEU A 1 595 ? -12.863 0.446 -36.083 1.00 87.75 595 LEU A O 1
ATOM 4851 N N . HIS A 1 596 ? -13.174 2.448 -35.115 1.00 88.88 596 HIS A N 1
ATOM 4852 C CA . HIS A 1 596 ? -14.645 2.472 -35.163 1.00 88.88 596 HIS A CA 1
ATOM 4853 C C . HIS A 1 596 ? -15.326 1.281 -34.456 1.00 88.88 596 HIS A C 1
ATOM 4855 O O . HIS A 1 596 ? -16.468 0.923 -34.765 1.00 88.88 596 HIS A O 1
ATOM 4861 N N . GLY A 1 597 ? -14.652 0.672 -33.476 1.00 88.25 597 GLY A N 1
ATOM 4862 C CA . GLY A 1 597 ? -15.154 -0.456 -32.691 1.00 88.25 597 GLY A CA 1
ATOM 4863 C C . GLY A 1 597 ? -16.346 -0.126 -31.781 1.00 88.25 597 GLY A C 1
ATOM 4864 O O . GLY A 1 597 ? -17.046 0.877 -31.939 1.00 88.25 597 GLY A O 1
ATOM 4865 N N . THR A 1 598 ? -16.612 -1.012 -30.818 1.00 88.00 598 THR A N 1
ATOM 4866 C CA . THR A 1 598 ? -17.658 -0.827 -29.795 1.00 88.00 598 THR A CA 1
ATOM 4867 C C . THR A 1 598 ? -17.164 -1.303 -28.434 1.00 88.00 598 THR A C 1
ATOM 4869 O O . THR A 1 598 ? -16.395 -2.262 -28.348 1.00 88.00 598 THR A O 1
ATOM 4872 N N . LEU A 1 599 ? -17.614 -0.650 -27.360 1.00 88.69 599 LEU A N 1
ATOM 4873 C CA . LEU A 1 599 ? -17.285 -1.063 -25.997 1.00 88.69 599 LEU A CA 1
ATOM 4874 C C . LEU A 1 599 ? -17.967 -2.404 -25.687 1.00 88.69 599 LEU A C 1
ATOM 4876 O O . LEU A 1 599 ? -19.188 -2.522 -25.804 1.00 88.69 599 LEU A O 1
ATOM 4880 N N . SER A 1 600 ? -17.194 -3.415 -25.282 1.00 89.56 600 SER A N 1
ATOM 4881 C CA . SER A 1 600 ? -17.745 -4.753 -25.050 1.00 89.56 600 SER A CA 1
ATOM 4882 C C . SER A 1 600 ? -18.726 -4.774 -23.869 1.00 89.56 600 SER A C 1
ATOM 4884 O O . SER A 1 600 ? -18.573 -4.058 -22.875 1.00 89.56 600 SER A O 1
ATOM 4886 N N . SER A 1 601 ? -19.748 -5.628 -23.961 1.00 87.62 601 SER A N 1
ATOM 4887 C CA . SER A 1 601 ? -20.827 -5.717 -22.966 1.00 87.62 601 SER A CA 1
ATOM 4888 C C . SER A 1 601 ? -20.337 -6.097 -21.563 1.00 87.62 601 SER A C 1
ATOM 4890 O O . SER A 1 601 ? -20.935 -5.675 -20.572 1.00 87.62 601 SER A O 1
ATOM 4892 N N . HIS A 1 602 ? -19.228 -6.838 -21.469 1.00 88.81 602 HIS A N 1
ATOM 4893 C CA . HIS A 1 602 ? -18.565 -7.157 -20.207 1.00 88.81 602 HIS A CA 1
ATOM 4894 C C . HIS A 1 602 ? -17.946 -5.905 -19.564 1.00 88.81 602 HIS A C 1
ATOM 4896 O O . HIS A 1 602 ? -18.272 -5.585 -18.421 1.00 88.81 602 HIS A O 1
ATOM 4902 N N . VAL A 1 603 ? -17.141 -5.140 -20.317 1.00 91.12 603 VAL A N 1
ATOM 4903 C CA . VAL A 1 603 ? -16.527 -3.890 -19.829 1.00 91.12 603 VAL A CA 1
ATOM 4904 C C . VAL A 1 603 ? -17.606 -2.884 -19.423 1.00 91.12 603 VAL A C 1
ATOM 4906 O O . VAL A 1 603 ? -17.524 -2.294 -18.346 1.00 91.12 603 VAL A O 1
ATOM 4909 N N . LEU A 1 604 ? -18.662 -2.746 -20.232 1.00 93.19 604 LEU A N 1
ATOM 4910 C CA . LEU A 1 604 ? -19.817 -1.901 -19.923 1.00 93.19 604 LEU A CA 1
ATOM 4911 C C . LEU A 1 604 ? -20.522 -2.335 -18.624 1.00 93.19 604 LEU A C 1
ATOM 4913 O O . LEU A 1 604 ? -20.836 -1.492 -17.789 1.00 93.19 604 LEU A O 1
ATOM 4917 N N . SER A 1 605 ? -20.748 -3.637 -18.407 1.00 91.56 605 SER A N 1
ATOM 4918 C CA . SER A 1 605 ? -21.419 -4.132 -17.194 1.00 91.56 605 SER A CA 1
ATOM 4919 C C . SER A 1 605 ? -20.586 -3.937 -15.919 1.00 91.56 605 SER A C 1
ATOM 4921 O O . SER A 1 605 ? -21.142 -3.529 -14.893 1.00 91.56 605 SER A O 1
ATOM 4923 N N . LYS A 1 606 ? -19.259 -4.137 -15.986 1.00 91.50 606 LYS A N 1
ATOM 4924 C CA . LYS A 1 606 ? -18.327 -3.812 -14.889 1.00 91.50 606 LYS A CA 1
ATOM 4925 C C . LYS A 1 606 ? -18.314 -2.307 -14.593 1.00 91.50 606 LYS A C 1
ATOM 4927 O O . LYS A 1 606 ? -18.402 -1.913 -13.433 1.00 91.50 606 LYS A O 1
ATOM 4932 N N . LEU A 1 607 ? -18.263 -1.464 -15.630 1.00 93.62 607 LEU A N 1
ATOM 4933 C CA . LEU A 1 607 ? -18.248 -0.001 -15.509 1.00 93.62 607 LEU A CA 1
ATOM 4934 C C . LEU A 1 607 ? -19.539 0.537 -14.873 1.00 93.62 607 LEU A C 1
ATOM 4936 O O . LEU A 1 607 ? -19.485 1.309 -13.916 1.00 93.62 607 LEU A O 1
ATOM 4940 N N . CYS A 1 608 ? -20.702 0.077 -15.337 1.00 93.88 608 CYS A N 1
ATOM 4941 C CA . CYS A 1 608 ? -21.989 0.416 -14.732 1.00 93.88 608 CYS A CA 1
ATOM 4942 C C . CYS A 1 608 ? -22.074 -0.049 -13.267 1.00 93.88 608 CYS A C 1
ATOM 4944 O O . CYS A 1 608 ? -22.511 0.711 -12.403 1.00 93.88 608 CYS A O 1
ATOM 4946 N N . GLY A 1 609 ? -21.594 -1.259 -12.962 1.00 91.31 609 GLY A N 1
ATOM 4947 C CA . GLY A 1 609 ? -21.567 -1.796 -11.599 1.00 91.31 609 GLY A CA 1
ATOM 4948 C C . GLY A 1 609 ? -20.615 -1.053 -10.648 1.00 91.31 609 GLY A C 1
ATOM 4949 O O . GLY A 1 609 ? -20.937 -0.877 -9.472 1.00 91.31 609 GLY A O 1
ATOM 4950 N N . PHE A 1 610 ? -19.481 -0.545 -11.146 1.00 91.12 610 PHE A N 1
ATOM 4951 C CA . PHE A 1 610 ? -18.613 0.381 -10.408 1.00 91.12 610 PHE A CA 1
ATOM 4952 C C . PHE A 1 610 ? -19.360 1.663 -10.027 1.00 91.12 610 PHE A C 1
ATOM 4954 O O . PHE A 1 610 ? -19.363 2.056 -8.858 1.00 91.12 610 PHE A O 1
ATOM 4961 N N . ILE A 1 611 ? -20.020 2.283 -11.004 1.00 92.50 611 ILE A N 1
ATOM 4962 C CA . ILE A 1 611 ? -20.725 3.558 -10.848 1.00 92.50 611 ILE A CA 1
ATOM 4963 C C . ILE A 1 611 ? -21.903 3.418 -9.873 1.00 92.50 611 ILE A C 1
ATOM 4965 O O . ILE A 1 611 ? -22.004 4.193 -8.921 1.00 92.50 611 ILE A O 1
ATOM 4969 N N . GLU A 1 612 ? -22.737 2.383 -10.024 1.00 90.38 612 GLU A N 1
ATOM 4970 C CA . GLU A 1 612 ? -23.813 2.059 -9.074 1.00 90.38 612 GLU A CA 1
ATOM 4971 C C . GLU A 1 612 ? -23.295 1.923 -7.638 1.00 90.38 612 GLU A C 1
ATOM 4973 O O . GLU A 1 612 ? -23.878 2.469 -6.697 1.00 90.38 612 GLU A O 1
ATOM 4978 N N . LYS A 1 613 ? -22.189 1.193 -7.460 1.00 87.12 613 LYS A N 1
ATOM 4979 C CA . LYS A 1 613 ? -21.596 0.936 -6.147 1.00 87.12 613 LYS A CA 1
ATOM 4980 C C . LYS A 1 613 ? -21.009 2.201 -5.524 1.00 87.12 613 LYS A C 1
ATOM 4982 O O . LYS A 1 613 ? -21.167 2.402 -4.319 1.00 87.12 613 LYS A O 1
ATOM 4987 N N . LEU A 1 614 ? -20.371 3.054 -6.325 1.00 88.31 614 LEU A N 1
ATOM 4988 C CA . LEU A 1 614 ? -19.829 4.341 -5.892 1.00 88.31 614 LEU A CA 1
ATOM 4989 C C . LEU A 1 614 ? -20.945 5.274 -5.396 1.00 88.31 614 LEU A C 1
ATOM 4991 O O . LEU A 1 614 ? -20.856 5.784 -4.280 1.00 88.31 614 LEU A O 1
ATOM 4995 N N . PHE A 1 615 ? -22.011 5.443 -6.185 1.00 86.06 615 PHE A N 1
ATOM 4996 C CA . PHE A 1 615 ? -23.149 6.299 -5.832 1.00 86.06 615 PHE A CA 1
ATOM 4997 C C . PHE A 1 615 ? -23.901 5.750 -4.606 1.00 86.06 615 PHE A C 1
ATOM 4999 O O . PHE A 1 615 ? -24.182 6.498 -3.665 1.00 86.06 615 PHE A O 1
ATOM 5006 N N . ARG A 1 616 ? -24.127 4.426 -4.538 1.00 83.69 616 ARG A N 1
ATOM 5007 C CA . ARG A 1 616 ? -24.747 3.768 -3.373 1.00 83.69 616 ARG A CA 1
ATOM 5008 C C . ARG A 1 616 ? -23.934 3.961 -2.088 1.00 83.69 616 ARG A C 1
ATOM 5010 O O . ARG A 1 616 ? -24.527 4.252 -1.053 1.00 83.69 616 ARG A O 1
ATOM 5017 N N . LYS A 1 617 ? -22.594 3.872 -2.135 1.00 78.62 617 LYS A N 1
ATOM 5018 C CA . LYS A 1 617 ? -21.709 4.131 -0.973 1.00 78.62 617 LYS A CA 1
ATOM 5019 C C . LYS A 1 617 ? -21.736 5.593 -0.477 1.00 78.62 617 LYS A C 1
ATOM 5021 O O . LYS A 1 617 ? -21.053 5.900 0.500 1.00 78.62 617 LYS A O 1
ATOM 5026 N N . LYS A 1 618 ? -22.499 6.493 -1.113 1.00 79.81 618 LYS A N 1
ATOM 5027 C CA . LYS A 1 618 ? -22.687 7.897 -0.695 1.00 79.81 618 LYS A CA 1
ATOM 5028 C C . LYS A 1 618 ? -24.150 8.293 -0.470 1.00 79.81 618 LYS A C 1
ATOM 5030 O O . LYS A 1 618 ? -24.431 9.475 -0.319 1.00 79.81 618 LYS A O 1
ATOM 5035 N N . GLY A 1 619 ? -25.073 7.326 -0.433 1.00 75.25 619 GLY A N 1
ATOM 5036 C CA . GLY A 1 619 ? -26.498 7.588 -0.189 1.00 75.25 619 GLY A CA 1
ATOM 5037 C C . GLY A 1 619 ? -27.200 8.369 -1.306 1.00 75.25 619 GLY A C 1
ATOM 5038 O O . GLY A 1 619 ? -28.298 8.876 -1.097 1.00 75.25 619 GLY A O 1
ATOM 5039 N N . LEU A 1 620 ? -26.577 8.479 -2.484 1.00 78.12 620 LEU A N 1
ATOM 5040 C CA . LEU A 1 620 ? -27.170 9.140 -3.644 1.00 78.12 620 LEU A CA 1
ATOM 5041 C C . LEU A 1 620 ? -28.283 8.271 -4.259 1.00 78.12 620 LEU A C 1
ATOM 5043 O O . LEU A 1 620 ? -28.248 7.043 -4.111 1.00 78.12 620 LEU A O 1
ATOM 5047 N N . PRO A 1 621 ? -29.245 8.873 -4.986 1.00 75.25 621 PRO A N 1
ATOM 5048 C CA . PRO A 1 621 ? -30.251 8.122 -5.729 1.00 75.25 621 PRO A CA 1
ATOM 5049 C C . PRO A 1 621 ? -29.613 7.075 -6.660 1.00 75.25 621 PRO A C 1
ATOM 5051 O O . PRO A 1 621 ? -28.584 7.357 -7.282 1.00 75.25 621 PRO A O 1
ATOM 5054 N N . PRO A 1 622 ? -30.198 5.869 -6.783 1.00 73.31 622 PRO A N 1
ATOM 5055 C CA . PRO A 1 622 ? -29.679 4.843 -7.679 1.00 73.31 622 PRO A CA 1
ATOM 5056 C C . PRO A 1 622 ? -29.765 5.300 -9.141 1.00 73.31 622 PRO A C 1
ATOM 5058 O O . PRO A 1 622 ? -30.789 5.818 -9.586 1.00 73.31 622 PRO A O 1
ATOM 5061 N N . LEU A 1 623 ? -28.688 5.078 -9.895 1.00 80.94 623 LEU A N 1
ATOM 5062 C CA . LEU A 1 623 ? -28.648 5.331 -11.334 1.00 80.94 623 LEU A CA 1
ATOM 5063 C C . LEU A 1 623 ? -29.390 4.224 -12.094 1.00 80.94 623 LEU A C 1
ATOM 5065 O O . LEU A 1 623 ? -29.157 3.040 -11.859 1.00 80.94 623 LEU A O 1
ATOM 5069 N N . PHE A 1 624 ? -30.267 4.618 -13.022 1.00 83.88 624 PHE A N 1
ATOM 5070 C CA . PHE A 1 624 ? -31.081 3.706 -13.830 1.00 83.88 624 PHE A CA 1
ATOM 5071 C C . PHE A 1 624 ? -30.645 3.731 -15.301 1.00 83.88 624 PHE A C 1
ATOM 5073 O O . PHE A 1 624 ? -30.924 4.680 -16.036 1.00 83.88 624 PHE A O 1
ATOM 5080 N N . TRP A 1 625 ? -30.016 2.651 -15.762 1.00 91.12 625 TRP A N 1
ATOM 5081 C CA . TRP A 1 625 ? -29.401 2.561 -17.095 1.00 91.12 625 TRP A CA 1
ATOM 5082 C C . TRP A 1 625 ? -30.387 2.488 -18.275 1.00 91.12 625 TRP A C 1
ATOM 5084 O O . TRP A 1 625 ? -29.988 2.660 -19.422 1.00 91.12 625 TRP A O 1
ATOM 5094 N N . LYS A 1 626 ? -31.689 2.299 -18.019 1.00 86.12 626 LYS A N 1
ATOM 5095 C CA . LYS A 1 626 ? -32.740 2.140 -19.048 1.00 86.12 626 LYS A CA 1
ATOM 5096 C C . LYS A 1 626 ? -32.843 3.296 -20.057 1.00 86.12 626 LYS A C 1
ATOM 5098 O O . LYS A 1 626 ? -33.271 3.082 -21.189 1.00 86.12 626 LYS A O 1
ATOM 5103 N N . ASN A 1 627 ? -32.473 4.506 -19.641 1.00 87.50 627 ASN A N 1
ATOM 5104 C CA . ASN A 1 627 ? -32.527 5.709 -20.476 1.00 87.50 627 ASN A CA 1
ATOM 5105 C C . ASN A 1 627 ? -31.140 6.146 -20.981 1.00 87.50 627 ASN A C 1
ATOM 5107 O O . ASN A 1 627 ? -31.024 7.225 -21.557 1.00 87.50 627 ASN A O 1
ATOM 5111 N N . TRP A 1 628 ? -30.096 5.340 -20.757 1.00 93.56 628 TRP A N 1
ATOM 5112 C CA . TRP A 1 628 ? -28.735 5.667 -21.169 1.00 93.56 628 TRP A CA 1
ATOM 5113 C C . TRP A 1 628 ? -28.441 5.250 -22.613 1.00 93.56 628 TRP A C 1
ATOM 5115 O O . TRP A 1 628 ? -28.963 4.252 -23.120 1.00 93.56 628 TRP A O 1
ATOM 5125 N N . ILE A 1 629 ? -27.560 6.012 -23.263 1.00 92.94 629 ILE A N 1
ATOM 5126 C CA . ILE A 1 629 ? -27.087 5.761 -24.628 1.00 92.94 629 ILE A CA 1
ATOM 5127 C C . ILE A 1 629 ? -25.574 5.521 -24.606 1.00 92.94 629 ILE A C 1
ATOM 5129 O O . ILE A 1 629 ? -24.815 6.373 -24.143 1.00 92.94 629 ILE A O 1
ATOM 5133 N N . LEU A 1 630 ? -25.144 4.381 -25.146 1.00 94.94 630 LEU A N 1
ATOM 5134 C CA . LEU A 1 630 ? -23.759 4.121 -25.526 1.00 94.94 630 LEU A CA 1
ATOM 5135 C C . LEU A 1 630 ? -23.571 4.607 -26.965 1.00 94.94 630 LEU A C 1
ATOM 5137 O O . LEU A 1 630 ? -24.079 3.997 -27.904 1.00 94.94 630 LEU A O 1
ATOM 5141 N N . HIS A 1 631 ? -22.861 5.710 -27.146 1.00 93.88 631 HIS A N 1
ATOM 5142 C CA . HIS A 1 631 ? -22.523 6.242 -28.453 1.00 93.88 631 HIS A CA 1
ATOM 5143 C C . HIS A 1 631 ? -21.145 5.737 -28.896 1.00 93.88 631 HIS A C 1
ATOM 5145 O O . HIS A 1 631 ? -20.150 5.976 -28.216 1.00 93.88 631 HIS A O 1
ATOM 5151 N N . CYS A 1 632 ? -21.084 5.048 -30.034 1.00 92.88 632 CYS A N 1
ATOM 5152 C CA . CYS A 1 632 ? -19.835 4.614 -30.667 1.00 92.88 632 CYS A CA 1
ATOM 5153 C C . CYS A 1 632 ? -19.768 5.250 -32.067 1.00 92.88 632 CYS A C 1
ATOM 5155 O O . CYS A 1 632 ? -20.238 4.618 -33.017 1.00 92.88 632 CYS A O 1
ATOM 5157 N N . PRO A 1 633 ? -19.299 6.501 -32.204 1.00 90.75 633 PRO A N 1
ATOM 5158 C CA . PRO A 1 633 ? -19.360 7.251 -33.459 1.00 90.75 633 PRO A CA 1
ATOM 5159 C C . PRO A 1 633 ? -18.615 6.600 -34.628 1.00 90.75 633 PRO A C 1
ATOM 5161 O O . PRO A 1 633 ? -17.743 5.749 -34.446 1.00 90.75 633 PRO A O 1
ATOM 5164 N N . LEU A 1 634 ? -18.990 7.031 -35.834 1.00 88.12 634 LEU A N 1
ATOM 5165 C CA . LEU A 1 634 ? -18.351 6.687 -37.113 1.00 88.12 634 LEU A CA 1
ATOM 5166 C C . LEU A 1 634 ? -17.862 7.938 -37.869 1.00 88.12 634 LEU A C 1
ATOM 5168 O O . LEU A 1 634 ? -17.079 7.822 -38.804 1.00 88.12 634 LEU A O 1
ATOM 5172 N N . ASP A 1 635 ? -18.291 9.130 -37.447 1.00 88.62 635 ASP A N 1
ATOM 5173 C CA . ASP A 1 635 ? -17.929 10.449 -37.984 1.00 88.62 635 ASP A CA 1
ATOM 5174 C C . ASP A 1 635 ? -16.617 11.003 -37.387 1.00 88.62 635 ASP A C 1
ATOM 5176 O O . ASP A 1 635 ? -16.367 12.207 -37.399 1.00 88.62 635 ASP A O 1
ATOM 5180 N N . ILE A 1 636 ? -15.774 10.115 -36.853 1.00 91.19 636 ILE A N 1
ATOM 5181 C CA . ILE A 1 636 ? -14.452 10.425 -36.296 1.00 91.19 636 ILE A CA 1
ATOM 5182 C C . ILE A 1 636 ? -13.338 9.858 -37.190 1.00 91.19 636 ILE A C 1
ATOM 5184 O O . ILE A 1 636 ? -13.571 8.849 -37.865 1.00 91.19 636 ILE A O 1
ATOM 5188 N N . PRO A 1 637 ? -12.123 10.442 -37.199 1.00 89.62 637 PRO A N 1
ATOM 5189 C CA . PRO A 1 637 ? -11.032 9.971 -38.048 1.00 89.62 637 PRO A CA 1
ATOM 5190 C C . PRO A 1 637 ? -10.680 8.509 -37.748 1.00 89.62 637 PRO A C 1
ATOM 5192 O O . PRO A 1 637 ? -10.642 8.095 -36.588 1.00 89.62 637 PRO A O 1
ATOM 5195 N N . ASN A 1 638 ? -10.424 7.727 -38.794 1.00 87.19 638 ASN A N 1
ATOM 5196 C CA . ASN A 1 638 ? -10.068 6.315 -38.679 1.00 87.19 638 ASN A CA 1
ATOM 5197 C C . ASN A 1 638 ? -8.552 6.139 -38.878 1.00 87.19 638 ASN A C 1
ATOM 5199 O O . ASN A 1 638 ? -7.994 6.698 -39.819 1.00 87.19 638 ASN A O 1
ATOM 5203 N N . GLN A 1 639 ? -7.887 5.360 -38.019 1.00 82.88 639 GLN A N 1
ATOM 5204 C CA . GLN A 1 639 ? -6.430 5.138 -38.090 1.00 82.88 639 GLN A CA 1
ATOM 5205 C C . GLN A 1 639 ? -5.999 4.098 -39.141 1.00 82.88 639 GLN A C 1
ATOM 5207 O O . GLN A 1 639 ? -4.810 3.792 -39.275 1.00 82.88 639 GLN A O 1
ATOM 5212 N N . ILE A 1 640 ? -6.950 3.499 -39.863 1.00 78.44 640 ILE A N 1
ATOM 5213 C CA . ILE A 1 640 ? -6.674 2.665 -41.032 1.00 78.44 640 ILE A CA 1
ATOM 5214 C C . ILE A 1 640 ? -6.444 3.593 -42.226 1.00 78.44 640 ILE A C 1
ATOM 5216 O O . ILE A 1 640 ? -7.377 4.045 -42.888 1.00 78.44 640 ILE A O 1
ATOM 5220 N N . SER A 1 641 ? -5.173 3.859 -42.505 1.00 68.69 641 SER A N 1
ATOM 5221 C CA . SER A 1 641 ? -4.734 4.589 -43.693 1.00 68.69 641 SER A CA 1
ATOM 5222 C C . SER A 1 641 ? -4.609 3.652 -44.911 1.00 68.69 641 SER A C 1
ATOM 5224 O O . SER A 1 641 ? -4.486 2.433 -44.739 1.00 68.69 641 SER A O 1
ATOM 5226 N N . PRO A 1 642 ? -4.540 4.176 -46.153 1.00 57.19 642 PRO A N 1
ATOM 5227 C CA . PRO A 1 642 ? -4.278 3.363 -47.347 1.00 57.19 642 PRO A CA 1
ATOM 5228 C C . PRO A 1 642 ? -2.945 2.590 -47.326 1.00 57.19 642 PRO A C 1
ATOM 5230 O O . PRO A 1 642 ? -2.786 1.634 -48.082 1.00 57.19 642 PRO A O 1
ATOM 5233 N N . SER A 1 643 ? -1.987 2.981 -46.476 1.00 56.44 643 SER A N 1
ATOM 5234 C CA . SER A 1 643 ? -0.709 2.284 -46.273 1.00 56.44 643 SER A CA 1
ATOM 5235 C C . SER A 1 643 ? -0.722 1.286 -45.103 1.00 56.44 643 SER A C 1
ATOM 5237 O O . SER A 1 643 ? 0.252 0.552 -44.927 1.00 56.44 643 SER A O 1
ATOM 5239 N N . GLY A 1 644 ? -1.815 1.207 -44.335 1.00 62.59 644 GLY A N 1
ATOM 5240 C CA . GLY A 1 644 ? -2.008 0.250 -43.244 1.00 62.59 644 GLY A CA 1
ATOM 5241 C C . GLY A 1 644 ? -2.594 0.862 -41.968 1.00 62.59 644 GLY A C 1
ATOM 5242 O O . GLY A 1 644 ? -2.958 2.038 -41.913 1.00 62.59 644 GLY A O 1
ATOM 5243 N N . ILE A 1 645 ? -2.678 0.040 -40.919 1.00 68.25 645 ILE A N 1
ATOM 5244 C CA . ILE A 1 645 ? -3.126 0.466 -39.586 1.00 68.25 645 ILE A CA 1
ATOM 5245 C C . ILE A 1 645 ? -1.988 1.237 -38.907 1.00 68.25 645 ILE A C 1
ATOM 5247 O O . ILE A 1 645 ? -0.926 0.667 -38.651 1.00 68.25 645 ILE A O 1
ATOM 5251 N N . GLY A 1 646 ? -2.202 2.521 -38.616 1.00 65.19 646 GLY A N 1
ATOM 5252 C CA . GLY A 1 646 ? -1.240 3.347 -37.889 1.00 65.19 646 GLY A CA 1
ATOM 5253 C C . GLY A 1 646 ? -1.224 3.049 -36.386 1.00 65.19 646 GLY A C 1
ATOM 5254 O O . GLY A 1 646 ? -2.255 2.748 -35.787 1.00 65.19 646 GLY A O 1
ATOM 5255 N N . LEU A 1 647 ? -0.064 3.209 -35.741 1.00 83.19 647 LEU A N 1
ATOM 5256 C CA . LEU A 1 647 ? 0.093 3.097 -34.279 1.00 83.19 647 LEU A CA 1
ATOM 5257 C C . LEU A 1 647 ? -0.302 4.401 -33.550 1.00 83.19 647 LEU A C 1
ATOM 5259 O O . LEU A 1 647 ? 0.350 4.826 -32.598 1.00 83.19 647 LEU A O 1
ATOM 5263 N N . ASN A 1 648 ? -1.345 5.079 -34.040 1.00 88.75 648 ASN A N 1
ATOM 5264 C CA . ASN A 1 648 ? -1.737 6.433 -33.629 1.00 88.75 648 ASN A CA 1
ATOM 5265 C C . ASN A 1 648 ? -2.908 6.476 -32.633 1.00 88.75 648 ASN A C 1
ATOM 5267 O O . ASN A 1 648 ? -3.257 7.558 -32.168 1.00 88.75 648 ASN A O 1
ATOM 5271 N N . CYS A 1 649 ? -3.462 5.331 -32.227 1.00 91.50 649 CYS A N 1
ATOM 5272 C CA . CYS A 1 649 ? -4.564 5.223 -31.263 1.00 91.50 649 CYS A CA 1
ATOM 5273 C C . CYS A 1 649 ? -4.348 6.069 -29.994 1.00 91.50 649 CYS A C 1
ATOM 5275 O O . CYS A 1 649 ? -5.218 6.853 -29.625 1.00 91.50 649 CYS A O 1
ATOM 5277 N N . GLY A 1 650 ? -3.161 6.009 -29.378 1.00 93.38 650 GLY A N 1
ATOM 5278 C CA . GLY A 1 650 ? -2.819 6.838 -28.212 1.00 93.38 650 GLY A CA 1
ATOM 5279 C C . GLY A 1 650 ? -2.823 8.346 -28.505 1.00 93.38 650 GLY A C 1
ATOM 5280 O O . GLY A 1 650 ? -3.230 9.144 -27.663 1.00 93.38 650 GLY A O 1
ATOM 5281 N N . VAL A 1 651 ? -2.433 8.744 -29.720 1.00 95.31 651 VAL A N 1
ATOM 5282 C CA . VAL A 1 651 ? -2.418 10.146 -30.172 1.00 95.31 651 VAL A CA 1
ATOM 5283 C C . VAL A 1 651 ? -3.847 10.680 -30.323 1.00 95.31 651 VAL A C 1
ATOM 5285 O O . VAL A 1 651 ? -4.126 11.794 -29.882 1.00 95.31 651 VAL A O 1
ATOM 5288 N N . HIS A 1 652 ? -4.779 9.866 -30.841 1.00 95.50 652 HIS A N 1
ATOM 5289 C CA . HIS A 1 652 ? -6.213 10.199 -30.850 1.00 95.50 652 HIS A CA 1
ATOM 5290 C C . HIS A 1 652 ? -6.740 10.463 -29.437 1.00 95.50 652 HIS A C 1
ATOM 5292 O O . HIS A 1 652 ? -7.499 11.410 -29.249 1.00 95.50 652 HIS A O 1
ATOM 5298 N N . ILE A 1 653 ? -6.331 9.670 -28.437 1.00 96.62 653 ILE A N 1
ATOM 5299 C CA . ILE A 1 653 ? -6.801 9.839 -27.049 1.00 96.62 653 ILE A CA 1
ATOM 5300 C C . ILE A 1 653 ? -6.367 11.201 -26.499 1.00 96.62 653 ILE A C 1
ATOM 5302 O O . ILE A 1 653 ? -7.170 11.894 -25.873 1.00 96.62 653 ILE A O 1
ATOM 5306 N N . CYS A 1 654 ? -5.132 11.618 -26.790 1.00 97.06 654 CYS A N 1
ATOM 5307 C CA . CYS A 1 654 ? -4.634 12.945 -26.442 1.00 97.06 654 CYS A CA 1
ATOM 5308 C C . CYS A 1 654 ? -5.463 14.063 -27.101 1.00 97.06 654 CYS A C 1
ATOM 5310 O O . CYS A 1 654 ? -5.890 14.981 -26.402 1.00 97.06 654 CYS A O 1
ATOM 5312 N N . VAL A 1 655 ? -5.754 13.995 -28.408 1.00 96.56 655 VAL A N 1
ATOM 5313 C CA . VAL A 1 655 ? -6.526 15.062 -29.083 1.00 96.56 655 VAL A CA 1
ATOM 5314 C C . VAL A 1 655 ? -7.982 15.101 -28.614 1.00 96.56 655 VAL A C 1
ATOM 5316 O O . VAL A 1 655 ? -8.477 16.173 -28.273 1.00 96.56 655 VAL A O 1
ATOM 5319 N N . TRP A 1 656 ? -8.658 13.954 -28.508 1.00 96.94 656 TRP A N 1
ATOM 5320 C CA . TRP A 1 656 ? -10.030 13.895 -27.991 1.00 96.94 656 TRP A CA 1
ATOM 5321 C C . TRP A 1 656 ? -10.129 14.376 -26.541 1.00 96.94 656 TRP A C 1
ATOM 5323 O O . TRP A 1 656 ? -11.045 15.125 -26.200 1.00 96.94 656 TRP A O 1
ATOM 5333 N N . GLY A 1 657 ? -9.162 14.015 -25.696 1.00 96.00 657 GLY A N 1
ATOM 5334 C CA . GLY A 1 657 ? -9.069 14.547 -24.342 1.00 96.00 657 GLY A CA 1
ATOM 5335 C C . GLY A 1 657 ? -8.805 16.054 -24.309 1.00 96.00 657 GLY A C 1
ATOM 5336 O O . GLY A 1 657 ? -9.414 16.751 -23.502 1.00 96.00 657 GLY A O 1
ATOM 5337 N N . TYR A 1 658 ? -7.986 16.590 -25.221 1.00 95.44 658 TYR A N 1
ATOM 5338 C CA . TYR A 1 658 ? -7.771 18.036 -25.345 1.00 95.44 658 TYR A CA 1
ATOM 5339 C C . TYR A 1 658 ? -9.050 18.782 -25.743 1.00 95.44 658 TYR A C 1
ATOM 5341 O O . TYR A 1 658 ? -9.365 19.805 -25.133 1.00 95.44 658 TYR A O 1
ATOM 5349 N N . ILE A 1 659 ? -9.816 18.257 -26.705 1.00 94.06 659 ILE A N 1
ATOM 5350 C CA . ILE A 1 659 ? -11.118 18.807 -27.119 1.00 94.06 659 ILE A CA 1
ATOM 5351 C C . ILE A 1 659 ? -12.084 18.864 -25.923 1.00 94.06 659 ILE A C 1
ATOM 5353 O O . ILE A 1 659 ? -12.665 19.915 -25.657 1.00 94.06 659 ILE A O 1
ATOM 5357 N N . VAL A 1 660 ? -12.212 17.770 -25.159 1.00 93.81 660 VAL A N 1
ATOM 5358 C CA . VAL A 1 660 ? -13.147 17.680 -24.019 1.00 93.81 660 VAL A CA 1
ATOM 5359 C C . VAL A 1 660 ? -12.696 18.507 -22.805 1.00 93.81 660 VAL A C 1
ATOM 5361 O O . VAL A 1 660 ? -13.539 19.101 -22.135 1.00 93.81 660 VAL A O 1
ATOM 5364 N N . CYS A 1 661 ? -11.393 18.581 -22.507 1.00 92.69 661 CYS A N 1
ATOM 5365 C CA . CYS A 1 661 ? -10.879 19.406 -21.407 1.00 92.69 661 CYS A CA 1
ATOM 5366 C C . CYS A 1 661 ? -10.977 20.906 -21.719 1.00 92.69 661 CYS A C 1
ATOM 5368 O O . CYS A 1 661 ? -11.464 21.672 -20.890 1.00 92.69 661 CYS A O 1
ATOM 5370 N N . THR A 1 662 ? -10.539 21.333 -22.908 1.00 90.81 662 THR A N 1
ATOM 5371 C CA . THR A 1 662 ? -10.412 22.763 -23.256 1.00 90.81 662 THR A CA 1
ATOM 5372 C C . THR A 1 662 ? -11.656 23.375 -23.903 1.00 90.81 662 THR A C 1
ATOM 5374 O O . THR A 1 662 ? -11.668 24.576 -24.167 1.00 90.81 662 THR A O 1
ATOM 5377 N N . SER A 1 663 ? -12.678 22.565 -24.196 1.00 89.12 663 SER A N 1
ATOM 5378 C CA . SER A 1 663 ? -13.875 22.936 -24.969 1.00 89.12 663 SER A CA 1
ATOM 5379 C C . SER A 1 663 ? -13.588 23.480 -26.381 1.00 89.12 663 SER A C 1
ATOM 5381 O O . SER A 1 663 ? -14.449 24.107 -27.000 1.00 89.12 663 SER A O 1
ATOM 5383 N N . LYS A 1 664 ? -12.373 23.279 -26.909 1.00 88.44 664 LYS A N 1
ATOM 5384 C CA . LYS A 1 664 ? -11.971 23.775 -28.231 1.00 88.44 664 LYS A CA 1
ATOM 5385 C C . LYS A 1 664 ? -12.389 22.794 -29.317 1.00 88.44 664 LYS A C 1
ATOM 5387 O O . LYS A 1 664 ? -11.930 21.654 -29.342 1.00 88.44 664 LYS A O 1
ATOM 5392 N N . LEU A 1 665 ? -13.200 23.272 -30.257 1.00 87.81 665 LEU A N 1
ATOM 5393 C CA . LEU A 1 665 ? -13.512 22.552 -31.485 1.00 87.81 665 LEU A CA 1
ATOM 5394 C C . LEU A 1 665 ? -12.260 22.488 -32.372 1.00 87.81 665 LEU A C 1
ATOM 5396 O O . LEU A 1 665 ? -11.845 23.500 -32.932 1.00 87.81 665 LEU A O 1
ATOM 5400 N N . LEU A 1 666 ? -11.658 21.303 -32.475 1.00 86.69 666 LEU A N 1
ATOM 5401 C CA . LEU A 1 666 ? -10.486 21.033 -33.308 1.00 86.69 666 LEU A CA 1
ATOM 5402 C C . LEU A 1 666 ? -10.748 19.810 -34.183 1.00 86.69 666 LEU A C 1
ATOM 5404 O O . LEU A 1 666 ? -10.912 18.706 -33.670 1.00 86.69 666 LEU A O 1
ATOM 5408 N N . TYR A 1 667 ? -10.743 20.007 -35.497 1.00 89.12 667 TYR A N 1
ATOM 5409 C CA . TYR A 1 667 ? -10.741 18.919 -36.471 1.00 89.12 667 TYR A CA 1
ATOM 5410 C C . TYR A 1 667 ? -9.300 18.452 -36.724 1.00 89.12 667 TYR A C 1
ATOM 5412 O O . TYR A 1 667 ? -8.370 19.258 -36.679 1.00 89.12 667 TYR A O 1
ATOM 5420 N N . PHE A 1 668 ? -9.112 17.155 -36.967 1.00 92.12 668 PHE A N 1
ATOM 5421 C CA . PHE A 1 668 ? -7.804 16.551 -37.234 1.00 92.12 668 PHE A CA 1
ATOM 5422 C C . PHE A 1 668 ? -7.932 15.307 -38.121 1.00 92.12 668 PHE A C 1
ATOM 5424 O O . PHE A 1 668 ? -9.018 14.745 -38.268 1.00 92.12 668 PHE A O 1
ATOM 5431 N N . SER A 1 669 ? -6.812 14.869 -38.689 1.00 90.31 669 SER A N 1
ATOM 5432 C CA . SER A 1 669 ? -6.693 13.723 -39.597 1.00 90.31 669 SER A CA 1
ATOM 5433 C C . SER A 1 669 ? -5.490 12.833 -39.241 1.00 90.31 669 SER A C 1
ATOM 5435 O O . SER A 1 669 ? -4.700 13.175 -38.360 1.00 90.31 669 SER A O 1
ATOM 5437 N N . GLU A 1 670 ? -5.301 11.701 -39.932 1.00 87.69 670 GLU A N 1
ATOM 5438 C CA . GLU A 1 670 ? -4.053 10.924 -39.802 1.00 87.69 670 GLU A CA 1
ATOM 5439 C C . GLU A 1 670 ? -2.820 11.701 -40.310 1.00 87.69 670 GLU A C 1
ATOM 5441 O O . GLU A 1 670 ? -1.731 11.539 -39.757 1.00 87.69 670 GLU A O 1
ATOM 5446 N N . ASP A 1 671 ? -2.986 12.603 -41.285 1.00 88.38 671 ASP A N 1
ATOM 5447 C CA . ASP A 1 671 ? -1.897 13.437 -41.819 1.00 88.38 671 ASP A CA 1
ATOM 5448 C C . ASP A 1 671 ? -1.378 14.462 -40.788 1.00 88.38 671 ASP A C 1
ATOM 5450 O O . ASP A 1 671 ? -0.230 14.911 -40.861 1.00 88.38 671 ASP A O 1
ATOM 5454 N N . ASP A 1 672 ? -2.187 14.800 -39.776 1.00 90.56 672 ASP A N 1
ATOM 5455 C CA . ASP A 1 672 ? -1.783 15.648 -38.650 1.00 90.56 672 ASP A CA 1
ATOM 5456 C C . ASP A 1 672 ? -0.933 14.904 -37.607 1.00 90.56 672 ASP A C 1
ATOM 5458 O O . ASP A 1 672 ? -0.163 15.536 -36.877 1.00 90.56 672 ASP A O 1
ATOM 5462 N N . MET A 1 673 ? -1.030 13.571 -37.519 1.00 91.19 673 MET A N 1
ATOM 5463 C CA . MET A 1 673 ? -0.437 12.770 -36.433 1.00 91.19 673 MET A CA 1
ATOM 5464 C C . MET A 1 673 ? 1.070 13.005 -36.214 1.00 91.19 673 MET A C 1
ATOM 5466 O O . MET A 1 673 ? 1.484 13.091 -35.051 1.00 91.19 673 MET A O 1
ATOM 5470 N N . PRO A 1 674 ? 1.917 13.186 -37.253 1.00 90.62 674 PRO A N 1
ATOM 5471 C CA . PRO A 1 674 ? 3.330 13.522 -37.067 1.00 90.62 674 PRO A CA 1
ATOM 5472 C C . PRO A 1 674 ? 3.564 14.886 -36.396 1.00 90.62 674 PRO A C 1
ATOM 5474 O O . PRO A 1 674 ? 4.537 15.037 -35.656 1.00 90.62 674 PRO A O 1
ATOM 5477 N N . LYS A 1 675 ? 2.681 15.872 -36.621 1.00 92.12 675 LYS A N 1
ATOM 5478 C CA . LYS A 1 675 ? 2.731 17.189 -35.960 1.00 92.12 675 LYS A CA 1
ATOM 5479 C C . LYS A 1 675 ? 2.152 17.121 -34.549 1.00 92.12 675 LYS A C 1
ATOM 5481 O O . LYS A 1 675 ? 2.743 17.665 -33.622 1.00 92.12 675 LYS A O 1
ATOM 5486 N N . ILE A 1 676 ? 1.038 16.407 -34.366 1.00 94.25 676 ILE A N 1
ATOM 5487 C CA . ILE A 1 676 ? 0.397 16.219 -33.056 1.00 94.25 676 ILE A CA 1
ATOM 5488 C C . ILE A 1 676 ? 1.369 15.535 -32.078 1.00 94.25 676 ILE A C 1
ATOM 5490 O O . ILE A 1 676 ? 1.510 15.989 -30.946 1.00 94.25 676 ILE A O 1
ATOM 5494 N N . ARG A 1 677 ? 2.118 14.513 -32.517 1.00 94.25 677 ARG A N 1
ATOM 5495 C CA . ARG A 1 677 ? 3.190 13.872 -31.725 1.00 94.25 677 ARG A CA 1
ATOM 5496 C C . ARG A 1 677 ? 4.273 14.862 -31.266 1.00 94.25 677 ARG A C 1
ATOM 5498 O O . ARG A 1 677 ? 4.639 14.870 -30.089 1.00 94.25 677 ARG A O 1
ATOM 5505 N N . LYS A 1 678 ? 4.740 15.736 -32.166 1.00 93.62 678 LYS A N 1
ATOM 5506 C CA . LYS A 1 678 ? 5.703 16.810 -31.851 1.00 93.62 678 LYS A CA 1
ATOM 5507 C C . LYS A 1 678 ? 5.127 17.824 -30.860 1.00 93.62 678 LYS A C 1
ATOM 5509 O O . LYS A 1 678 ? 5.804 18.189 -29.905 1.00 93.62 678 LYS A O 1
ATOM 5514 N N . TRP A 1 679 ? 3.868 18.217 -31.031 1.00 93.88 679 TRP A N 1
ATOM 5515 C CA . TRP A 1 679 ? 3.159 19.124 -30.127 1.00 93.88 679 TRP A CA 1
ATOM 5516 C C . TRP A 1 679 ? 2.951 18.534 -28.720 1.00 93.88 679 TRP A C 1
ATOM 5518 O O . TRP A 1 679 ? 3.207 19.222 -27.733 1.00 93.88 679 TRP A O 1
ATOM 5528 N N . ILE A 1 680 ? 2.575 17.253 -28.603 1.00 94.69 680 ILE A N 1
ATOM 5529 C CA . ILE A 1 680 ? 2.496 16.551 -27.308 1.00 94.69 680 ILE A CA 1
ATOM 5530 C C . ILE A 1 680 ? 3.865 16.580 -26.612 1.00 94.69 680 ILE A C 1
ATOM 5532 O O . ILE A 1 680 ? 3.942 16.950 -25.441 1.00 94.69 680 ILE A O 1
ATOM 5536 N N . SER A 1 681 ? 4.946 16.268 -27.338 1.00 92.62 681 SER A N 1
ATOM 5537 C CA . SER A 1 681 ? 6.320 16.353 -26.821 1.00 92.62 681 SER A CA 1
ATOM 5538 C C . SER A 1 681 ? 6.650 17.764 -26.313 1.00 92.62 681 SER A C 1
ATOM 5540 O O . SER A 1 681 ? 7.005 17.933 -25.148 1.00 92.62 681 SER A O 1
ATOM 5542 N N . GLN A 1 682 ? 6.425 18.799 -27.130 1.00 90.50 682 GLN A N 1
ATOM 5543 C CA . GLN A 1 682 ? 6.640 20.200 -26.747 1.00 90.50 682 GLN A CA 1
ATOM 5544 C C . GLN A 1 682 ? 5.844 20.597 -25.489 1.00 90.50 682 GLN A C 1
ATOM 5546 O O . GLN A 1 682 ? 6.385 21.280 -24.621 1.00 90.50 682 GLN A O 1
ATOM 5551 N N . LYS A 1 683 ? 4.596 20.130 -25.343 1.00 90.50 683 LYS A N 1
ATOM 5552 C CA . LYS A 1 683 ? 3.738 20.419 -24.182 1.00 90.50 683 LYS A CA 1
ATOM 5553 C C . LYS A 1 683 ? 4.235 19.756 -22.890 1.00 90.50 683 LYS A C 1
ATOM 5555 O O . LYS A 1 683 ? 4.213 20.394 -21.840 1.00 90.50 683 LYS A O 1
ATOM 5560 N N . LEU A 1 684 ? 4.729 18.516 -22.965 1.00 90.62 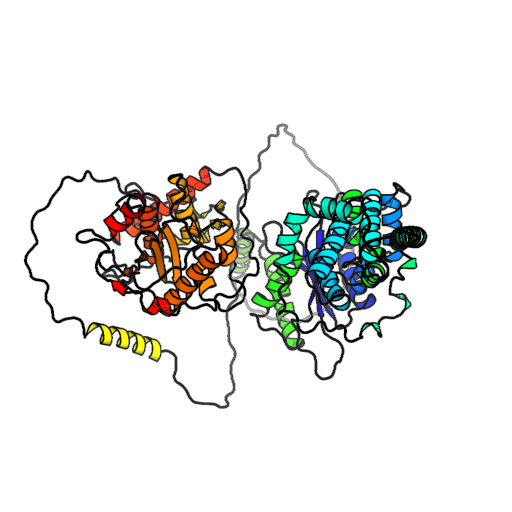684 LEU A N 1
ATOM 5561 C CA . LEU A 1 684 ? 5.365 17.830 -21.829 1.00 90.62 684 LEU A CA 1
ATOM 5562 C C . LEU A 1 684 ? 6.642 18.558 -21.372 1.00 90.62 684 LEU A C 1
ATOM 5564 O O . LEU A 1 684 ? 6.846 18.759 -20.176 1.00 90.62 684 LEU A O 1
ATOM 5568 N N . ILE A 1 685 ? 7.484 18.985 -22.319 1.00 86.50 685 ILE A N 1
ATOM 5569 C CA . ILE A 1 685 ? 8.756 19.667 -22.028 1.00 86.50 685 ILE A CA 1
ATOM 5570 C C . ILE A 1 685 ? 8.512 21.072 -21.455 1.00 86.50 685 ILE A C 1
ATOM 5572 O O . ILE A 1 685 ? 9.164 21.469 -20.489 1.00 86.50 685 ILE A O 1
ATOM 5576 N N . ALA A 1 686 ? 7.543 21.811 -22.004 1.00 86.19 686 ALA A N 1
ATOM 5577 C CA . ALA A 1 686 ? 7.178 23.142 -21.523 1.00 86.19 686 ALA A CA 1
ATOM 5578 C C . ALA A 1 686 ? 6.680 23.130 -20.068 1.00 86.19 686 ALA A C 1
ATOM 5580 O O . ALA A 1 686 ? 6.969 24.069 -19.328 1.00 86.19 686 ALA A O 1
ATOM 5581 N N . PHE A 1 687 ? 5.976 22.073 -19.646 1.00 84.75 687 PHE A N 1
ATOM 5582 C CA . PHE A 1 687 ? 5.578 21.876 -18.250 1.00 84.75 687 PHE A CA 1
ATOM 5583 C C . PHE A 1 687 ? 6.784 21.550 -17.354 1.00 84.75 687 PHE A C 1
ATOM 5585 O O . PHE A 1 687 ? 6.967 22.182 -16.316 1.00 84.75 687 PHE A O 1
ATOM 5592 N N . ALA A 1 688 ? 7.665 20.639 -17.787 1.00 79.81 688 ALA A N 1
ATOM 5593 C CA . ALA A 1 688 ? 8.877 20.284 -17.042 1.00 79.81 688 ALA A CA 1
ATOM 5594 C C . ALA A 1 688 ? 9.801 21.489 -16.774 1.00 79.81 688 ALA A C 1
ATOM 5596 O O . ALA A 1 688 ? 10.433 21.562 -15.723 1.00 79.81 688 ALA A O 1
ATOM 5597 N N . GLY A 1 689 ? 9.848 22.459 -17.695 1.00 65.69 689 GLY A N 1
ATOM 5598 C CA . GLY A 1 689 ? 10.579 23.719 -17.518 1.00 65.69 689 GLY A CA 1
ATOM 5599 C C . GLY A 1 689 ? 9.973 24.693 -16.494 1.00 65.69 689 GLY A C 1
ATOM 5600 O O . GLY A 1 689 ? 10.638 25.660 -16.128 1.00 65.69 689 GLY A O 1
ATOM 5601 N N . GLN A 1 690 ? 8.741 24.461 -16.028 1.00 63.91 690 GLN A N 1
ATOM 5602 C CA . GLN A 1 690 ? 8.042 25.304 -15.046 1.00 63.91 690 GLN A CA 1
ATOM 5603 C C . GLN A 1 690 ? 8.082 24.711 -13.626 1.00 63.91 690 GLN A C 1
ATOM 5605 O O . GLN A 1 690 ? 8.079 25.453 -12.643 1.00 63.91 690 GLN A O 1
ATOM 5610 N N . THR A 1 691 ? 8.154 23.383 -13.488 1.00 48.19 691 THR A N 1
ATOM 5611 C CA . THR A 1 691 ? 8.083 22.693 -12.189 1.00 48.19 691 THR A CA 1
ATOM 5612 C C . THR A 1 691 ? 9.447 22.476 -11.526 1.00 48.19 691 THR A C 1
ATOM 5614 O O . THR A 1 691 ? 10.060 21.421 -11.674 1.00 48.19 691 THR A O 1
ATOM 5617 N N . PHE A 1 692 ? 9.873 23.437 -10.698 1.00 40.69 692 PHE A N 1
ATOM 5618 C CA . PHE A 1 692 ? 10.965 23.268 -9.718 1.00 40.69 692 PHE A CA 1
ATOM 5619 C C . PHE A 1 692 ? 10.505 23.463 -8.255 1.00 40.69 692 PHE A C 1
ATOM 5621 O O . PHE A 1 692 ? 11.255 23.953 -7.410 1.00 40.69 692 PHE A O 1
ATOM 5628 N N . ALA A 1 693 ? 9.272 23.053 -7.929 1.00 33.62 693 ALA A N 1
ATOM 5629 C CA . ALA A 1 693 ? 8.772 22.968 -6.553 1.00 33.62 693 ALA A CA 1
ATOM 5630 C C . ALA A 1 693 ? 7.621 21.948 -6.392 1.00 33.62 693 ALA A C 1
ATOM 5632 O O . ALA A 1 693 ? 6.941 21.612 -7.355 1.00 33.62 693 ALA A O 1
ATOM 5633 N N . THR A 1 694 ? 7.394 21.544 -5.134 1.00 29.03 694 THR A N 1
ATOM 5634 C CA . THR A 1 694 ? 6.180 20.916 -4.554 1.00 29.03 694 THR A CA 1
ATOM 5635 C C . THR A 1 694 ? 5.680 19.537 -5.037 1.00 29.03 694 THR A C 1
ATOM 5637 O O . THR A 1 694 ? 5.138 19.372 -6.120 1.00 29.03 694 THR A O 1
ATOM 5640 N N . GLU A 1 695 ? 5.729 18.601 -4.078 1.00 29.08 695 GLU A N 1
ATOM 5641 C CA . GLU A 1 695 ? 4.716 17.584 -3.722 1.00 29.08 695 GLU A CA 1
ATOM 5642 C C . GLU A 1 695 ? 4.342 16.432 -4.682 1.00 29.08 695 GLU A C 1
ATOM 5644 O O . GLU A 1 695 ? 3.554 16.544 -5.620 1.00 29.08 695 GLU A O 1
ATOM 5649 N N . THR A 1 696 ? 4.783 15.228 -4.301 1.00 29.31 696 THR A N 1
ATOM 5650 C CA . THR A 1 696 ? 4.341 13.942 -4.853 1.00 29.31 696 THR A CA 1
ATOM 5651 C C . THR A 1 696 ? 3.055 13.435 -4.184 1.00 29.31 696 THR A C 1
ATOM 5653 O O . THR A 1 696 ? 3.066 12.904 -3.071 1.00 29.31 696 THR A O 1
ATOM 5656 N N . ASN A 1 697 ? 1.921 13.516 -4.888 1.00 27.30 697 ASN A N 1
ATOM 5657 C CA . ASN A 1 697 ? 0.685 12.848 -4.462 1.00 27.30 697 ASN A CA 1
ATOM 5658 C C . ASN A 1 697 ? 0.790 11.322 -4.675 1.00 27.30 697 ASN A C 1
ATOM 5660 O O . ASN A 1 697 ? 0.494 10.806 -5.750 1.00 27.30 697 ASN A O 1
ATOM 5664 N N . ASN A 1 698 ? 1.204 10.592 -3.636 1.00 29.47 698 ASN A N 1
ATOM 5665 C CA . ASN A 1 698 ? 1.308 9.131 -3.675 1.00 29.47 698 ASN A CA 1
ATOM 5666 C C . ASN A 1 698 ? -0.063 8.452 -3.858 1.00 29.47 698 ASN A C 1
ATOM 5668 O O . ASN A 1 698 ? -0.974 8.618 -3.039 1.00 29.47 698 ASN A O 1
ATOM 5672 N N . PHE A 1 699 ? -0.182 7.604 -4.883 1.00 31.81 699 PHE A N 1
ATOM 5673 C CA . PHE A 1 699 ? -1.322 6.702 -5.067 1.00 31.81 699 PHE A CA 1
ATOM 5674 C C . PHE A 1 699 ? -1.241 5.518 -4.088 1.00 31.81 699 PHE A C 1
ATOM 5676 O O . PHE A 1 699 ? -0.669 4.470 -4.383 1.00 31.81 699 PHE A O 1
ATOM 5683 N N . GLY A 1 700 ? -1.836 5.680 -2.903 1.00 29.56 700 GLY A N 1
ATOM 5684 C CA . GLY A 1 700 ? -2.022 4.587 -1.947 1.00 29.56 700 GLY A CA 1
ATOM 5685 C C . GLY A 1 700 ? -2.956 3.506 -2.504 1.00 29.56 700 GLY A C 1
ATOM 5686 O O . GLY A 1 700 ? -4.161 3.726 -2.633 1.00 29.56 700 GLY A O 1
ATOM 5687 N N . ILE A 1 701 ? -2.409 2.328 -2.825 1.00 29.86 701 ILE A N 1
ATOM 5688 C CA . ILE A 1 701 ? -3.186 1.161 -3.274 1.00 29.86 701 ILE A CA 1
ATOM 5689 C C . ILE A 1 701 ? -3.784 0.453 -2.049 1.00 29.86 701 ILE A C 1
ATOM 5691 O O . ILE A 1 701 ? -3.341 -0.621 -1.641 1.00 29.86 701 ILE A O 1
ATOM 5695 N N . ASN A 1 702 ? -4.800 1.070 -1.447 1.00 34.12 702 ASN A N 1
ATOM 5696 C CA . ASN A 1 702 ? -5.561 0.465 -0.356 1.00 34.12 702 ASN A CA 1
ATOM 5697 C C . ASN A 1 702 ? -6.295 -0.790 -0.868 1.00 34.12 702 ASN A C 1
ATOM 5699 O O . ASN A 1 702 ? -6.918 -0.748 -1.936 1.00 34.12 702 ASN A O 1
ATOM 5703 N N . LYS A 1 703 ? -6.301 -1.888 -0.093 1.00 33.12 703 LYS A N 1
ATOM 5704 C CA . LYS A 1 703 ? -7.221 -3.010 -0.352 1.00 33.12 703 LYS A CA 1
ATOM 5705 C C . LYS A 1 703 ? -8.659 -2.482 -0.247 1.00 33.12 703 LYS A C 1
ATOM 5707 O O . LYS A 1 703 ? -9.063 -1.934 0.774 1.00 33.12 703 LYS A O 1
ATOM 5712 N N . SER A 1 704 ? -9.433 -2.637 -1.317 1.00 37.59 704 SER A N 1
ATOM 5713 C CA . SER A 1 704 ? -10.875 -2.384 -1.322 1.00 37.59 704 SER A CA 1
ATOM 5714 C C . SER A 1 704 ? -11.553 -3.342 -2.298 1.00 37.59 704 SER A C 1
ATOM 5716 O O . SER A 1 704 ? -10.924 -3.791 -3.257 1.00 37.59 704 SER A O 1
ATOM 5718 N N . ASP A 1 705 ? -12.801 -3.696 -1.989 1.00 39.12 705 ASP A N 1
ATOM 5719 C CA . ASP A 1 705 ? -13.572 -4.805 -2.555 1.00 39.12 705 ASP A CA 1
ATOM 5720 C C . ASP A 1 705 ? -13.336 -5.084 -4.059 1.00 39.12 705 ASP A C 1
ATOM 5722 O O . ASP A 1 705 ? -13.417 -4.166 -4.880 1.00 39.12 705 ASP A O 1
ATOM 5726 N N . CYS A 1 706 ? -13.245 -6.365 -4.452 1.00 41.31 706 CYS A N 1
ATOM 5727 C CA . CYS A 1 706 ? -13.411 -6.752 -5.859 1.00 41.31 706 CYS A CA 1
ATOM 5728 C C . CYS A 1 706 ? -14.713 -6.162 -6.433 1.00 41.31 706 CYS A C 1
ATOM 5730 O O . CYS A 1 706 ? -15.787 -6.276 -5.824 1.00 41.31 706 CYS A O 1
ATOM 5732 N N . LEU A 1 707 ? -14.669 -5.648 -7.662 1.00 49.34 707 LEU A N 1
ATOM 5733 C CA . LEU A 1 707 ? -15.867 -5.301 -8.432 1.00 49.34 707 LEU A CA 1
ATOM 5734 C C . LEU A 1 707 ? -16.447 -6.526 -9.152 1.00 49.34 707 LEU A C 1
ATOM 5736 O O . LEU A 1 707 ? -16.604 -6.575 -10.367 1.00 49.34 707 LEU A O 1
ATOM 5740 N N . LYS A 1 708 ? -16.850 -7.518 -8.350 1.00 53.44 708 LYS A N 1
ATOM 5741 C CA . LYS A 1 708 ? -17.691 -8.643 -8.802 1.00 53.44 708 LYS A CA 1
ATOM 5742 C C . LYS A 1 708 ? -19.160 -8.232 -9.006 1.00 53.44 708 LYS A C 1
ATOM 5744 O O . LYS A 1 708 ? -19.973 -9.034 -9.452 1.00 53.44 708 LYS A O 1
ATOM 5749 N N . SER A 1 709 ? -19.506 -6.982 -8.691 1.00 60.47 709 SER A N 1
ATOM 5750 C CA . SER A 1 709 ? -20.791 -6.364 -9.016 1.00 60.47 709 SER A CA 1
ATOM 5751 C C . SER A 1 709 ? -20.829 -5.955 -10.488 1.00 60.47 709 SER A C 1
ATOM 5753 O O . SER A 1 709 ? -20.381 -4.867 -10.841 1.00 60.47 709 SER A O 1
ATOM 5755 N N . GLU A 1 710 ? -21.386 -6.822 -11.326 1.00 77.12 710 GLU A N 1
ATOM 5756 C CA . GLU A 1 710 ? -21.829 -6.492 -12.683 1.00 77.12 710 GLU A CA 1
ATOM 5757 C C . GLU A 1 710 ? -23.244 -5.906 -12.646 1.00 77.12 710 GLU A C 1
ATOM 5759 O O . GLU A 1 710 ? -24.134 -6.448 -11.981 1.00 77.12 710 GLU A O 1
ATOM 5764 N N . SER A 1 711 ? -23.468 -4.802 -13.362 1.00 82.88 711 SER A N 1
ATOM 5765 C CA . SER A 1 711 ? -24.815 -4.251 -13.516 1.00 82.88 711 SER A CA 1
ATOM 5766 C C . SER A 1 711 ? -25.654 -5.173 -14.397 1.00 82.88 711 SER A C 1
ATOM 5768 O O . SER A 1 711 ? -25.318 -5.422 -15.558 1.00 82.88 711 SER A O 1
ATOM 5770 N N . LYS A 1 712 ? -26.778 -5.660 -13.861 1.00 79.19 712 LYS A N 1
ATOM 5771 C CA . LYS A 1 712 ? -27.773 -6.425 -14.634 1.00 79.19 712 LYS A CA 1
ATOM 5772 C C . LYS A 1 712 ? -28.512 -5.537 -15.642 1.00 79.19 712 LYS A C 1
ATOM 5774 O O . LYS A 1 712 ? -28.913 -6.020 -16.701 1.00 79.19 712 LYS A O 1
ATOM 5779 N N . ASP A 1 713 ? -28.621 -4.250 -15.325 1.00 82.81 713 ASP A N 1
ATOM 5780 C CA . ASP A 1 713 ? -29.394 -3.256 -16.065 1.00 82.81 713 ASP A CA 1
ATOM 5781 C C . ASP A 1 713 ? -28.575 -2.577 -17.176 1.00 82.81 713 ASP A C 1
ATOM 5783 O O . ASP A 1 713 ? -29.156 -1.928 -18.044 1.00 82.81 713 ASP A O 1
ATOM 5787 N N . SER A 1 714 ? -27.250 -2.778 -17.239 1.00 82.06 714 SER A N 1
ATOM 5788 C CA . SER A 1 714 ? -26.417 -2.277 -18.350 1.00 82.06 714 SER A CA 1
ATOM 5789 C C . SER A 1 714 ? -26.854 -2.810 -19.722 1.00 82.06 714 SER A C 1
ATOM 5791 O O . SER A 1 714 ? -26.630 -2.165 -20.742 1.00 82.06 714 SER A O 1
ATOM 5793 N N . LYS A 1 715 ? -27.555 -3.953 -19.756 1.00 82.44 715 LYS A N 1
ATOM 5794 C CA . LYS A 1 715 ? -28.188 -4.520 -20.962 1.00 82.44 715 LYS A CA 1
ATOM 5795 C C . LYS A 1 715 ? -29.352 -3.680 -21.507 1.00 82.44 715 LYS A C 1
ATOM 5797 O O . LYS A 1 715 ? -29.836 -3.966 -22.596 1.00 82.44 715 LYS A O 1
ATOM 5802 N N . LEU A 1 716 ? -29.820 -2.680 -20.756 1.00 86.38 716 LEU A N 1
ATOM 5803 C CA . LEU A 1 716 ? -30.873 -1.749 -21.168 1.00 86.38 716 LEU A CA 1
ATOM 5804 C C . LEU A 1 716 ? -30.317 -0.495 -21.873 1.00 86.38 716 LEU A C 1
ATOM 5806 O O . LEU A 1 716 ? -31.099 0.284 -22.418 1.00 86.38 716 LEU A O 1
ATOM 5810 N N . ILE A 1 717 ? -28.992 -0.303 -21.868 1.00 87.88 717 ILE A N 1
ATOM 5811 C CA . ILE A 1 717 ? -28.310 0.816 -22.530 1.00 87.88 717 ILE A CA 1
ATOM 5812 C C . ILE A 1 717 ? -28.406 0.634 -24.046 1.00 87.88 717 ILE A C 1
ATOM 5814 O O . ILE A 1 717 ? -28.072 -0.424 -24.581 1.00 87.88 717 ILE A O 1
ATOM 5818 N N . LYS A 1 718 ? -28.845 1.675 -24.758 1.00 88.75 718 LYS A N 1
ATOM 5819 C CA . LYS A 1 718 ? -28.999 1.625 -26.219 1.00 88.75 718 LYS A CA 1
ATOM 5820 C C . LYS A 1 718 ? -27.696 1.998 -26.917 1.00 88.75 718 LYS A C 1
ATOM 5822 O O . LYS A 1 718 ? -27.149 3.064 -26.651 1.00 88.75 718 LYS A O 1
ATOM 5827 N N . LEU A 1 719 ? -27.235 1.164 -27.848 1.00 89.25 719 LEU A N 1
ATOM 5828 C CA . LEU A 1 719 ? -26.136 1.508 -28.752 1.00 89.25 719 LEU A CA 1
ATOM 5829 C C . LEU A 1 719 ? -26.615 2.523 -29.808 1.00 89.25 719 LEU A C 1
ATOM 5831 O O . LEU A 1 719 ? -27.657 2.316 -30.427 1.00 89.25 719 LEU A O 1
ATOM 5835 N N . SER A 1 720 ? -25.836 3.580 -30.052 1.00 86.88 720 SER A N 1
ATOM 5836 C CA . SER A 1 720 ? -26.029 4.522 -31.161 1.00 86.88 720 SER A CA 1
ATOM 5837 C C . SER A 1 720 ? -24.735 4.742 -31.942 1.00 86.88 720 SER A C 1
ATOM 5839 O O . SER A 1 720 ? -23.726 5.175 -31.382 1.00 86.88 720 SER A O 1
ATOM 5841 N N . ARG A 1 721 ? -24.786 4.523 -33.260 1.00 85.25 721 ARG A N 1
ATOM 5842 C CA . ARG A 1 721 ? -23.762 5.007 -34.205 1.00 85.25 721 ARG A CA 1
ATOM 5843 C C . ARG A 1 721 ? -23.995 6.464 -34.637 1.00 85.25 721 ARG A C 1
ATOM 5845 O O . ARG A 1 721 ? -23.061 7.104 -35.097 1.00 85.25 721 ARG A O 1
ATOM 5852 N N . GLN A 1 722 ? -25.215 6.978 -34.465 1.00 75.12 722 GLN A N 1
ATOM 5853 C CA . GLN A 1 722 ? -25.607 8.352 -34.806 1.00 75.12 722 GLN A CA 1
ATOM 5854 C C . GLN A 1 722 ? -25.227 9.334 -33.683 1.00 75.12 722 GLN A C 1
ATOM 5856 O O . GLN A 1 722 ? -25.303 8.933 -32.510 1.00 75.12 722 GLN A O 1
ATOM 5861 N N . PRO A 1 723 ? -24.840 10.583 -34.010 1.00 64.56 723 PRO A N 1
ATOM 5862 C CA . PRO A 1 723 ? -24.304 11.535 -33.044 1.00 64.56 723 PRO A CA 1
ATOM 5863 C C . PRO A 1 723 ? -25.339 11.997 -32.001 1.00 64.56 723 PRO A C 1
ATOM 5865 O O . PRO A 1 723 ? -26.550 11.853 -32.204 1.00 64.56 723 PRO A O 1
ATOM 5868 N N . PRO A 1 724 ? -24.904 12.535 -30.842 1.00 59.59 724 PRO A N 1
ATOM 5869 C CA . PRO A 1 724 ? -25.759 12.579 -29.650 1.00 59.59 724 PRO A CA 1
ATOM 5870 C C . PRO A 1 724 ? -26.792 13.715 -29.610 1.00 59.59 724 PRO A C 1
ATOM 5872 O O . PRO A 1 724 ? -27.552 13.806 -28.638 1.00 59.59 724 PRO A O 1
ATOM 5875 N N . SER A 1 725 ? -26.817 14.566 -30.631 1.00 61.31 725 SER A N 1
ATOM 5876 C CA . SER A 1 725 ? -27.799 15.626 -30.874 1.00 61.31 725 SER A CA 1
ATOM 5877 C C . SER A 1 725 ? -28.097 15.676 -32.373 1.00 61.31 725 SER A C 1
ATOM 5879 O O . SER A 1 725 ? -27.206 15.457 -33.193 1.00 61.31 725 SER A O 1
ATOM 5881 N N . GLN A 1 726 ? -29.353 15.933 -32.746 1.00 52.91 726 GLN A N 1
ATOM 5882 C CA . GLN A 1 726 ? -29.754 15.975 -34.155 1.00 52.91 726 GLN A CA 1
ATOM 5883 C C . GLN A 1 726 ? -29.056 17.144 -34.868 1.00 52.91 726 GLN A C 1
ATOM 5885 O O . GLN A 1 726 ? -29.320 18.299 -34.551 1.00 52.91 726 GLN A O 1
ATOM 5890 N N . GLY A 1 727 ? -28.180 16.829 -35.828 1.00 57.56 727 GLY A N 1
ATOM 5891 C CA . GLY A 1 727 ? -27.503 17.810 -36.685 1.00 57.56 727 GLY A CA 1
ATOM 5892 C C . GLY A 1 727 ? -26.109 18.275 -36.238 1.00 57.56 727 GLY A C 1
ATOM 5893 O O . GLY A 1 727 ? -25.534 19.100 -36.934 1.00 57.56 727 GLY A O 1
ATOM 5894 N N . SER A 1 728 ? -25.553 17.761 -35.134 1.00 74.25 728 SER A N 1
ATOM 5895 C CA . SER A 1 728 ? -24.177 18.065 -34.689 1.00 74.25 728 SER A CA 1
ATOM 5896 C C . SER A 1 728 ? -23.228 16.892 -34.932 1.00 74.25 728 SER A C 1
ATOM 5898 O O . SER A 1 728 ? -23.608 15.754 -34.653 1.00 74.25 728 SER A O 1
ATOM 5900 N N . THR A 1 729 ? -21.984 17.156 -35.320 1.00 87.06 729 THR A N 1
ATOM 5901 C CA . THR A 1 729 ? -20.896 16.161 -35.337 1.00 87.06 729 THR A CA 1
ATOM 5902 C C . THR A 1 729 ? -20.469 15.735 -33.926 1.00 87.06 729 THR A C 1
ATOM 5904 O O . THR A 1 729 ? -20.710 16.430 -32.932 1.00 87.06 729 THR A O 1
ATOM 5907 N N . THR A 1 730 ? -19.761 14.611 -33.827 1.00 89.00 730 THR A N 1
ATOM 5908 C CA . THR A 1 730 ? -19.071 14.171 -32.606 1.00 89.00 730 THR A CA 1
ATOM 5909 C C . THR A 1 730 ? -18.039 15.197 -32.133 1.00 89.00 730 THR A C 1
ATOM 5911 O O . THR A 1 730 ? -17.916 15.421 -30.931 1.00 89.00 730 THR A O 1
ATOM 5914 N N . PHE A 1 731 ? -17.342 15.869 -33.056 1.00 87.69 731 PHE A N 1
ATOM 5915 C CA . PHE A 1 731 ? -16.393 16.944 -32.745 1.00 87.69 731 PHE A CA 1
ATOM 5916 C C . PHE A 1 731 ? -17.055 18.105 -31.995 1.00 87.69 731 PHE A C 1
ATOM 5918 O O . PHE A 1 731 ? -16.612 18.471 -30.905 1.00 87.69 731 PHE A O 1
ATOM 5925 N N . GLU A 1 732 ? -18.145 18.643 -32.543 1.00 87.94 732 GLU A N 1
ATOM 5926 C CA . GLU A 1 732 ? -18.927 19.716 -31.918 1.00 87.94 732 GLU A CA 1
ATOM 5927 C C . GLU A 1 732 ? -19.529 19.258 -30.589 1.00 87.94 732 GLU A C 1
ATOM 5929 O O . GLU A 1 732 ? -19.448 19.977 -29.593 1.00 87.94 732 GLU A O 1
ATOM 5934 N N . TYR A 1 733 ? -20.068 18.035 -30.532 1.00 88.38 733 TYR A N 1
ATOM 5935 C CA . TYR A 1 733 ? -20.642 17.507 -29.299 1.00 88.38 733 TYR A CA 1
ATOM 5936 C C . TYR A 1 733 ? -19.599 17.375 -28.179 1.00 88.38 733 TYR A C 1
ATOM 5938 O O . TYR A 1 733 ? -19.860 17.809 -27.057 1.00 88.38 733 TYR A O 1
ATOM 5946 N N . CYS A 1 734 ? -18.413 16.831 -28.480 1.00 89.38 734 CYS A N 1
ATOM 5947 C CA . CYS A 1 734 ? -17.304 16.696 -27.534 1.00 89.38 734 CYS A CA 1
ATOM 5948 C C . CYS A 1 734 ? -16.755 18.051 -27.065 1.00 89.38 734 CYS A C 1
ATOM 5950 O O . CYS A 1 734 ? -16.510 18.208 -25.869 1.00 89.38 734 CYS A O 1
ATOM 5952 N N . ALA A 1 735 ? -16.612 19.031 -27.964 1.00 88.62 735 ALA A N 1
ATOM 5953 C CA . ALA A 1 735 ? -16.182 20.386 -27.612 1.00 88.62 735 ALA A CA 1
ATOM 5954 C C . ALA A 1 735 ? -17.215 21.110 -26.725 1.00 88.62 735 ALA A C 1
ATOM 5956 O O . ALA A 1 735 ? -16.854 21.797 -25.772 1.00 88.62 735 ALA A O 1
ATOM 5957 N N . CYS A 1 736 ? -18.512 20.927 -26.988 1.00 86.88 736 CYS A N 1
ATOM 5958 C CA . CYS A 1 736 ? -19.571 21.599 -26.238 1.00 86.88 736 CYS A CA 1
ATOM 5959 C C . CYS A 1 736 ? -19.919 20.952 -24.886 1.00 86.88 736 CYS A C 1
ATOM 5961 O O . CYS A 1 736 ? -20.623 21.597 -24.110 1.00 86.88 736 CYS A O 1
ATOM 5963 N N . LEU A 1 737 ? -19.449 19.734 -24.563 1.00 87.31 737 LEU A N 1
ATOM 5964 C CA . LEU A 1 737 ? -19.863 18.977 -23.360 1.00 87.31 737 LEU A CA 1
ATOM 5965 C C . LEU A 1 737 ? -19.868 19.800 -22.066 1.00 87.31 737 LEU A C 1
ATOM 5967 O O . LEU A 1 737 ? -20.780 19.661 -21.250 1.00 87.31 737 LEU A O 1
ATOM 5971 N N . ARG A 1 738 ? -18.855 20.651 -21.884 1.00 81.69 738 ARG A N 1
ATOM 5972 C CA . ARG A 1 738 ? -18.667 21.478 -20.687 1.00 81.69 738 ARG A CA 1
ATOM 5973 C C . ARG A 1 738 ? -19.649 22.652 -20.563 1.00 81.69 738 ARG A C 1
ATOM 5975 O O . ARG A 1 738 ? -19.798 23.178 -19.466 1.00 81.69 738 ARG A O 1
ATOM 5982 N N . TYR A 1 739 ? -20.318 23.045 -21.648 1.00 79.94 739 TYR A N 1
ATOM 5983 C CA . TYR A 1 739 ? -21.280 24.156 -21.689 1.00 79.94 739 TYR A CA 1
ATOM 5984 C C . TYR A 1 739 ? -22.750 23.708 -21.679 1.00 79.94 739 TYR A C 1
ATOM 5986 O O . TYR A 1 739 ? -23.644 24.548 -21.640 1.00 79.94 739 TYR A O 1
ATOM 5994 N N . LEU A 1 740 ? -23.022 22.399 -21.725 1.00 70.06 740 LEU A N 1
ATOM 5995 C CA . LEU A 1 740 ? -24.388 21.868 -21.806 1.00 70.06 740 LEU A CA 1
ATOM 5996 C C . LEU A 1 740 ? -25.134 21.812 -20.455 1.00 70.06 740 LEU A C 1
ATOM 5998 O O . LEU A 1 740 ? -26.343 21.574 -20.469 1.00 70.06 740 LEU A O 1
ATOM 6002 N N . PHE A 1 741 ? -24.446 21.962 -19.308 1.00 65.69 741 PHE A N 1
ATOM 6003 C CA . PHE A 1 741 ? -24.960 21.567 -17.980 1.00 65.69 741 PHE A CA 1
ATOM 6004 C C . PHE A 1 741 ? -24.455 22.416 -16.813 1.00 65.69 741 PHE A C 1
ATOM 6006 O O . PHE A 1 741 ? -23.254 22.761 -16.785 1.00 65.69 741 PHE A O 1
#

Radius of gyration: 34.12 Å; chains: 1; bounding box: 100×71×102 Å

Sequence (741 aa):
MKSGVLCLYFDATGSIFLQPPDSPKRVFYYCVVTPGGDSVPVAVLEFITCGHDVYSIEKNLELFVSALKKMTTSRPLVSQVEVDFSKAMLQATCKAFNNMDLSFYLQYTWERVHGSNKYEYPITIIHICSSHFIKAGIKRTKQFSNYEDLRNIMRCAVTLLIHKINLKDARMVFRAICKLFLTKKKSQSHDVLLAEYFNSESADFLTSADMEINVDEDIGIEEENDENECSDYSKLKREQSPFYWFFFNIYKEILSDSDNENGDENEFYCPRFIEYLLDELAAYYPLWSGIIIQEFGIRRNSNATVENWNKIIKQYVFDGRMRQLIPRAISTLANNIHGRLIHRKYGTKTTRQINNRKKKEKVSSTNDDLRIPKISINMKRSKSASDPLKSQ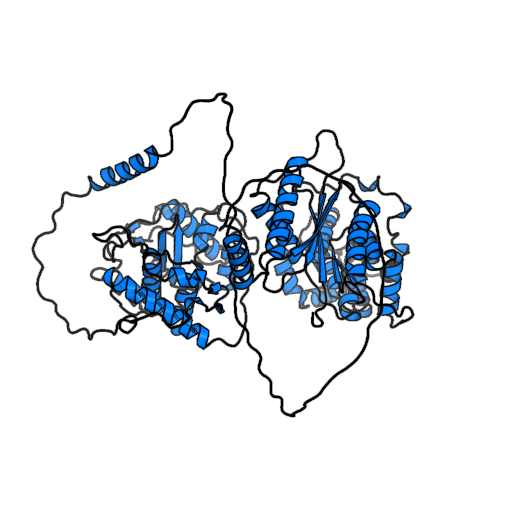KKKVHVQENDTEIDFDMNQETWCRKSTSKPYNAGFSAFPKSADMWQQQKKALDDQQLVCIQQQPDDSIENGIKSPINEIPLPWGEATDYQQNWETLSFHAFGNLINAQTLQTLLPNAELDDNVINIFLAITKDDTGDIEPLIFDAHFFSALLDESPRFGFGVWAQKVRAWSHKIWLMPKCEANHWTLVVIVFPSNKIIYLDSLHGTLSSHVLSKLCGFIEKLFRKKGLPPLFWKNWILHCPLDIPNQISPSGIGLNCGVHICVWGYIVCTSKLLYFSEDDMPKIRKWISQKLIAFAGQTFATETNNFGINKSDCLKSESKDSKLIKLSRQPPSQGSTTFEYCACLRYLF

Secondary structure (DSSP, 8-state):
--S---EEEEEEE-TTBPPPTT--SPPEEEEEEEEETTEEEEEEEEEEES--SHHHHHHHHHHHHHHHHHH---SSSSSEEEE-S-HHHHHHHHHHHHSS-HHHHHHHHHHHHTT-----S-PPEEEE-HHHHHHHHHHHHTTT-S-HHHHHHHHHHHHHHHT--SHHHHHHHHHHHHHHHH-SB--HHHHHHHHHHHTSTHHHHHHHHHTT----S-TT----SGGGGS-GGGSPPGGG-HHHHHHHHHHHHHHHT-------B-TT--HHHHHHIIIIIGGGHHHHSHHHHHHTT-----THHHHHHHHHIIIIISTT--SB-HHHHHHHHHHHHHHHHHHHHHTTS-HHHHHHHHHHHHHTSS---------------------------------------------------------------S--TTHHHHHHHHHHHHHHTTS---PPPS------------PPPTTTT--SPPTTGGG--EEETTEEE-HHHHHTTSTT-PPPHHHHHHHHHHHHHTTT---SEEPPTTHHHHHH--SS--THHHHHHHTTGGG-SEEEEEEEETTEEEEEEEEGGGTEEEEE-TT-----HHHHHHHHHHHHHHHHTTTPPPP-GGG-EEE--SSS--SEETTEE-S-HHHHHHHHHHHHHH-------GGGHHHHHHHHHHHHHHHHTT--S------------------SGGGGPEEESS-SSTT--HHHHHHHGGG--

pLDDT: mean 72.03, std 24.12, range [20.84, 98.06]

Foldseek 3Di:
DPDDQFEKEKDKDLFFAADDPPDPFGKIKIFIWTPPVVDAIDTQFIDIDSDLAQVVLLVRLLVSLVVLVVVDPDPQSHQEYEYAPDQSNQQSCCCNRVVDGPLVVLVVLVCLLVVHPVDVGGGRHAAYFQLNVLVVLLVCCVVQDPDVVLSLVLSLLVVLLQADQHVVSNLVSLLLVLCLAAAFFDDPVVVVSVVVSCPDPCVVVSVVSVLVPDDDDDDPPPVPPPVVPHPPVRGDALVSRVQLVSSVVSNVVVVVVHDDDDHHGRPNHTVVSVVCCNGPPRSCSVRRHSHVCNSSVHDNDHSVSVVSVVVCCCCVLVVVDTHDHPVVSVVSVVVVVVVVVVCVVPVVDDVVNVVVVVVVVVVVPDDDDDDDDDDDDDDDDDDDDDDDDDDDDDDDDDDDDDDDDDDDDDDDDDDDDDDDDDDDDDDDDDDDPPVVVVVVVVVVVVVVVPPPDDDDDPDDPDDDPDPDPPDPDLLNPLPDADPPLLQDWDDDPQAIDHNVQLCQLDFQHAHDQSLLVRLLVVLLVVVVDPPDAEDRQCQLVLLPDQDQQNLVLVVCVVSVNVVHQKYWYWYDDPLAIWIWIAGNVQQEIEIGHLQLDFDDLQSLQSVLLSVQVSCVVVVHDGDFNLNHAYEREPLAEHQQDPVGRTSCRSLVSSVLSSLQSVLDLDHDYPVCSNSSSSSSSVSVVVVVVVDPDDDNPDSPRRRDGRSPRGHPRSVSHHYDNDDPDPPDDPSNCSSCSVVPD